Protein 8F2F (pdb70)

Organism: Mesobuthus eupeus (NCBI:txid34648)

Foldseek 3Di:
DFDQFQPFDQFPVRGDPAQWGWDDPDPGTGTDGPPDD

Secondary structure (DSSP, 8-state):
----TTSB-SSGGGS-SSSEEEEE-SSSEEEEE----

Sequence (37 aa):
GCNRLNKKCNSDADCCRYGERCISTGVNYYCRPDVGPGCNRLNKKCNSDADCCRYGERCISTGVNYYCRPDVGPGCNRLNKKCNSDADCCRYGERCISTGVNYYCRPDVGPGCNRLNKKCNSDADCCRYGERCISTGVNYYCRPDVGPGCNRLNKKCNSDADCCRYGERCISTGVNYYCRPDVGPGCNRLNKKCNSDADCCRYGERCISTGVNYYCRPDVGPGCNRLNKKCNSDADCCRYGERCISTGVNYYCRPDVGPGCNRLNKKCNSDADCCRYGERCISTGVNYYCRPDVGPGCNRLNKKCNSDADCCRYGERCISTGVNYYCRPDVGPGCNRLNKKCNSDADCCRYGERCISTGVNYYCRPDVGPGCNRLNKKCNSDADCCRYGERCISTGVNYYCRPDVGPGCNRLNKKCNSDADCCRYGERCISTGVNYYCRPDVGPGCNRLNKKCNSDADCCRYGERCISTGVNYYCRPDVGPGCNRLNKKCNSDADCCRYGERCISTGVNYYCRPDVGPGCNRLNKKCNSDADCCRYGERCISTGVNYYCRPDVGPGCNRLNKKCNSDADCCRYGERCISTGVNYYCRPDVGPGCNRLNKKCNSDADCCRYGERCISTGVNYYCRPDVGPGCNRLNKKCNSDADCCRYGERCISTGVNYYCRPDVGPGCNRLNKKCNSDADCCRYGERCISTGVNYYCRPDVGPGCNRLNKKCNSDADCCRYGERCISTGVNYYCRPDVGP

Solvent-accessible surface area: 2921 Å² total; per-residue (Å²): 132,52,129,134,53,95,139,135,13,139,48,43,76,47,16,38,163,133,21,1,88,23,85,57,81,64,144,72,119,64,0,91,79,45,140,22,142

Radius of gyration: 8.63 Å; Cα contacts (8 Å, |Δi|>4): 71; chains: 1; bounding box: 27×18×13 Å

Structure (mmCIF, N/CA/C/O backbone):
data_8F2F
#
_entry.id   8F2F
#
loop_
_atom_site.group_PDB
_atom_site.id
_atom_site.type_symbol
_atom_site.label_atom_id
_atom_site.label_alt_id
_atom_site.label_comp_id
_atom_site.label_asym_id
_atom_site.label_entity_id
_atom_site.label_seq_id
_atom_site.pdbx_PDB_ins_code
_atom_site.Cartn_x
_atom_site.Cartn_y
_atom_site.Cartn_z
_atom_site.occupancy
_atom_site.B_iso_or_equiv
_atom_site.auth_seq_id
_atom_site.auth_comp_id
_atom_site.auth_asym_id
_atom_site.auth_atom_id
_atom_site.pdbx_PDB_model_num
ATOM 1 N N . GLY A 1 1 ? -12.721 2.493 0.142 1.00 0.00 1 GLY A N 1
ATOM 2 C CA . GLY A 1 1 ? -12.905 1.561 1.253 1.00 0.00 1 GLY A CA 1
ATOM 3 C C . GLY A 1 1 ? -11.801 0.538 1.321 1.00 0.00 1 GLY A C 1
ATOM 4 O O . GLY A 1 1 ? -12.017 -0.631 1.023 1.00 0.00 1 GLY A O 1
ATOM 10 N N . CYS A 1 2 ? -10.626 0.965 1.712 1.00 0.00 2 CYS A N 1
ATOM 11 C CA . CYS A 1 2 ? -9.473 0.091 1.822 1.00 0.00 2 CYS A CA 1
ATOM 12 C C . CYS A 1 2 ? -8.622 0.540 2.988 1.00 0.00 2 CYS A C 1
ATOM 13 O O . CYS A 1 2 ? -8.394 1.742 3.152 1.00 0.00 2 CYS A O 1
ATOM 20 N N . ASN A 1 3 ? -8.189 -0.388 3.817 1.00 0.00 3 ASN A N 1
ATOM 21 C CA . ASN A 1 3 ? -7.303 -0.049 4.917 1.00 0.00 3 ASN A CA 1
ATOM 22 C C . ASN A 1 3 ? -6.402 -1.204 5.299 1.00 0.00 3 ASN A C 1
ATOM 23 O O . ASN A 1 3 ? -6.736 -2.041 6.154 1.00 0.00 3 ASN A O 1
ATOM 34 N N . ARG A 1 4 ? -5.326 -1.300 4.571 1.00 0.00 4 ARG A N 1
ATOM 35 C CA . ARG A 1 4 ? -4.228 -2.216 4.823 1.00 0.00 4 ARG A CA 1
ATOM 36 C C . ARG A 1 4 ? -2.947 -1.396 4.796 1.00 0.00 4 ARG A C 1
ATOM 37 O O . ARG A 1 4 ? -1.835 -1.918 4.700 1.00 0.00 4 ARG A O 1
ATOM 58 N N . LEU A 1 5 ? -3.137 -0.091 4.901 1.00 0.00 5 LEU A N 1
ATOM 59 C CA . LEU A 1 5 ? -2.069 0.889 4.872 1.00 0.00 5 LEU A CA 1
ATOM 60 C C . LEU A 1 5 ? -1.107 0.670 6.012 1.00 0.00 5 LEU A C 1
ATOM 61 O O . LEU A 1 5 ? -1.527 0.392 7.138 1.00 0.00 5 LEU A O 1
ATOM 77 N N . ASN A 1 6 ? 0.169 0.791 5.697 1.00 0.00 6 ASN A N 1
ATOM 78 C CA . ASN A 1 6 ? 1.291 0.661 6.638 1.00 0.00 6 ASN A CA 1
ATOM 79 C C . ASN A 1 6 ? 1.604 -0.773 6.977 1.00 0.00 6 ASN A C 1
ATOM 80 O O . ASN A 1 6 ? 2.426 -1.062 7.848 1.00 0.00 6 ASN A O 1
ATOM 91 N N . LYS A 1 7 ? 0.962 -1.669 6.298 1.00 0.00 7 LYS A N 1
ATOM 92 C CA . LYS A 1 7 ? 1.322 -3.051 6.381 1.00 0.00 7 LYS A CA 1
ATOM 93 C C . LYS A 1 7 ? 2.283 -3.320 5.264 1.00 0.00 7 LYS A C 1
ATOM 94 O O . LYS A 1 7 ? 2.274 -2.606 4.248 1.00 0.00 7 LYS A O 1
ATOM 113 N N . LYS A 1 8 ? 3.091 -4.312 5.430 1.00 0.00 8 LYS A N 1
ATOM 114 C CA . LYS A 1 8 ? 4.084 -4.639 4.468 1.00 0.00 8 LYS A CA 1
ATOM 115 C C . LYS A 1 8 ? 3.451 -5.472 3.423 1.00 0.00 8 LYS A C 1
ATOM 116 O O . LYS A 1 8 ? 2.629 -6.331 3.722 1.00 0.00 8 LYS A O 1
ATOM 135 N N . CYS A 1 9 ? 3.760 -5.197 2.235 1.00 0.00 9 CYS A N 1
ATOM 136 C CA . CYS A 1 9 ? 3.246 -5.960 1.149 1.00 0.00 9 CYS A CA 1
ATOM 137 C C . CYS A 1 9 ? 4.337 -6.603 0.382 1.00 0.00 9 CYS A C 1
ATOM 138 O O . CYS A 1 9 ? 5.495 -6.145 0.392 1.00 0.00 9 CYS A O 1
ATOM 145 N N . ASN A 1 10 ? 3.992 -7.666 -0.280 1.00 0.00 10 ASN A N 1
ATOM 146 C CA . ASN A 1 10 ? 4.893 -8.301 -1.183 1.00 0.00 10 ASN A CA 1
ATOM 147 C C . ASN A 1 10 ? 4.689 -7.627 -2.516 1.00 0.00 10 ASN A C 1
ATOM 148 O O . ASN A 1 10 ? 5.600 -7.535 -3.334 1.00 0.00 10 ASN A O 1
ATOM 159 N N . SER A 1 11 ? 3.491 -7.077 -2.686 1.00 0.00 11 SER A N 1
ATOM 160 C CA . SER A 1 11 ? 3.102 -6.399 -3.878 1.00 0.00 11 SER A CA 1
ATOM 161 C C . SER A 1 11 ? 1.827 -5.674 -3.680 1.00 0.00 11 SER A C 1
ATOM 162 O O . SER A 1 11 ? 1.158 -5.841 -2.666 1.00 0.00 11 SER A O 1
ATOM 170 N N . ASP A 1 12 ? 1.523 -4.873 -4.660 1.00 0.00 12 ASP A N 1
ATOM 171 C CA . ASP A 1 12 ? 0.255 -4.169 -4.854 1.00 0.00 12 ASP A CA 1
ATOM 172 C C . ASP A 1 12 ? -0.900 -5.113 -4.591 1.00 0.00 12 ASP A C 1
ATOM 173 O O . ASP A 1 12 ? -1.888 -4.758 -3.963 1.00 0.00 12 ASP A O 1
ATOM 182 N N . ALA A 1 13 ? -0.698 -6.357 -4.997 1.00 0.00 13 ALA A N 1
ATOM 183 C CA . ALA A 1 13 ? -1.709 -7.394 -4.916 1.00 0.00 13 ALA A CA 1
ATOM 184 C C . ALA A 1 13 ? -2.038 -7.787 -3.478 1.00 0.00 13 ALA A C 1
ATOM 185 O O . ALA A 1 13 ? -3.078 -8.393 -3.216 1.00 0.00 13 ALA A O 1
ATOM 192 N N . ASP A 1 14 ? -1.175 -7.437 -2.559 1.00 0.00 14 ASP A N 1
ATOM 193 C CA . ASP A 1 14 ? -1.362 -7.726 -1.165 1.00 0.00 14 ASP A CA 1
ATOM 194 C C . ASP A 1 14 ? -2.355 -6.744 -0.538 1.00 0.00 14 ASP A C 1
ATOM 195 O O . ASP A 1 14 ? -2.928 -7.011 0.528 1.00 0.00 14 ASP A O 1
ATOM 204 N N . CYS A 1 15 ? -2.583 -5.635 -1.218 1.00 0.00 15 CYS A N 1
ATOM 205 C CA . CYS A 1 15 ? -3.465 -4.580 -0.748 1.00 0.00 15 CYS A CA 1
ATOM 206 C C . CYS A 1 15 ? -4.346 -4.114 -1.903 1.00 0.00 15 CYS A C 1
ATOM 207 O O . CYS A 1 15 ? -4.478 -4.841 -2.909 1.00 0.00 15 CYS A O 1
ATOM 214 N N . CYS A 1 16 ? -5.006 -2.980 -1.765 1.00 0.00 16 CYS A N 1
ATOM 215 C CA . CYS A 1 16 ? -5.747 -2.444 -2.884 1.00 0.00 16 CYS A CA 1
ATOM 216 C C . CYS A 1 16 ? -4.790 -1.751 -3.839 1.00 0.00 16 CYS A C 1
ATOM 217 O O . CYS A 1 16 ? -3.671 -1.405 -3.467 1.00 0.00 16 CYS A O 1
ATOM 224 N N . ARG A 1 17 ? -5.227 -1.593 -5.056 1.00 0.00 17 ARG A N 1
ATOM 225 C CA . ARG A 1 17 ? -4.470 -0.937 -6.102 1.00 0.00 17 ARG A CA 1
ATOM 226 C C . ARG A 1 17 ? -4.982 0.481 -6.262 1.00 0.00 17 ARG A C 1
ATOM 227 O O . ARG A 1 17 ? -4.342 1.351 -6.872 1.00 0.00 17 ARG A O 1
ATOM 248 N N . TYR A 1 18 ? -6.132 0.711 -5.699 1.00 0.00 18 TYR A N 1
ATOM 249 C CA . TYR A 1 18 ? -6.761 1.987 -5.755 1.00 0.00 18 TYR A CA 1
ATOM 250 C C . TYR A 1 18 ? -6.985 2.418 -4.344 1.00 0.00 18 TYR A C 1
ATOM 251 O O . TYR A 1 18 ? -7.547 1.675 -3.536 1.00 0.00 18 TYR A O 1
ATOM 269 N N . GLY A 1 19 ? -6.514 3.569 -4.033 1.00 0.00 19 GLY A N 1
ATOM 270 C CA . GLY A 1 19 ? -6.572 4.072 -2.671 1.00 0.00 19 GLY A CA 1
ATOM 271 C C . GLY A 1 19 ? -5.335 3.663 -1.878 1.00 0.00 19 GLY A C 1
ATOM 272 O O . GLY A 1 19 ? -4.887 4.378 -0.982 1.00 0.00 19 GLY A O 1
ATOM 276 N N . GLU A 1 20 ? -4.784 2.527 -2.226 1.00 0.00 20 GLU A N 1
ATOM 277 C CA . GLU A 1 20 ? -3.591 1.995 -1.610 1.00 0.00 20 GLU A CA 1
ATOM 278 C C . GLU A 1 20 ? -2.703 1.571 -2.714 1.00 0.00 20 GLU A C 1
ATOM 279 O O . GLU A 1 20 ? -3.179 1.376 -3.836 1.00 0.00 20 GLU A O 1
ATOM 291 N N . ARG A 1 21 ? -1.437 1.540 -2.445 1.00 0.00 21 ARG A N 1
ATOM 292 C CA . ARG A 1 21 ? -0.459 0.952 -3.329 1.00 0.00 21 ARG A CA 1
ATOM 293 C C . ARG A 1 21 ? 0.829 0.741 -2.639 1.00 0.00 21 ARG A C 1
ATOM 294 O O . ARG A 1 21 ? 1.112 1.390 -1.633 1.00 0.00 21 ARG A O 1
ATOM 315 N N . CYS A 1 22 ? 1.603 -0.151 -3.150 1.00 0.00 22 CYS A N 1
ATOM 316 C CA . CYS A 1 22 ? 2.850 -0.466 -2.538 1.00 0.00 22 CYS A CA 1
ATOM 317 C C . CYS A 1 22 ? 3.929 0.468 -2.931 1.00 0.00 22 CYS A C 1
ATOM 318 O O . CYS A 1 22 ? 4.304 0.566 -4.099 1.00 0.00 22 CYS A O 1
ATOM 325 N N . ILE A 1 23 ? 4.411 1.170 -1.966 1.00 0.00 23 ILE A N 1
ATOM 326 C CA . ILE A 1 23 ? 5.508 2.078 -2.174 1.00 0.00 23 ILE A CA 1
ATOM 327 C C . ILE A 1 23 ? 6.594 1.602 -1.243 1.00 0.00 23 ILE A C 1
ATOM 328 O O . ILE A 1 23 ? 6.320 0.852 -0.291 1.00 0.00 23 ILE A O 1
ATOM 344 N N . SER A 1 24 ? 7.771 2.018 -1.470 1.00 0.00 24 SER A N 1
ATOM 345 C CA . SER A 1 24 ? 8.853 1.607 -0.658 1.00 0.00 24 SER A CA 1
ATOM 346 C C . SER A 1 24 ? 9.001 2.616 0.444 1.00 0.00 24 SER A C 1
ATOM 347 O O . SER A 1 24 ? 8.917 3.833 0.217 1.00 0.00 24 SER A O 1
ATOM 355 N N . THR A 1 25 ? 9.148 2.131 1.623 1.00 0.00 25 THR A N 1
ATOM 356 C CA . THR A 1 25 ? 9.258 2.975 2.775 1.00 0.00 25 THR A CA 1
ATOM 357 C C . THR A 1 25 ? 10.719 2.960 3.259 1.00 0.00 25 THR A C 1
ATOM 358 O O . THR A 1 25 ? 11.054 3.393 4.362 1.00 0.00 25 THR A O 1
ATOM 369 N N . GLY A 1 26 ? 11.584 2.481 2.385 1.00 0.00 26 GLY A N 1
ATOM 370 C CA . GLY A 1 26 ? 12.968 2.444 2.667 1.00 0.00 26 GLY A CA 1
ATOM 371 C C . GLY A 1 26 ? 13.532 1.089 2.410 1.00 0.00 26 GLY A C 1
ATOM 372 O O . GLY A 1 26 ? 14.133 0.842 1.362 1.00 0.00 26 GLY A O 1
ATOM 376 N N . VAL A 1 27 ? 13.312 0.206 3.335 1.00 0.00 27 VAL A N 1
ATOM 377 C CA . VAL A 1 27 ? 13.815 -1.137 3.235 1.00 0.00 27 VAL A CA 1
ATOM 378 C C . VAL A 1 27 ? 12.766 -2.030 2.604 1.00 0.00 27 VAL A C 1
ATOM 379 O O . VAL A 1 27 ? 13.051 -2.792 1.677 1.00 0.00 27 VAL A O 1
ATOM 392 N N . ASN A 1 28 ? 11.552 -1.913 3.064 1.00 0.00 28 ASN A N 1
ATOM 393 C CA . ASN A 1 28 ? 10.497 -2.771 2.583 1.00 0.00 28 ASN A CA 1
ATOM 394 C C . ASN A 1 28 ? 9.394 -1.981 1.923 1.00 0.00 28 ASN A C 1
ATOM 395 O O . ASN A 1 28 ? 9.358 -0.732 1.994 1.00 0.00 28 ASN A O 1
ATOM 406 N N . TYR A 1 29 ? 8.515 -2.697 1.268 1.00 0.00 29 TYR A N 1
ATOM 407 C CA . TYR A 1 29 ? 7.357 -2.137 0.640 1.00 0.00 29 TYR A CA 1
ATOM 408 C C . TYR A 1 29 ? 6.188 -2.222 1.562 1.00 0.00 29 TYR A C 1
ATOM 409 O O . TYR A 1 29 ? 5.880 -3.293 2.107 1.00 0.00 29 TYR A O 1
ATOM 427 N N . TYR A 1 30 ? 5.550 -1.125 1.739 1.00 0.00 30 TYR A N 1
ATOM 428 C CA . TYR A 1 30 ? 4.374 -1.060 2.529 1.00 0.00 30 TYR A CA 1
ATOM 429 C C . TYR A 1 30 ? 3.293 -0.527 1.666 1.00 0.00 30 TYR A C 1
ATOM 430 O O . TYR A 1 30 ? 3.559 0.120 0.632 1.00 0.00 30 TYR A O 1
ATOM 448 N N . CYS A 1 31 ? 2.111 -0.763 2.056 1.00 0.00 31 CYS A N 1
ATOM 449 C CA . CYS A 1 31 ? 1.004 -0.255 1.326 1.00 0.00 31 CYS A CA 1
ATOM 450 C C . CYS A 1 31 ? 0.763 1.138 1.836 1.00 0.00 31 CYS A C 1
ATOM 451 O O . CYS A 1 31 ? 0.556 1.358 3.034 1.00 0.00 31 CYS A O 1
ATOM 458 N N . ARG A 1 32 ? 0.845 2.057 0.958 1.00 0.00 32 ARG A N 1
ATOM 459 C CA . ARG A 1 32 ? 0.793 3.439 1.275 1.00 0.00 32 ARG A CA 1
ATOM 460 C C . ARG A 1 32 ? -0.414 4.017 0.609 1.00 0.00 32 ARG A C 1
ATOM 461 O O . ARG A 1 32 ? -0.866 3.484 -0.414 1.00 0.00 32 ARG A O 1
ATOM 482 N N . PRO A 1 33 ? -0.990 5.065 1.174 1.00 0.00 33 PRO A N 1
ATOM 483 C CA . PRO A 1 33 ? -2.199 5.636 0.647 1.00 0.00 33 PRO A CA 1
ATOM 484 C C . PRO A 1 33 ? -1.991 6.419 -0.630 1.00 0.00 33 PRO A C 1
ATOM 485 O O . PRO A 1 33 ? -1.010 7.157 -0.795 1.00 0.00 33 PRO A O 1
ATOM 496 N N . ASP A 1 34 ? -2.904 6.232 -1.516 1.00 0.00 34 ASP A N 1
ATOM 497 C CA . ASP A 1 34 ? -2.999 6.926 -2.712 1.00 0.00 34 ASP A CA 1
ATOM 498 C C . ASP A 1 34 ? -4.302 7.646 -2.615 1.00 0.00 34 ASP A C 1
ATOM 499 O O . ASP A 1 34 ? -5.221 7.187 -1.921 1.00 0.00 34 ASP A O 1
ATOM 508 N N . VAL A 1 35 ? -4.375 8.732 -3.253 1.00 0.00 35 VAL A N 1
ATOM 509 C CA . VAL A 1 35 ? -5.535 9.620 -3.199 1.00 0.00 35 VAL A CA 1
ATOM 510 C C . VAL A 1 35 ? -6.795 8.947 -3.698 1.00 0.00 35 VAL A C 1
ATOM 511 O O . VAL A 1 35 ? -7.900 9.134 -3.157 1.00 0.00 35 VAL A O 1
ATOM 524 N N . GLY A 1 36 ? -6.596 8.122 -4.634 1.00 0.00 36 GLY A N 1
ATOM 525 C CA . GLY A 1 36 ? -7.676 7.455 -5.300 1.00 0.00 36 GLY A CA 1
ATOM 526 C C . GLY A 1 36 ? -8.493 8.455 -6.086 1.00 0.00 36 GLY A C 1
ATOM 527 O O . GLY A 1 36 ? -7.935 9.174 -6.927 1.00 0.00 36 GLY A O 1
ATOM 531 N N . PRO A 1 37 ? -9.794 8.564 -5.824 1.00 0.00 37 PRO A N 1
ATOM 532 C CA . PRO A 1 37 ? -10.639 9.515 -6.505 1.00 0.00 37 PRO A CA 1
ATOM 533 C C . PRO A 1 37 ? -10.599 10.889 -5.819 1.00 0.00 37 PRO A C 1
ATOM 534 O O . PRO A 1 37 ? -11.484 11.239 -5.029 1.00 0.00 37 PRO A O 1
ATOM 548 N N . GLY A 1 1 ? -14.096 -1.978 4.178 1.00 0.00 1 GLY A N 2
ATO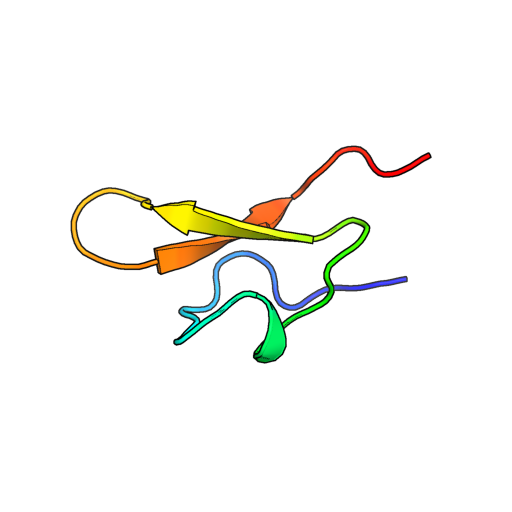M 549 C CA . GLY A 1 1 ? -13.280 -0.770 4.074 1.00 0.00 1 GLY A CA 2
ATOM 550 C C . GLY A 1 1 ? -11.827 -1.118 3.992 1.00 0.00 1 GLY A C 2
ATOM 551 O O . GLY A 1 1 ? -11.314 -1.814 4.863 1.00 0.00 1 GLY A O 2
ATOM 557 N N . CYS A 1 2 ? -11.171 -0.682 2.939 1.00 0.00 2 CYS A N 2
ATOM 558 C CA . CYS A 1 2 ? -9.753 -0.942 2.760 1.00 0.00 2 CYS A CA 2
ATOM 559 C C . CYS A 1 2 ? -8.926 -0.249 3.835 1.00 0.00 2 CYS A C 2
ATOM 560 O O . CYS A 1 2 ? -9.020 0.976 4.016 1.00 0.00 2 CYS A O 2
ATOM 567 N N . ASN A 1 3 ? -8.165 -1.025 4.576 1.00 0.00 3 ASN A N 2
ATOM 568 C CA . ASN A 1 3 ? -7.285 -0.490 5.578 1.00 0.00 3 ASN A CA 2
ATOM 569 C C . ASN A 1 3 ? -6.166 -1.473 5.869 1.00 0.00 3 ASN A C 2
ATOM 570 O O . ASN A 1 3 ? -6.139 -2.140 6.909 1.00 0.00 3 ASN A O 2
ATOM 581 N N . ARG A 1 4 ? -5.316 -1.627 4.915 1.00 0.00 4 ARG A N 2
ATOM 582 C CA . ARG A 1 4 ? -4.112 -2.419 5.028 1.00 0.00 4 ARG A CA 2
ATOM 583 C C . ARG A 1 4 ? -2.942 -1.478 4.860 1.00 0.00 4 ARG A C 2
ATOM 584 O O . ARG A 1 4 ? -1.787 -1.879 4.676 1.00 0.00 4 ARG A O 2
ATOM 605 N N . LEU A 1 5 ? -3.283 -0.209 4.955 1.00 0.00 5 LEU A N 2
ATOM 606 C CA . LEU A 1 5 ? -2.368 0.896 4.864 1.00 0.00 5 LEU A CA 2
ATOM 607 C C . LEU A 1 5 ? -1.301 0.785 5.927 1.00 0.00 5 LEU A C 2
ATOM 608 O O . LEU A 1 5 ? -1.580 0.409 7.061 1.00 0.00 5 LEU A O 2
ATOM 624 N N . ASN A 1 6 ? -0.086 1.068 5.526 1.00 0.00 6 ASN A N 2
ATOM 625 C CA . ASN A 1 6 ? 1.110 1.067 6.374 1.00 0.00 6 ASN A CA 2
ATOM 626 C C . ASN A 1 6 ? 1.569 -0.321 6.732 1.00 0.00 6 ASN A C 2
ATOM 627 O O . ASN A 1 6 ? 2.541 -0.488 7.456 1.00 0.00 6 ASN A O 2
ATOM 638 N N . LYS A 1 7 ? 0.882 -1.315 6.240 1.00 0.00 7 LYS A N 2
ATOM 639 C CA . LYS A 1 7 ? 1.326 -2.661 6.420 1.00 0.00 7 LYS A CA 2
ATOM 640 C C . LYS A 1 7 ? 2.178 -3.011 5.243 1.00 0.00 7 LYS A C 2
ATOM 641 O O . LYS A 1 7 ? 1.982 -2.469 4.146 1.00 0.00 7 LYS A O 2
ATOM 660 N N . LYS A 1 8 ? 3.098 -3.887 5.452 1.00 0.00 8 LYS A N 2
ATOM 661 C CA . LYS A 1 8 ? 4.051 -4.235 4.471 1.00 0.00 8 LYS A CA 2
ATOM 662 C C . LYS A 1 8 ? 3.429 -5.198 3.501 1.00 0.00 8 LYS A C 2
ATOM 663 O O . LYS A 1 8 ? 2.741 -6.147 3.894 1.00 0.00 8 LYS A O 2
ATOM 682 N N . CYS A 1 9 ? 3.616 -4.935 2.274 1.00 0.00 9 CYS A N 2
ATOM 683 C CA . CYS A 1 9 ? 3.080 -5.770 1.240 1.00 0.00 9 CYS A CA 2
ATOM 684 C C . CYS A 1 9 ? 4.180 -6.371 0.438 1.00 0.00 9 CYS A C 2
ATOM 685 O O . CYS A 1 9 ? 5.349 -5.974 0.557 1.00 0.00 9 CYS A O 2
ATOM 692 N N . ASN A 1 10 ? 3.847 -7.345 -0.348 1.00 0.00 10 ASN A N 2
ATOM 693 C CA . ASN A 1 10 ? 4.789 -7.895 -1.268 1.00 0.00 10 ASN A CA 2
ATOM 694 C C . ASN A 1 10 ? 4.334 -7.462 -2.644 1.00 0.00 10 ASN A C 2
ATOM 695 O O . ASN A 1 10 ? 5.066 -7.557 -3.626 1.00 0.00 10 ASN A O 2
ATOM 706 N N . SER A 1 11 ? 3.099 -6.930 -2.695 1.00 0.00 11 SER A N 2
ATOM 707 C CA . SER A 1 11 ? 2.505 -6.487 -3.921 1.00 0.00 11 SER A CA 2
ATOM 708 C C . SER A 1 11 ? 1.226 -5.775 -3.687 1.00 0.00 11 SER A C 2
ATOM 709 O O . SER A 1 11 ? 0.639 -5.878 -2.619 1.00 0.00 11 SER A O 2
ATOM 717 N N . ASP A 1 12 ? 0.816 -5.053 -4.702 1.00 0.00 12 ASP A N 2
ATOM 718 C CA . ASP A 1 12 ? -0.512 -4.421 -4.816 1.00 0.00 12 ASP A CA 2
ATOM 719 C C . ASP A 1 12 ? -1.585 -5.417 -4.418 1.00 0.00 12 ASP A C 2
ATOM 720 O O . ASP A 1 12 ? -2.529 -5.085 -3.723 1.00 0.00 12 ASP A O 2
ATOM 729 N N . ALA A 1 13 ? -1.361 -6.670 -4.811 1.00 0.00 13 ALA A N 2
ATOM 730 C CA . ALA A 1 13 ? -2.290 -7.773 -4.561 1.00 0.00 13 ALA A CA 2
ATOM 731 C C . ALA A 1 13 ? -2.480 -8.068 -3.069 1.00 0.00 13 ALA A C 2
ATOM 732 O O . ALA A 1 13 ? -3.426 -8.744 -2.685 1.00 0.00 13 ALA A O 2
ATOM 739 N N . ASP A 1 14 ? -1.592 -7.561 -2.241 1.00 0.00 14 ASP A N 2
ATOM 740 C CA . ASP A 1 14 ? -1.668 -7.733 -0.811 1.00 0.00 14 ASP A CA 2
ATOM 741 C C . ASP A 1 14 ? -2.678 -6.786 -0.192 1.00 0.00 14 ASP A C 2
ATOM 742 O O . ASP A 1 14 ? -3.124 -6.990 0.945 1.00 0.00 14 ASP A O 2
ATOM 751 N N . CYS A 1 15 ? -3.052 -5.777 -0.928 1.00 0.00 15 CYS A N 2
ATOM 752 C CA . CYS A 1 15 ? -3.954 -4.767 -0.450 1.00 0.00 15 CYS A CA 2
ATOM 753 C C . CYS A 1 15 ? -4.955 -4.438 -1.546 1.00 0.00 15 CYS A C 2
ATOM 754 O O . CYS A 1 15 ? -5.049 -5.188 -2.540 1.00 0.00 15 CYS A O 2
ATOM 761 N N . CYS A 1 16 ? -5.735 -3.405 -1.371 1.00 0.00 16 CYS A N 2
ATOM 762 C CA . CYS A 1 16 ? -6.644 -2.997 -2.411 1.00 0.00 16 CYS A CA 2
ATOM 763 C C . CYS A 1 16 ? -5.857 -2.285 -3.487 1.00 0.00 16 CYS A C 2
ATOM 764 O O . CYS A 1 16 ? -4.794 -1.740 -3.219 1.00 0.00 16 CYS A O 2
ATOM 771 N N . ARG A 1 17 ? -6.352 -2.313 -4.690 1.00 0.00 17 ARG A N 2
ATOM 772 C CA . ARG A 1 17 ? -5.691 -1.655 -5.790 1.00 0.00 17 ARG A CA 2
ATOM 773 C C . ARG A 1 17 ? -6.238 -0.252 -5.931 1.00 0.00 17 ARG A C 2
ATOM 774 O O . ARG A 1 17 ? -5.620 0.643 -6.538 1.00 0.00 17 ARG A O 2
ATOM 795 N N . TYR A 1 18 ? -7.380 -0.051 -5.356 1.00 0.00 18 TYR A N 2
ATOM 796 C CA . TYR A 1 18 ? -8.024 1.213 -5.400 1.00 0.00 18 TYR A CA 2
ATOM 797 C C . TYR A 1 18 ? -8.179 1.662 -3.988 1.00 0.00 18 TYR A C 2
ATOM 798 O O . TYR A 1 18 ? -8.713 0.939 -3.148 1.00 0.00 18 TYR A O 2
ATOM 816 N N . GLY A 1 19 ? -7.689 2.809 -3.721 1.00 0.00 19 GLY A N 2
ATOM 817 C CA . GLY A 1 19 ? -7.676 3.320 -2.373 1.00 0.00 19 GLY A CA 2
ATOM 818 C C . GLY A 1 19 ? -6.369 3.005 -1.676 1.00 0.00 19 GLY A C 2
ATOM 819 O O . GLY A 1 19 ? -5.959 3.717 -0.764 1.00 0.00 19 GLY A O 2
ATOM 823 N N . GLU A 1 20 ? -5.689 1.971 -2.137 1.00 0.00 20 GLU A N 2
ATOM 824 C CA . GLU A 1 20 ? -4.412 1.546 -1.586 1.00 0.00 20 GLU A CA 2
ATOM 825 C C . GLU A 1 20 ? -3.508 1.176 -2.743 1.00 0.00 20 GLU A C 2
ATOM 826 O O . GLU A 1 20 ? -3.989 0.935 -3.852 1.00 0.00 20 GLU A O 2
ATOM 838 N N . ARG A 1 21 ? -2.227 1.242 -2.512 1.00 0.00 21 ARG A N 2
ATOM 839 C CA . ARG A 1 21 ? -1.217 0.765 -3.434 1.00 0.00 21 ARG A CA 2
ATOM 840 C C . ARG A 1 21 ? 0.073 0.571 -2.734 1.00 0.00 21 ARG A C 2
ATOM 841 O O . ARG A 1 21 ? 0.316 1.192 -1.710 1.00 0.00 21 ARG A O 2
ATOM 862 N N . CYS A 1 22 ? 0.901 -0.265 -3.267 1.00 0.00 22 CYS A N 2
ATOM 863 C CA . CYS A 1 22 ? 2.197 -0.483 -2.656 1.00 0.00 22 CYS A CA 2
ATOM 864 C C . CYS A 1 22 ? 3.207 0.539 -3.078 1.00 0.00 22 CYS A C 2
ATOM 865 O O . CYS A 1 22 ? 3.533 0.655 -4.262 1.00 0.00 22 CYS A O 2
ATOM 872 N N . ILE A 1 23 ? 3.679 1.293 -2.122 1.00 0.00 23 ILE A N 2
ATOM 873 C CA . ILE A 1 23 ? 4.707 2.287 -2.358 1.00 0.00 23 ILE A CA 2
ATOM 874 C C . ILE A 1 23 ? 5.795 1.984 -1.352 1.00 0.00 23 ILE A C 2
ATOM 875 O O . ILE A 1 23 ? 5.568 1.239 -0.401 1.00 0.00 23 ILE A O 2
ATOM 891 N N . SER A 1 24 ? 6.927 2.539 -1.532 1.00 0.00 24 SER A N 2
ATOM 892 C CA . SER A 1 24 ? 8.001 2.316 -0.633 1.00 0.00 24 SER A CA 2
ATOM 893 C C . SER A 1 24 ? 7.864 3.321 0.493 1.00 0.00 24 SER A C 2
ATOM 894 O O . SER A 1 24 ? 7.390 4.445 0.283 1.00 0.00 24 SER A O 2
ATOM 902 N N . THR A 1 25 ? 8.181 2.916 1.672 1.00 0.00 25 THR A N 2
ATOM 903 C CA . THR A 1 25 ? 8.152 3.792 2.791 1.00 0.00 25 THR A CA 2
ATOM 904 C C . THR A 1 25 ? 9.319 3.428 3.669 1.00 0.00 25 THR A C 2
ATOM 905 O O . THR A 1 25 ? 9.195 2.778 4.714 1.00 0.00 25 THR A O 2
ATOM 916 N N . GLY A 1 26 ? 10.462 3.723 3.139 1.00 0.00 26 GLY A N 2
ATOM 917 C CA . GLY A 1 26 ? 11.677 3.446 3.786 1.00 0.00 26 GLY A CA 2
ATOM 918 C C . GLY A 1 26 ? 12.386 2.319 3.104 1.00 0.00 26 GLY A C 2
ATOM 919 O O . GLY A 1 26 ? 12.679 2.399 1.912 1.00 0.00 26 GLY A O 2
ATOM 923 N N . VAL A 1 27 ? 12.619 1.260 3.823 1.00 0.00 27 VAL A N 2
ATOM 924 C CA . VAL A 1 27 ? 13.332 0.113 3.287 1.00 0.00 27 VAL A CA 2
ATOM 925 C C . VAL A 1 27 ? 12.366 -0.822 2.552 1.00 0.00 27 VAL A C 2
ATOM 926 O O . VAL A 1 27 ? 12.710 -1.428 1.528 1.00 0.00 27 VAL A O 2
ATOM 939 N N . ASN A 1 28 ? 11.151 -0.882 3.024 1.00 0.00 28 ASN A N 2
ATOM 940 C CA . ASN A 1 28 ? 10.187 -1.829 2.503 1.00 0.00 28 ASN A CA 2
ATOM 941 C C . ASN A 1 28 ? 9.014 -1.140 1.846 1.00 0.00 28 ASN A C 2
ATOM 942 O O . ASN A 1 28 ? 8.862 0.099 1.937 1.00 0.00 28 ASN A O 2
ATOM 953 N N . TYR A 1 29 ? 8.198 -1.931 1.183 1.00 0.00 29 TYR A N 2
ATOM 954 C CA . TYR A 1 29 ? 7.030 -1.468 0.522 1.00 0.00 29 TYR A CA 2
ATOM 955 C C . TYR A 1 29 ? 5.847 -1.704 1.391 1.00 0.00 29 TYR A C 2
ATOM 956 O O . TYR A 1 29 ? 5.634 -2.817 1.898 1.00 0.00 29 TYR A O 2
ATOM 974 N N . TYR A 1 30 ? 5.097 -0.688 1.572 1.00 0.00 30 TYR A N 2
ATOM 975 C CA . TYR A 1 30 ? 3.942 -0.744 2.382 1.00 0.00 30 TYR A CA 2
ATOM 976 C C . TYR A 1 30 ? 2.796 -0.274 1.567 1.00 0.00 30 TYR A C 2
ATOM 977 O O . TYR A 1 30 ? 2.978 0.400 0.536 1.00 0.00 30 TYR A O 2
ATOM 995 N N . CYS A 1 31 ? 1.646 -0.594 1.989 1.00 0.00 31 CYS A N 2
ATOM 996 C CA . CYS A 1 31 ? 0.488 -0.145 1.289 1.00 0.00 31 CYS A CA 2
ATOM 997 C C . CYS A 1 31 ? 0.182 1.265 1.725 1.00 0.00 31 CYS A C 2
ATOM 998 O O . CYS A 1 31 ? 0.079 1.565 2.910 1.00 0.00 31 CYS A O 2
ATOM 1005 N N . ARG A 1 32 ? 0.093 2.118 0.781 1.00 0.00 32 ARG A N 2
ATOM 1006 C CA . ARG A 1 32 ? -0.103 3.512 0.992 1.00 0.00 32 ARG A CA 2
ATOM 1007 C C . ARG A 1 32 ? -1.362 3.899 0.273 1.00 0.00 32 ARG A C 2
ATOM 1008 O O . ARG A 1 32 ? -1.706 3.255 -0.715 1.00 0.00 32 ARG A O 2
ATOM 1029 N N . PRO A 1 33 ? -2.094 4.902 0.762 1.00 0.00 33 PRO A N 2
ATOM 1030 C CA . PRO A 1 33 ? -3.349 5.312 0.151 1.00 0.00 33 PRO A CA 2
ATOM 1031 C C . PRO A 1 33 ? -3.191 5.752 -1.298 1.00 0.00 33 PRO A C 2
ATOM 1032 O O . PRO A 1 33 ? -2.266 6.499 -1.650 1.00 0.00 33 PRO A O 2
ATOM 1043 N N . ASP A 1 34 ? -4.091 5.280 -2.113 1.00 0.00 34 ASP A N 2
ATOM 1044 C CA . ASP A 1 34 ? -4.132 5.603 -3.521 1.00 0.00 34 ASP A CA 2
ATOM 1045 C C . ASP A 1 34 ? -4.918 6.861 -3.742 1.00 0.00 34 ASP A C 2
ATOM 1046 O O . ASP A 1 34 ? -6.142 6.853 -3.881 1.00 0.00 34 ASP A O 2
ATOM 1055 N N . VAL A 1 35 ? -4.198 7.919 -3.653 1.00 0.00 35 VAL A N 2
ATOM 1056 C CA . VAL A 1 35 ? -4.633 9.273 -3.818 1.00 0.00 35 VAL A CA 2
ATOM 1057 C C . VAL A 1 35 ? -3.425 10.084 -4.243 1.00 0.00 35 VAL A C 2
ATOM 1058 O O . VAL A 1 35 ? -2.330 9.936 -3.674 1.00 0.00 35 VAL A O 2
ATOM 1071 N N . GLY A 1 36 ? -3.585 10.848 -5.257 1.00 0.00 36 GLY A N 2
ATOM 1072 C CA . GLY A 1 36 ? -2.519 11.688 -5.738 1.00 0.00 36 GLY A CA 2
ATOM 1073 C C . GLY A 1 36 ? -1.471 10.891 -6.496 1.00 0.00 36 GLY A C 2
ATOM 1074 O O . GLY A 1 36 ? -1.821 9.953 -7.223 1.00 0.00 36 GLY A O 2
ATOM 1078 N N . PRO A 1 37 ? -0.182 11.219 -6.338 1.00 0.00 37 PRO A N 2
ATOM 1079 C CA . PRO A 1 37 ? 0.901 10.519 -7.005 1.00 0.00 37 PRO A CA 2
ATOM 1080 C C . PRO A 1 37 ? 1.306 9.268 -6.233 1.00 0.00 37 PRO A C 2
ATOM 1081 O O . PRO A 1 37 ? 2.055 9.338 -5.249 1.00 0.00 37 PRO A O 2
ATOM 1095 N N . GLY A 1 1 ? -13.223 -0.992 0.221 1.00 0.00 1 GLY A N 3
ATOM 1096 C CA . GLY A 1 1 ? -12.358 -0.363 1.208 1.00 0.00 1 GLY A CA 3
ATOM 1097 C C . GLY A 1 1 ? -11.719 -1.391 2.094 1.00 0.00 1 GLY A C 3
ATOM 1098 O O . GLY A 1 1 ? -12.398 -2.286 2.612 1.00 0.00 1 GLY A O 3
ATOM 1104 N N . CYS A 1 2 ? -10.432 -1.309 2.246 1.00 0.00 2 CYS A N 3
ATOM 1105 C CA . CYS A 1 2 ? -9.708 -2.228 3.078 1.00 0.00 2 CYS A CA 3
ATOM 1106 C C . CYS A 1 2 ? -8.850 -1.440 4.044 1.00 0.00 2 CYS A C 3
ATOM 1107 O O . CYS A 1 2 ? -8.630 -0.233 3.854 1.00 0.00 2 CYS A O 3
ATOM 1114 N N . ASN A 1 3 ? -8.389 -2.089 5.073 1.00 0.00 3 ASN A N 3
ATOM 1115 C CA . ASN A 1 3 ? -7.516 -1.483 6.046 1.00 0.00 3 ASN A CA 3
ATOM 1116 C C . ASN A 1 3 ? -6.169 -2.174 5.970 1.00 0.00 3 ASN A C 3
ATOM 1117 O O . ASN A 1 3 ? -5.798 -2.974 6.822 1.00 0.00 3 ASN A O 3
ATOM 1128 N N . ARG A 1 4 ? -5.483 -1.952 4.877 1.00 0.00 4 ARG A N 3
ATOM 1129 C CA . ARG A 1 4 ? -4.166 -2.531 4.672 1.00 0.00 4 ARG A CA 3
ATOM 1130 C C . ARG A 1 4 ? -3.137 -1.443 4.577 1.00 0.00 4 ARG A C 3
ATOM 1131 O O . ARG A 1 4 ? -1.971 -1.688 4.300 1.00 0.00 4 ARG A O 3
ATOM 1152 N N . LEU A 1 5 ? -3.563 -0.250 4.863 1.00 0.00 5 LEU A N 3
ATOM 1153 C CA . LEU A 1 5 ? -2.722 0.897 4.762 1.00 0.00 5 LEU A CA 3
ATOM 1154 C C . LEU A 1 5 ? -1.763 0.910 5.931 1.00 0.00 5 LEU A C 3
ATOM 1155 O O . LEU A 1 5 ? -2.145 0.576 7.057 1.00 0.00 5 LEU A O 3
ATOM 1171 N N . ASN A 1 6 ? -0.522 1.226 5.638 1.00 0.00 6 ASN A N 3
ATOM 1172 C CA . ASN A 1 6 ? 0.601 1.258 6.591 1.00 0.00 6 ASN A CA 3
ATOM 1173 C C . ASN A 1 6 ? 1.090 -0.130 6.908 1.00 0.00 6 ASN A C 3
ATOM 1174 O O . ASN A 1 6 ? 2.022 -0.309 7.695 1.00 0.00 6 ASN A O 3
ATOM 1185 N N . LYS A 1 7 ? 0.470 -1.114 6.316 1.00 0.00 7 LYS A N 3
ATOM 1186 C CA . LYS A 1 7 ? 0.920 -2.454 6.477 1.00 0.00 7 LYS A CA 3
ATOM 1187 C C . LYS A 1 7 ? 1.914 -2.732 5.401 1.00 0.00 7 LYS A C 3
ATOM 1188 O O . LYS A 1 7 ? 1.871 -2.112 4.330 1.00 0.00 7 LYS A O 3
ATOM 1207 N N . LYS A 1 8 ? 2.797 -3.617 5.676 1.00 0.00 8 LYS A N 3
ATOM 1208 C CA . LYS A 1 8 ? 3.884 -3.888 4.828 1.00 0.00 8 LYS A CA 3
ATOM 1209 C C . LYS A 1 8 ? 3.492 -4.869 3.751 1.00 0.00 8 LYS A C 3
ATOM 1210 O O . LYS A 1 8 ? 2.895 -5.921 4.019 1.00 0.00 8 LYS A O 3
ATOM 1229 N N . CYS A 1 9 ? 3.805 -4.515 2.565 1.00 0.00 9 CYS A N 3
ATOM 1230 C CA . CYS A 1 9 ? 3.527 -5.311 1.409 1.00 0.00 9 CYS A CA 3
ATOM 1231 C C . CYS A 1 9 ? 4.804 -5.679 0.722 1.00 0.00 9 CYS A C 3
ATOM 1232 O O . CYS A 1 9 ? 5.863 -5.114 1.004 1.00 0.00 9 CYS A O 3
ATOM 1239 N N . ASN A 1 10 ? 4.724 -6.640 -0.149 1.00 0.00 10 ASN A N 3
ATOM 1240 C CA . ASN A 1 10 ? 5.840 -6.979 -0.982 1.00 0.00 10 ASN A CA 3
ATOM 1241 C C . ASN A 1 10 ? 5.533 -6.423 -2.338 1.00 0.00 10 ASN A C 3
ATOM 1242 O O . ASN A 1 10 ? 6.418 -6.222 -3.161 1.00 0.00 10 ASN A O 3
ATOM 1253 N N . SER A 1 11 ? 4.250 -6.141 -2.549 1.00 0.00 11 SER A N 3
ATOM 1254 C CA . SER A 1 11 ? 3.737 -5.696 -3.799 1.00 0.00 11 SER A CA 3
ATOM 1255 C C . SER A 1 11 ? 2.371 -5.168 -3.618 1.00 0.00 11 SER A C 3
ATOM 1256 O O . SER A 1 11 ? 1.728 -5.462 -2.622 1.00 0.00 11 SER A O 3
ATOM 1264 N N . ASP A 1 12 ? 1.923 -4.422 -4.587 1.00 0.00 12 ASP A N 3
ATOM 1265 C CA . ASP A 1 12 ? 0.611 -3.840 -4.632 1.00 0.00 12 ASP A CA 3
ATOM 1266 C C . ASP A 1 12 ? -0.451 -4.922 -4.536 1.00 0.00 12 ASP A C 3
ATOM 1267 O O . ASP A 1 12 ? -1.565 -4.685 -4.070 1.00 0.00 12 ASP A O 3
ATOM 1276 N N . ALA A 1 13 ? -0.075 -6.131 -4.950 1.00 0.00 13 ALA A N 3
ATOM 1277 C CA . ALA A 1 13 ? -0.948 -7.297 -4.897 1.00 0.00 13 ALA A CA 3
ATOM 1278 C C . ALA A 1 13 ? -1.217 -7.737 -3.453 1.00 0.00 13 ALA A C 3
ATOM 1279 O O . ALA A 1 13 ? -2.094 -8.575 -3.192 1.00 0.00 13 ALA A O 3
ATOM 1286 N N . ASP A 1 14 ? -0.448 -7.203 -2.526 1.00 0.00 14 ASP A N 3
ATOM 1287 C CA . ASP A 1 14 ? -0.619 -7.465 -1.131 1.00 0.00 14 ASP A CA 3
ATOM 1288 C C . ASP A 1 14 ? -1.668 -6.521 -0.560 1.00 0.00 14 ASP A C 3
ATOM 1289 O O . ASP A 1 14 ? -2.218 -6.762 0.514 1.00 0.00 14 ASP A O 3
ATOM 1298 N N . CYS A 1 15 ? -1.960 -5.465 -1.285 1.00 0.00 15 CYS A N 3
ATOM 1299 C CA . CYS A 1 15 ? -2.955 -4.495 -0.859 1.00 0.00 15 CYS A CA 3
ATOM 1300 C C . CYS A 1 15 ? -4.228 -4.814 -1.642 1.00 0.00 15 CYS A C 3
ATOM 1301 O O . CYS A 1 15 ? -4.249 -5.794 -2.411 1.00 0.00 15 CYS A O 3
ATOM 1308 N N . CYS A 1 16 ? -5.278 -4.059 -1.463 1.00 0.00 16 CYS A N 3
ATOM 1309 C CA . CYS A 1 16 ? -6.459 -4.269 -2.272 1.00 0.00 16 CYS A CA 3
ATOM 1310 C C . CYS A 1 16 ? -6.300 -3.624 -3.638 1.00 0.00 16 CYS A C 3
ATOM 1311 O O . CYS A 1 16 ? -5.438 -2.758 -3.832 1.00 0.00 16 CYS A O 3
ATOM 1318 N N . ARG A 1 17 ? -7.096 -4.076 -4.589 1.00 0.00 17 ARG A N 3
ATOM 1319 C CA . ARG A 1 17 ? -7.010 -3.649 -5.984 1.00 0.00 17 ARG A CA 3
ATOM 1320 C C . ARG A 1 17 ? -7.304 -2.157 -6.147 1.00 0.00 17 ARG A C 3
ATOM 1321 O O . ARG A 1 17 ? -6.859 -1.521 -7.116 1.00 0.00 17 ARG A O 3
ATOM 1342 N N . TYR A 1 18 ? -8.031 -1.608 -5.217 1.00 0.00 18 TYR A N 3
ATOM 1343 C CA . TYR A 1 18 ? -8.408 -0.219 -5.289 1.00 0.00 18 TYR A CA 3
ATOM 1344 C C . TYR A 1 18 ? -8.271 0.484 -3.956 1.00 0.00 18 TYR A C 3
ATOM 1345 O O . TYR A 1 18 ? -8.545 -0.092 -2.902 1.00 0.00 18 TYR A O 3
ATOM 1363 N N . GLY A 1 19 ? -7.800 1.713 -4.026 1.00 0.00 19 GLY A N 3
ATOM 1364 C CA . GLY A 1 19 ? -7.700 2.573 -2.868 1.00 0.00 19 GLY A CA 3
ATOM 1365 C C . GLY A 1 19 ? -6.366 2.480 -2.181 1.00 0.00 19 GLY A C 3
ATOM 1366 O O . GLY A 1 19 ? -6.065 3.273 -1.284 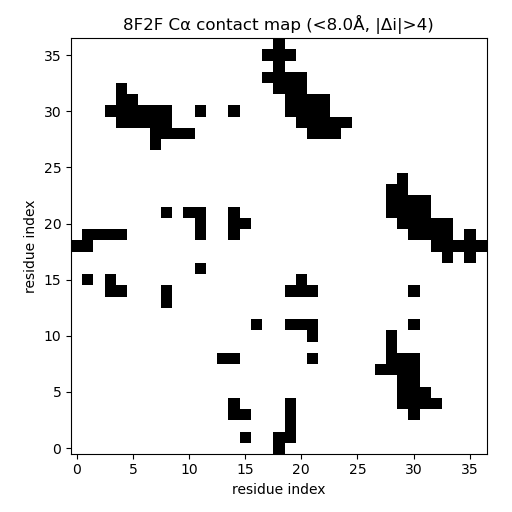1.00 0.00 19 GLY A O 3
ATOM 1370 N N . GLU A 1 20 ? -5.555 1.549 -2.624 1.00 0.00 20 GLU A N 3
ATOM 1371 C CA . GLU A 1 20 ? -4.270 1.257 -2.018 1.00 0.00 20 GLU A CA 3
ATOM 1372 C C . GLU A 1 20 ? -3.251 0.961 -3.082 1.00 0.00 20 GLU A C 3
ATOM 1373 O O . GLU A 1 20 ? -3.589 0.533 -4.194 1.00 0.00 20 GLU A O 3
ATOM 1385 N N . ARG A 1 21 ? -2.037 1.225 -2.748 1.00 0.00 21 ARG A N 3
ATOM 1386 C CA . ARG A 1 21 ? -0.881 0.893 -3.553 1.00 0.00 21 ARG A CA 3
ATOM 1387 C C . ARG A 1 21 ? 0.311 0.791 -2.681 1.00 0.00 21 ARG A C 3
ATOM 1388 O O . ARG A 1 21 ? 0.308 1.311 -1.562 1.00 0.00 21 ARG A O 3
ATOM 1409 N N . CYS A 1 22 ? 1.322 0.173 -3.172 1.00 0.00 22 CYS A N 3
ATOM 1410 C CA . CYS A 1 22 ? 2.541 0.080 -2.415 1.00 0.00 22 CYS A CA 3
ATOM 1411 C C . CYS A 1 22 ? 3.474 1.175 -2.748 1.00 0.00 22 CYS A C 3
ATOM 1412 O O . CYS A 1 22 ? 3.701 1.492 -3.925 1.00 0.00 22 CYS A O 3
ATOM 1419 N N . ILE A 1 23 ? 3.954 1.803 -1.737 1.00 0.00 23 ILE A N 3
ATOM 1420 C CA . ILE A 1 23 ? 4.967 2.745 -1.870 1.00 0.00 23 ILE A CA 3
ATOM 1421 C C . ILE A 1 23 ? 6.230 2.208 -1.236 1.00 0.00 23 ILE A C 3
ATOM 1422 O O . ILE A 1 23 ? 6.164 1.335 -0.354 1.00 0.00 23 ILE A O 3
ATOM 1438 N N . SER A 1 24 ? 7.350 2.676 -1.669 1.00 0.00 24 SER A N 3
ATOM 1439 C CA . SER A 1 24 ? 8.574 2.235 -1.107 1.00 0.00 24 SER A CA 3
ATOM 1440 C C . SER A 1 24 ? 9.013 3.199 -0.044 1.00 0.00 24 SER A C 3
ATOM 1441 O O . SER A 1 24 ? 8.844 4.416 -0.179 1.00 0.00 24 SER A O 3
ATOM 1449 N N . THR A 1 25 ? 9.526 2.672 1.018 1.00 0.00 25 THR A N 3
ATOM 1450 C CA . THR A 1 25 ? 10.098 3.495 2.041 1.00 0.00 25 THR A CA 3
ATOM 1451 C C . THR A 1 25 ? 11.617 3.362 2.003 1.00 0.00 25 THR A C 3
ATOM 1452 O O . THR A 1 25 ? 12.335 3.895 2.839 1.00 0.00 25 THR A O 3
ATOM 1463 N N . GLY A 1 26 ? 12.091 2.683 0.976 1.00 0.00 26 GLY A N 3
ATOM 1464 C CA . GLY A 1 26 ? 13.485 2.453 0.815 1.00 0.00 26 GLY A CA 3
ATOM 1465 C C . GLY A 1 26 ? 13.786 0.984 0.706 1.00 0.00 26 GLY A C 3
ATOM 1466 O O . GLY A 1 26 ? 14.244 0.500 -0.333 1.00 0.00 26 GLY A O 3
ATOM 1470 N N . VAL A 1 27 ? 13.509 0.262 1.757 1.00 0.00 27 VAL A N 3
ATOM 1471 C CA . VAL A 1 27 ? 13.758 -1.169 1.781 1.00 0.00 27 VAL A CA 3
ATOM 1472 C C . VAL A 1 27 ? 12.439 -1.914 1.722 1.00 0.00 27 VAL A C 3
ATOM 1473 O O . VAL A 1 27 ? 12.261 -2.862 0.946 1.00 0.00 27 VAL A O 3
ATOM 1486 N N . ASN A 1 28 ? 11.512 -1.471 2.525 1.00 0.00 28 ASN A N 3
ATOM 1487 C CA . ASN A 1 28 ? 10.227 -2.111 2.601 1.00 0.00 28 ASN A CA 3
ATOM 1488 C C . ASN A 1 28 ? 9.197 -1.308 1.871 1.00 0.00 28 ASN A C 3
ATOM 1489 O O . ASN A 1 28 ? 9.343 -0.080 1.677 1.00 0.00 28 ASN A O 3
ATOM 1500 N N . TYR A 1 29 ? 8.177 -1.976 1.483 1.00 0.00 29 TYR A N 3
ATOM 1501 C CA . TYR A 1 29 ? 7.074 -1.409 0.804 1.00 0.00 29 TYR A CA 3
ATOM 1502 C C . TYR A 1 29 ? 5.893 -1.470 1.726 1.00 0.00 29 TYR A C 3
ATOM 1503 O O . TYR A 1 29 ? 5.712 -2.461 2.440 1.00 0.00 29 TYR A O 3
ATOM 1521 N N . TYR A 1 30 ? 5.126 -0.436 1.756 1.00 0.00 30 TYR A N 3
ATOM 1522 C CA . TYR A 1 30 ? 3.942 -0.408 2.575 1.00 0.00 30 TYR A CA 3
ATOM 1523 C C . TYR A 1 30 ? 2.818 0.063 1.739 1.00 0.00 30 TYR A C 3
ATOM 1524 O O . TYR A 1 30 ? 3.032 0.761 0.733 1.00 0.00 30 TYR A O 3
ATOM 1542 N N . CYS A 1 31 ? 1.651 -0.271 2.127 1.00 0.00 31 CYS A N 3
ATOM 1543 C CA . C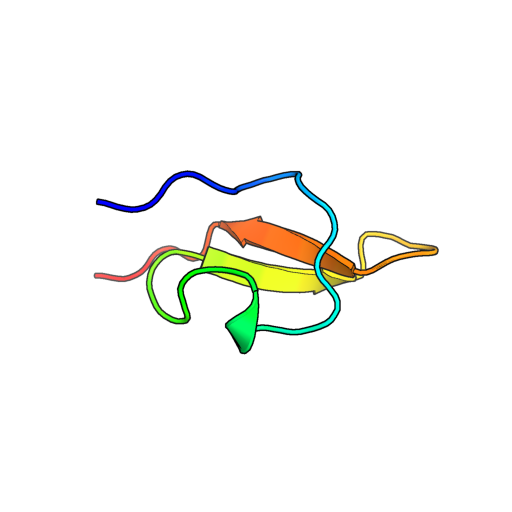YS A 1 31 ? 0.507 0.125 1.354 1.00 0.00 31 CYS A CA 3
ATOM 1544 C C . CYS A 1 31 ? 0.043 1.482 1.846 1.00 0.00 31 CYS A C 3
ATOM 1545 O O . CYS A 1 31 ? -0.102 1.705 3.047 1.00 0.00 31 CYS A O 3
ATOM 1552 N N . ARG A 1 32 ? -0.155 2.373 0.949 1.00 0.00 32 ARG A N 3
ATOM 1553 C CA . ARG A 1 32 ? -0.664 3.684 1.247 1.00 0.00 32 ARG A CA 3
ATOM 1554 C C . ARG A 1 32 ? -1.825 3.922 0.315 1.00 0.00 32 ARG A C 3
ATOM 1555 O O . ARG A 1 32 ? -1.988 3.142 -0.636 1.00 0.00 32 ARG A O 3
ATOM 1576 N N . PRO A 1 33 ? -2.681 4.931 0.555 1.00 0.00 33 PRO A N 3
ATOM 1577 C CA . PRO A 1 33 ? -3.833 5.164 -0.297 1.00 0.00 33 PRO A CA 3
ATOM 1578 C C . PRO A 1 33 ? -3.438 5.526 -1.720 1.00 0.00 33 PRO A C 3
ATOM 1579 O O . PRO A 1 33 ? -2.354 6.072 -1.972 1.00 0.00 33 PRO A O 3
ATOM 1590 N N . ASP A 1 34 ? -4.285 5.174 -2.642 1.00 0.00 34 ASP A N 3
ATOM 1591 C CA . ASP A 1 34 ? -4.075 5.505 -4.016 1.00 0.00 34 ASP A CA 3
ATOM 1592 C C . ASP A 1 34 ? -4.424 6.941 -4.236 1.00 0.00 34 ASP A C 3
ATOM 1593 O O . ASP A 1 34 ? -5.595 7.319 -4.417 1.00 0.00 34 ASP A O 3
ATOM 1602 N N . VAL A 1 35 ? -3.434 7.717 -4.114 1.00 0.00 35 VAL A N 3
ATOM 1603 C CA . VAL A 1 35 ? -3.478 9.107 -4.284 1.00 0.00 35 VAL A CA 3
ATOM 1604 C C . VAL A 1 35 ? -2.362 9.489 -5.209 1.00 0.00 35 VAL A C 3
ATOM 1605 O O . VAL A 1 35 ? -1.221 9.044 -5.046 1.00 0.00 35 VAL A O 3
ATOM 1618 N N . GLY A 1 36 ? -2.727 10.207 -6.212 1.00 0.00 36 GLY A N 3
ATOM 1619 C CA . GLY A 1 36 ? -1.802 10.696 -7.223 1.00 0.00 36 GLY A CA 3
ATOM 1620 C C . GLY A 1 36 ? -0.567 11.383 -6.642 1.00 0.00 36 GLY A C 3
ATOM 1621 O O . GLY A 1 36 ? 0.560 10.902 -6.857 1.00 0.00 36 GLY A O 3
ATOM 1625 N N . PRO A 1 37 ? -0.722 12.511 -5.915 1.00 0.00 37 PRO A N 3
ATOM 1626 C CA . PRO A 1 37 ? 0.401 13.194 -5.287 1.00 0.00 37 PRO A CA 3
ATOM 1627 C C . PRO A 1 37 ? 0.896 12.423 -4.067 1.00 0.00 37 PRO A C 3
ATOM 1628 O O . PRO A 1 37 ? 0.388 12.597 -2.957 1.00 0.00 37 PRO A O 3
ATOM 1642 N N . GLY A 1 1 ? -13.599 -3.022 1.078 1.00 0.00 1 GLY A N 4
ATOM 1643 C CA . GLY A 1 1 ? -13.122 -1.743 1.586 1.00 0.00 1 GLY A CA 4
ATOM 1644 C C . GLY A 1 1 ? -11.618 -1.704 1.561 1.00 0.00 1 GLY A C 4
ATOM 1645 O O . GLY A 1 1 ? -10.964 -2.762 1.494 1.00 0.00 1 GLY A O 4
ATOM 1651 N N . CYS A 1 2 ? -11.064 -0.531 1.612 1.00 0.00 2 CYS A N 4
ATOM 1652 C CA . CYS A 1 2 ? -9.639 -0.351 1.550 1.00 0.00 2 CYS A CA 4
ATOM 1653 C C . CYS A 1 2 ? -9.133 0.329 2.795 1.00 0.00 2 CYS A C 4
ATOM 1654 O O . CYS A 1 2 ? -9.350 1.537 2.995 1.00 0.00 2 CYS A O 4
ATOM 1661 N N . ASN A 1 3 ? -8.532 -0.452 3.658 1.00 0.00 3 ASN A N 4
ATOM 1662 C CA . ASN A 1 3 ? -7.933 0.045 4.864 1.00 0.00 3 ASN A CA 4
ATOM 1663 C C . ASN A 1 3 ? -6.828 -0.913 5.276 1.00 0.00 3 ASN A C 4
ATOM 1664 O O . ASN A 1 3 ? -6.911 -1.612 6.282 1.00 0.00 3 ASN A O 4
ATOM 1675 N N . ARG A 1 4 ? -5.861 -1.032 4.404 1.00 0.00 4 ARG A N 4
ATOM 1676 C CA . ARG A 1 4 ? -4.690 -1.863 4.617 1.00 0.00 4 ARG A CA 4
ATOM 1677 C C . ARG A 1 4 ? -3.459 -1.004 4.489 1.00 0.00 4 ARG A C 4
ATOM 1678 O O . ARG A 1 4 ? -2.333 -1.496 4.325 1.00 0.00 4 ARG A O 4
ATOM 1699 N N . LEU A 1 5 ? -3.680 0.278 4.571 1.00 0.00 5 LEU A N 4
ATOM 1700 C CA . LEU A 1 5 ? -2.632 1.253 4.456 1.00 0.00 5 LEU A CA 4
ATOM 1701 C C . LEU A 1 5 ? -1.649 1.117 5.600 1.00 0.00 5 LEU A C 4
ATOM 1702 O O . LEU A 1 5 ? -2.031 0.790 6.737 1.00 0.00 5 LEU A O 4
ATOM 1718 N N . ASN A 1 6 ? -0.389 1.292 5.274 1.00 0.00 6 ASN A N 4
ATOM 1719 C CA . ASN A 1 6 ? 0.727 1.258 6.223 1.00 0.00 6 ASN A CA 4
ATOM 1720 C C . ASN A 1 6 ? 1.070 -0.142 6.679 1.00 0.00 6 ASN A C 4
ATOM 1721 O O . ASN A 1 6 ? 1.915 -0.339 7.556 1.00 0.00 6 ASN A O 4
ATOM 1732 N N . LYS A 1 7 ? 0.433 -1.115 6.084 1.00 0.00 7 LYS A N 4
ATOM 1733 C CA . LYS A 1 7 ? 0.808 -2.492 6.295 1.00 0.00 7 LYS A CA 4
ATOM 1734 C C . LYS A 1 7 ? 1.846 -2.808 5.271 1.00 0.00 7 LYS A C 4
ATOM 1735 O O . LYS A 1 7 ? 1.795 -2.263 4.158 1.00 0.00 7 LYS A O 4
ATOM 1754 N N . LYS A 1 8 ? 2.767 -3.652 5.612 1.00 0.00 8 LYS A N 4
ATOM 1755 C CA . LYS A 1 8 ? 3.821 -3.988 4.727 1.00 0.00 8 LYS A CA 4
ATOM 1756 C C . LYS A 1 8 ? 3.321 -5.012 3.766 1.00 0.00 8 LYS A C 4
ATOM 1757 O O . LYS A 1 8 ? 2.803 -6.061 4.170 1.00 0.00 8 LYS A O 4
ATOM 1776 N N . CYS A 1 9 ? 3.454 -4.717 2.535 1.00 0.00 9 CYS A N 4
ATOM 1777 C CA . CYS A 1 9 ? 2.941 -5.554 1.504 1.00 0.00 9 CYS A CA 4
ATOM 1778 C C . CYS A 1 9 ? 4.035 -6.300 0.820 1.00 0.00 9 CYS A C 4
ATOM 1779 O O . CYS A 1 9 ? 5.214 -5.927 0.892 1.00 0.00 9 CYS A O 4
ATOM 1786 N N . ASN A 1 10 ? 3.657 -7.369 0.186 1.00 0.00 10 ASN A N 4
ATOM 1787 C CA . ASN A 1 10 ? 4.543 -8.095 -0.653 1.00 0.00 10 ASN A CA 4
ATOM 1788 C C . ASN A 1 10 ? 4.193 -7.742 -2.089 1.00 0.00 10 ASN A C 4
ATOM 1789 O O . ASN A 1 10 ? 5.009 -7.914 -3.004 1.00 0.00 10 ASN A O 4
ATOM 1800 N N . SER A 1 11 ? 2.976 -7.176 -2.278 1.00 0.00 11 SER A N 4
ATOM 1801 C CA . SER A 1 11 ? 2.490 -6.811 -3.586 1.00 0.00 11 SER A CA 4
ATOM 1802 C C . SER A 1 11 ? 1.175 -6.119 -3.513 1.00 0.00 11 SER A C 4
ATOM 1803 O O . SER A 1 11 ? 0.586 -5.984 -2.440 1.00 0.00 11 SER A O 4
ATOM 1811 N N . ASP A 1 12 ? 0.761 -5.672 -4.673 1.00 0.00 12 ASP A N 4
ATOM 1812 C CA . ASP A 1 12 ? -0.595 -5.183 -5.001 1.00 0.00 12 ASP A CA 4
ATOM 1813 C C . ASP A 1 12 ? -1.639 -6.056 -4.332 1.00 0.00 12 ASP A C 4
ATOM 1814 O O . ASP A 1 12 ? -2.633 -5.577 -3.802 1.00 0.00 12 ASP A O 4
ATOM 1823 N N . ALA A 1 13 ? -1.340 -7.348 -4.301 1.00 0.00 13 ALA A N 4
ATOM 1824 C CA . ALA A 1 13 ? -2.240 -8.366 -3.780 1.00 0.00 13 ALA A CA 4
ATOM 1825 C C . ALA A 1 13 ? -2.438 -8.263 -2.271 1.00 0.00 13 ALA A C 4
ATOM 1826 O O . ALA A 1 13 ? -3.346 -8.872 -1.716 1.00 0.00 13 ALA A O 4
ATOM 1833 N N . ASP A 1 14 ? -1.606 -7.499 -1.617 1.00 0.00 14 ASP A N 4
ATOM 1834 C CA . ASP A 1 14 ? -1.709 -7.292 -0.199 1.00 0.00 14 ASP A CA 4
ATOM 1835 C C . ASP A 1 14 ? -2.597 -6.117 0.094 1.00 0.00 14 ASP A C 4
ATOM 1836 O O . ASP A 1 14 ? -3.058 -5.937 1.213 1.00 0.00 14 ASP A O 4
ATOM 1845 N N . CYS A 1 15 ? -2.865 -5.346 -0.908 1.00 0.00 15 CYS A N 4
ATOM 1846 C CA . CYS A 1 15 ? -3.625 -4.135 -0.763 1.00 0.00 15 CYS A CA 4
ATOM 1847 C C . CYS A 1 15 ? -4.851 -4.270 -1.667 1.00 0.00 15 CYS A C 4
ATOM 1848 O O . CYS A 1 15 ? -5.060 -5.345 -2.254 1.00 0.00 15 CYS A O 4
ATOM 1855 N N . CYS A 1 16 ? -5.689 -3.259 -1.743 1.00 0.00 16 CYS A N 4
ATOM 1856 C CA . CYS A 1 16 ? -6.748 -3.248 -2.749 1.00 0.00 16 CYS A CA 4
ATOM 1857 C C . CYS A 1 16 ? -6.149 -3.218 -4.144 1.00 0.00 16 CYS A C 4
ATOM 1858 O O . CYS A 1 16 ? -4.971 -2.879 -4.321 1.00 0.00 16 CYS A O 4
ATOM 1865 N N . ARG A 1 17 ? -6.954 -3.555 -5.135 1.00 0.00 17 ARG A N 4
ATOM 1866 C CA . ARG A 1 17 ? -6.486 -3.562 -6.510 1.00 0.00 17 ARG A CA 4
ATOM 1867 C C . ARG A 1 17 ? -6.219 -2.134 -6.974 1.00 0.00 17 ARG A C 4
ATOM 1868 O O . ARG A 1 17 ? -5.395 -1.888 -7.848 1.00 0.00 17 ARG A O 4
ATOM 1889 N N . TYR A 1 18 ? -6.914 -1.203 -6.384 1.00 0.00 18 TYR A N 4
ATOM 1890 C CA . TYR A 1 18 ? -6.670 0.182 -6.649 1.00 0.00 18 TYR A CA 4
ATOM 1891 C C . TYR A 1 18 ? -7.053 0.965 -5.415 1.00 0.00 18 TYR A C 4
ATOM 1892 O O . TYR A 1 18 ? -7.826 0.477 -4.584 1.00 0.00 18 TYR A O 4
ATOM 1910 N N . GLY A 1 19 ? -6.499 2.135 -5.265 1.00 0.00 19 GLY A N 4
ATOM 1911 C CA . GLY A 1 19 ? -6.750 2.935 -4.091 1.00 0.00 19 GLY A CA 4
ATOM 1912 C C . GLY A 1 19 ? -5.587 2.820 -3.161 1.00 0.00 19 GLY A C 4
ATOM 1913 O O . GLY A 1 19 ? -5.088 3.811 -2.642 1.00 0.00 19 GLY A O 4
ATOM 1917 N N . GLU A 1 20 ? -5.135 1.607 -2.996 1.00 0.00 20 GLU A N 4
ATOM 1918 C CA . GLU A 1 20 ? -3.982 1.292 -2.210 1.00 0.00 20 GLU A CA 4
ATOM 1919 C C . GLU A 1 20 ? -3.034 0.587 -3.139 1.00 0.00 20 GLU A C 4
ATOM 1920 O O . GLU A 1 20 ? -3.484 -0.134 -4.037 1.00 0.00 20 GLU A O 4
ATOM 1932 N N . ARG A 1 21 ? -1.775 0.826 -2.977 1.00 0.00 21 ARG A N 4
ATOM 1933 C CA . ARG A 1 21 ? -0.752 0.116 -3.702 1.00 0.00 21 ARG A CA 4
ATOM 1934 C C . ARG A 1 21 ? 0.527 0.151 -2.967 1.00 0.00 21 ARG A C 4
ATOM 1935 O O . ARG A 1 21 ? 0.702 0.968 -2.053 1.00 0.00 21 ARG A O 4
ATOM 1956 N N . CYS A 1 22 ? 1.411 -0.739 -3.322 1.00 0.00 22 CYS A N 4
ATOM 1957 C CA . CYS A 1 22 ? 2.710 -0.772 -2.678 1.00 0.00 22 CYS A CA 4
ATOM 1958 C C . CYS A 1 22 ? 3.587 0.409 -3.050 1.00 0.00 22 CYS A C 4
ATOM 1959 O O . CYS A 1 22 ? 3.969 0.593 -4.223 1.00 0.00 22 CYS A O 4
ATOM 1966 N N . ILE A 1 23 ? 3.884 1.214 -2.070 1.00 0.00 23 ILE A N 4
ATOM 1967 C CA . ILE A 1 23 ? 4.821 2.313 -2.240 1.00 0.00 23 ILE A CA 4
ATOM 1968 C C . ILE A 1 23 ? 5.981 2.027 -1.289 1.00 0.00 23 ILE A C 4
ATOM 1969 O O . ILE A 1 23 ? 5.844 1.219 -0.361 1.00 0.00 23 ILE A O 4
ATOM 1985 N N . SER A 1 24 ? 7.066 2.676 -1.485 1.00 0.00 24 SER A N 4
ATOM 1986 C CA . SER A 1 24 ? 8.252 2.425 -0.716 1.00 0.00 24 SER A CA 4
ATOM 1987 C C . SER A 1 24 ? 8.366 3.421 0.404 1.00 0.00 24 SER A C 4
ATOM 1988 O O . SER A 1 24 ? 8.104 4.619 0.224 1.00 0.00 24 SER A O 4
ATOM 1996 N N . THR A 1 25 ? 8.744 2.941 1.549 1.00 0.00 25 THR A N 4
ATOM 1997 C CA . THR A 1 25 ? 8.980 3.809 2.681 1.00 0.00 25 THR A CA 4
ATOM 1998 C C . THR A 1 25 ? 10.476 3.957 2.895 1.00 0.00 25 THR A C 4
ATOM 1999 O O . THR A 1 25 ? 10.934 4.557 3.869 1.00 0.00 25 THR A O 4
ATOM 2010 N N . GLY A 1 26 ? 11.217 3.415 1.961 1.00 0.00 26 GLY A N 4
ATOM 2011 C CA . GLY A 1 26 ? 12.627 3.433 2.021 1.00 0.00 26 GLY A CA 4
ATOM 2012 C C . GLY A 1 26 ? 13.178 2.062 1.797 1.00 0.00 26 GLY A C 4
ATOM 2013 O O . GLY A 1 26 ? 13.700 1.762 0.726 1.00 0.00 26 GLY A O 4
ATOM 2017 N N . VAL A 1 27 ? 13.010 1.213 2.779 1.00 0.00 27 VAL A N 4
ATOM 2018 C CA . VAL A 1 27 ? 13.522 -0.140 2.719 1.00 0.00 27 VAL A CA 4
ATOM 2019 C C . VAL A 1 27 ? 12.421 -1.113 2.316 1.00 0.00 27 VAL A C 4
ATOM 2020 O O . VAL A 1 27 ? 12.596 -1.934 1.431 1.00 0.00 27 VAL A O 4
ATOM 2033 N N . ASN A 1 28 ? 11.291 -1.003 2.953 1.00 0.00 28 ASN A N 4
ATOM 2034 C CA . ASN A 1 28 ? 10.198 -1.919 2.707 1.00 0.00 28 ASN A CA 4
ATOM 2035 C C . ASN A 1 28 ? 9.050 -1.210 2.040 1.00 0.00 28 ASN A C 4
ATOM 2036 O O . ASN A 1 28 ? 8.959 0.051 2.062 1.00 0.00 28 ASN A O 4
ATOM 2047 N N . TYR A 1 29 ? 8.173 -1.984 1.469 1.00 0.00 29 TYR A N 4
ATOM 2048 C CA . TYR A 1 29 ? 7.063 -1.491 0.750 1.00 0.00 29 TYR A CA 4
ATOM 2049 C C . TYR A 1 29 ? 5.816 -1.691 1.559 1.00 0.00 29 TYR A C 4
ATOM 2050 O O . TYR A 1 29 ? 5.586 -2.762 2.128 1.00 0.00 29 TYR A O 4
ATOM 2068 N N . TYR A 1 30 ? 5.029 -0.678 1.627 1.00 0.00 30 TYR A N 4
ATOM 2069 C CA . TYR A 1 30 ? 3.812 -0.717 2.375 1.00 0.00 30 TYR A CA 4
ATOM 2070 C C . TYR A 1 30 ? 2.710 -0.264 1.487 1.00 0.00 30 TYR A C 4
ATOM 2071 O O . TYR A 1 30 ? 2.958 0.390 0.457 1.00 0.00 30 TYR A O 4
ATOM 2089 N N . CYS A 1 31 ? 1.516 -0.571 1.859 1.00 0.00 31 CYS A N 4
ATOM 2090 C CA . CYS A 1 31 ? 0.393 -0.154 1.071 1.00 0.00 31 CYS A CA 4
ATOM 2091 C C . CYS A 1 31 ? 0.132 1.280 1.410 1.00 0.00 31 CYS A C 4
ATOM 2092 O O . CYS A 1 31 ? -0.080 1.633 2.578 1.00 0.00 31 CYS A O 4
ATOM 2099 N N . ARG A 1 32 ? 0.209 2.095 0.443 1.00 0.00 32 ARG A N 4
ATOM 2100 C CA . ARG A 1 32 ? -0.014 3.494 0.610 1.00 0.00 32 ARG A CA 4
ATOM 2101 C C . ARG A 1 32 ? -1.084 3.911 -0.360 1.00 0.00 32 ARG A C 4
ATOM 2102 O O . ARG A 1 32 ? -1.264 3.250 -1.398 1.00 0.00 32 ARG A O 4
ATOM 2123 N N . PRO A 1 33 ? -1.850 4.952 -0.034 1.00 0.00 33 PRO A N 4
ATOM 2124 C CA . PRO A 1 33 ? -2.944 5.393 -0.873 1.00 0.00 33 PRO A CA 4
ATOM 2125 C C . PRO A 1 33 ? -2.458 5.961 -2.198 1.00 0.00 33 PRO A C 4
ATOM 2126 O O . PRO A 1 33 ? -1.427 6.632 -2.265 1.00 0.00 33 PRO A O 4
ATOM 2137 N N . ASP A 1 34 ? -3.205 5.676 -3.247 1.00 0.00 34 ASP A N 4
ATOM 2138 C CA . ASP A 1 34 ? -2.911 6.187 -4.604 1.00 0.00 34 ASP A CA 4
ATOM 2139 C C . ASP A 1 34 ? -3.101 7.688 -4.662 1.00 0.00 34 ASP A C 4
ATOM 2140 O O . ASP A 1 34 ? -2.520 8.411 -5.471 1.00 0.00 34 ASP A O 4
ATOM 2149 N N . VAL A 1 35 ? -3.846 8.116 -3.751 1.00 0.00 35 VAL A N 4
ATOM 2150 C CA . VAL A 1 35 ? -4.160 9.489 -3.561 1.00 0.00 35 VAL A CA 4
ATOM 2151 C C . VAL A 1 35 ? -3.796 9.904 -2.153 1.00 0.00 35 VAL A C 4
ATOM 2152 O O . VAL A 1 35 ? -4.421 9.498 -1.164 1.00 0.00 35 VAL A O 4
ATOM 2165 N N . GLY A 1 36 ? -2.733 10.632 -2.084 1.00 0.00 36 GLY A N 4
ATOM 2166 C CA . GLY A 1 36 ? -2.217 11.114 -0.833 1.00 0.00 36 GLY A CA 4
ATOM 2167 C C . GLY A 1 36 ? -3.125 12.163 -0.238 1.00 0.00 36 GLY A C 4
ATOM 2168 O O . GLY A 1 36 ? -3.332 13.213 -0.856 1.00 0.00 36 GLY A O 4
ATOM 2172 N N . PRO A 1 37 ? -3.702 11.914 0.940 1.00 0.00 37 PRO A N 4
ATOM 2173 C CA . PRO A 1 37 ? -4.619 12.846 1.573 1.00 0.00 37 PRO A CA 4
ATOM 2174 C C . PRO A 1 37 ? -3.882 13.997 2.263 1.00 0.00 37 PRO A C 4
ATOM 2175 O O . PRO A 1 37 ? -3.536 13.919 3.445 1.00 0.00 37 PRO A O 4
ATOM 2189 N N . GLY A 1 1 ? -12.459 -3.132 2.785 1.00 0.00 1 GLY A N 5
ATOM 2190 C CA . GLY A 1 1 ? -11.802 -2.532 3.937 1.00 0.00 1 GLY A CA 5
ATOM 2191 C C . GLY A 1 1 ? -10.375 -2.209 3.628 1.00 0.00 1 GLY A C 5
ATOM 2192 O O . GLY A 1 1 ? -9.478 -3.045 3.814 1.00 0.00 1 GLY A O 5
ATOM 2198 N N . CYS A 1 2 ? -10.135 -1.026 3.142 1.00 0.00 2 CYS A N 5
ATOM 2199 C CA . CYS A 1 2 ? -8.794 -0.631 2.811 1.00 0.00 2 CYS A CA 5
ATOM 2200 C C . CYS A 1 2 ? -8.070 -0.066 4.018 1.00 0.00 2 CYS A C 5
ATOM 2201 O O . CYS A 1 2 ? -8.108 1.140 4.304 1.00 0.00 2 CYS A O 5
ATOM 2208 N N . ASN A 1 3 ? -7.503 -0.976 4.777 1.00 0.00 3 ASN A N 5
ATOM 2209 C CA . ASN A 1 3 ? -6.707 -0.669 5.955 1.00 0.00 3 ASN A CA 5
ATOM 2210 C C . ASN A 1 3 ? -5.410 -1.436 5.823 1.00 0.00 3 ASN A C 5
ATOM 2211 O O . ASN A 1 3 ? -4.735 -1.821 6.787 1.00 0.00 3 ASN A O 5
ATOM 2222 N N . ARG A 1 4 ? -5.027 -1.604 4.596 1.00 0.00 4 ARG A N 5
ATOM 2223 C CA . ARG A 1 4 ? -3.806 -2.274 4.278 1.00 0.00 4 ARG A CA 5
ATOM 2224 C C . ARG A 1 4 ? -2.724 -1.224 4.182 1.00 0.00 4 ARG A C 5
ATOM 2225 O O . ARG A 1 4 ? -1.542 -1.516 4.066 1.00 0.00 4 ARG A O 5
ATOM 2246 N N . LEU A 1 5 ? -3.174 0.016 4.241 1.00 0.00 5 LEU A N 5
ATOM 2247 C CA . LEU A 1 5 ? -2.341 1.182 4.372 1.00 0.00 5 LEU A CA 5
ATOM 2248 C C . LEU A 1 5 ? -1.470 1.022 5.612 1.00 0.00 5 LEU A C 5
ATOM 2249 O O . LEU A 1 5 ? -1.994 0.844 6.723 1.00 0.00 5 LEU A O 5
ATOM 2265 N N . ASN A 1 6 ? -0.166 1.070 5.404 1.00 0.00 6 ASN A N 5
ATOM 2266 C CA . ASN A 1 6 ? 0.874 0.894 6.430 1.00 0.00 6 ASN A CA 5
ATOM 2267 C C . ASN A 1 6 ? 1.148 -0.563 6.746 1.00 0.00 6 ASN A C 5
ATOM 2268 O O . ASN A 1 6 ? 1.971 -0.879 7.598 1.00 0.00 6 ASN A O 5
ATOM 2279 N N . LYS A 1 7 ? 0.472 -1.452 6.056 1.00 0.00 7 LYS A N 5
ATOM 2280 C CA . LYS A 1 7 ? 0.771 -2.865 6.158 1.00 0.00 7 LYS A CA 5
ATOM 2281 C C . LYS A 1 7 ? 1.789 -3.156 5.076 1.00 0.00 7 LYS A C 5
ATOM 2282 O O . LYS A 1 7 ? 1.821 -2.449 4.059 1.00 0.00 7 LYS A O 5
ATOM 2301 N N . LYS A 1 8 ? 2.587 -4.165 5.266 1.00 0.00 8 LYS A N 5
ATOM 2302 C CA . LYS A 1 8 ? 3.654 -4.470 4.373 1.00 0.00 8 LYS A CA 5
ATOM 2303 C C . LYS A 1 8 ? 3.128 -5.192 3.151 1.00 0.00 8 LYS A C 5
ATOM 2304 O O . LYS A 1 8 ? 2.282 -6.093 3.244 1.00 0.00 8 LYS A O 5
ATOM 2323 N N . CYS A 1 9 ? 3.598 -4.785 2.037 1.00 0.00 9 CYS A N 5
ATOM 2324 C CA . CYS A 1 9 ? 3.236 -5.389 0.792 1.00 0.00 9 CYS A CA 5
ATOM 2325 C C . CYS A 1 9 ? 4.454 -5.658 -0.031 1.00 0.00 9 CYS A C 5
ATOM 2326 O O . CYS A 1 9 ? 5.554 -5.179 0.278 1.00 0.00 9 CYS A O 5
ATOM 2333 N N . ASN A 1 10 ? 4.279 -6.448 -1.044 1.00 0.00 10 ASN A N 5
ATOM 2334 C CA . ASN A 1 10 ? 5.297 -6.653 -2.018 1.00 0.00 10 ASN A CA 5
ATOM 2335 C C . ASN A 1 10 ? 4.737 -6.201 -3.350 1.00 0.00 10 ASN A C 5
ATOM 2336 O O . ASN A 1 10 ? 5.457 -6.047 -4.338 1.00 0.00 10 ASN A O 5
ATOM 2347 N N . SER A 1 11 ? 3.441 -5.938 -3.366 1.00 0.00 11 SER A N 5
ATOM 2348 C CA . SER A 1 11 ? 2.768 -5.582 -4.565 1.00 0.00 11 SER A CA 5
ATOM 2349 C C . SER A 1 11 ? 1.443 -4.977 -4.296 1.00 0.00 11 SER A C 5
ATOM 2350 O O . SER A 1 11 ? 0.886 -5.128 -3.214 1.00 0.00 11 SER A O 5
ATOM 2358 N N . ASP A 1 12 ? 0.965 -4.294 -5.295 1.00 0.00 12 ASP A N 5
ATOM 2359 C CA . ASP A 1 12 ? -0.374 -3.709 -5.363 1.00 0.00 12 ASP A CA 5
ATOM 2360 C C . ASP A 1 12 ? -1.412 -4.756 -4.956 1.00 0.00 12 ASP A C 5
ATOM 2361 O O . ASP A 1 12 ? -2.387 -4.462 -4.259 1.00 0.00 12 ASP A O 5
ATOM 2370 N N . ALA A 1 13 ? -1.124 -6.005 -5.325 1.00 0.00 13 ALA A N 5
ATOM 2371 C CA . ALA A 1 13 ? -1.991 -7.157 -5.033 1.00 0.00 13 ALA A CA 5
ATOM 2372 C C . ALA A 1 13 ? -2.108 -7.454 -3.533 1.00 0.00 13 ALA A C 5
ATOM 2373 O O . ALA A 1 13 ? -3.035 -8.139 -3.099 1.00 0.00 13 ALA A O 5
ATOM 2380 N N . ASP A 1 14 ? -1.182 -6.943 -2.749 1.00 0.00 14 ASP A N 5
ATOM 2381 C CA . ASP A 1 14 ? -1.177 -7.135 -1.320 1.00 0.00 14 ASP A CA 5
ATOM 2382 C C . ASP A 1 14 ? -2.047 -6.097 -0.658 1.00 0.00 14 ASP A C 5
ATOM 2383 O O . ASP A 1 14 ? -2.369 -6.192 0.529 1.00 0.00 14 ASP A O 5
ATOM 2392 N N . CYS A 1 15 ? -2.408 -5.111 -1.412 1.00 0.00 15 CYS A N 5
ATOM 2393 C CA . CYS A 1 15 ? -3.204 -4.025 -0.925 1.00 0.00 15 CYS A CA 5
ATOM 2394 C C . CYS A 1 15 ? -4.593 -4.190 -1.541 1.00 0.00 15 CYS A C 5
ATOM 2395 O O . CYS A 1 15 ? -4.924 -5.292 -2.031 1.00 0.00 15 CYS A O 5
ATOM 2402 N N . CYS A 1 16 ? -5.429 -3.192 -1.448 1.00 0.00 16 CYS A N 5
ATOM 2403 C CA . CYS A 1 16 ? -6.686 -3.201 -2.175 1.00 0.00 16 CYS A CA 5
ATOM 2404 C C . CYS A 1 16 ? -6.425 -3.147 -3.685 1.00 0.00 16 CYS A C 5
ATOM 2405 O O . CYS A 1 16 ? -5.313 -2.845 -4.128 1.00 0.00 16 CYS A O 5
ATOM 2412 N N . ARG A 1 17 ? -7.443 -3.429 -4.464 1.00 0.00 17 ARG A N 5
ATOM 2413 C CA . ARG A 1 17 ? -7.318 -3.449 -5.916 1.00 0.00 17 ARG A CA 5
ATOM 2414 C C . ARG A 1 17 ? -7.293 -2.018 -6.459 1.00 0.00 17 ARG A C 5
ATOM 2415 O O . ARG A 1 17 ? -6.895 -1.764 -7.600 1.00 0.00 17 ARG A O 5
ATOM 2436 N N . TYR A 1 18 ? -7.743 -1.114 -5.640 1.00 0.00 18 TYR A N 5
ATOM 2437 C CA . TYR A 1 18 ? -7.761 0.285 -5.921 1.00 0.00 18 TYR A CA 5
ATOM 2438 C C . TYR A 1 18 ? -7.767 1.015 -4.601 1.00 0.00 18 TYR A C 5
ATOM 2439 O O . TYR A 1 18 ? -8.304 0.510 -3.607 1.00 0.00 18 TYR A O 5
ATOM 2457 N N . GLY A 1 19 ? -7.147 2.154 -4.569 1.00 0.00 19 GLY A N 5
ATOM 2458 C CA . GLY A 1 19 ? -7.137 2.946 -3.369 1.00 0.00 19 GLY A CA 5
ATOM 2459 C C . GLY A 1 19 ? -5.825 2.883 -2.631 1.00 0.00 19 GLY A C 5
ATOM 2460 O O . GLY A 1 19 ? -5.426 3.861 -1.988 1.00 0.00 19 GLY A O 5
ATOM 2464 N N . GLU A 1 20 ? -5.140 1.764 -2.737 1.00 0.00 20 GLU A N 5
ATOM 2465 C CA . GLU A 1 20 ? -3.874 1.555 -2.050 1.00 0.00 20 GLU A CA 5
ATOM 2466 C C . GLU A 1 20 ? -2.863 1.015 -3.050 1.00 0.00 20 GLU A C 5
ATOM 2467 O O . GLU A 1 20 ? -3.232 0.292 -3.959 1.00 0.00 20 GLU A O 5
ATOM 2479 N N . ARG A 1 21 ? -1.631 1.390 -2.890 1.00 0.00 21 ARG A N 5
ATOM 2480 C CA . ARG A 1 21 ? -0.519 0.905 -3.705 1.00 0.00 21 ARG A CA 5
ATOM 2481 C C . ARG A 1 21 ? 0.679 0.743 -2.834 1.00 0.00 21 ARG A C 5
ATOM 2482 O O . ARG A 1 21 ? 0.687 1.208 -1.702 1.00 0.00 21 ARG A O 5
ATOM 2503 N N . CYS A 1 22 ? 1.689 0.139 -3.354 1.00 0.00 22 CYS A N 5
ATOM 2504 C CA . CYS A 1 22 ? 2.918 -0.031 -2.583 1.00 0.00 22 CYS A CA 5
ATOM 2505 C C . CYS A 1 22 ? 3.874 1.118 -2.741 1.00 0.00 22 CYS A C 5
ATOM 2506 O O . CYS A 1 22 ? 4.248 1.491 -3.856 1.00 0.00 22 CYS A O 5
ATOM 2513 N N . ILE A 1 23 ? 4.265 1.692 -1.635 1.00 0.00 23 ILE A N 5
ATOM 2514 C CA . ILE A 1 23 ? 5.288 2.727 -1.628 1.00 0.00 23 ILE A CA 5
ATOM 2515 C C . ILE A 1 23 ? 6.346 2.252 -0.652 1.00 0.00 23 ILE A C 5
ATOM 2516 O O . ILE A 1 23 ? 6.101 1.333 0.127 1.00 0.00 23 ILE A O 5
ATOM 2532 N N . SER A 1 24 ? 7.466 2.858 -0.666 1.00 0.00 24 SER A N 5
ATOM 2533 C CA . SER A 1 24 ? 8.534 2.455 0.179 1.00 0.00 24 SER A CA 5
ATOM 2534 C C . SER A 1 24 ? 8.506 3.303 1.420 1.00 0.00 24 SER A C 5
ATOM 2535 O O . SER A 1 24 ? 8.046 4.447 1.399 1.00 0.00 24 SER A O 5
ATOM 2543 N N . THR A 1 25 ? 8.906 2.739 2.500 1.00 0.00 25 THR A N 5
ATOM 2544 C CA . THR A 1 25 ? 9.021 3.468 3.718 1.00 0.00 25 THR A CA 5
ATOM 2545 C C . THR A 1 25 ? 10.492 3.397 4.178 1.00 0.00 25 THR A C 5
ATOM 2546 O O . THR A 1 25 ? 10.837 3.664 5.325 1.00 0.00 25 THR A O 5
ATOM 2557 N N . GLY A 1 26 ? 11.359 3.065 3.230 1.00 0.00 26 GLY A N 5
ATOM 2558 C CA . GLY A 1 26 ? 12.755 3.003 3.494 1.00 0.00 26 GLY A CA 5
ATOM 2559 C C . GLY A 1 26 ? 13.333 1.647 3.199 1.00 0.00 26 GLY A C 5
ATOM 2560 O O . GLY A 1 26 ? 13.971 1.439 2.159 1.00 0.00 26 GLY A O 5
ATOM 2564 N N . VAL A 1 27 ? 13.097 0.722 4.081 1.00 0.00 27 VAL A N 5
ATOM 2565 C CA . VAL A 1 27 ? 13.637 -0.614 3.949 1.00 0.00 27 VAL A CA 5
ATOM 2566 C C . VAL A 1 27 ? 12.594 -1.565 3.362 1.00 0.00 27 VAL A C 5
ATOM 2567 O O . VAL A 1 27 ? 12.923 -2.478 2.593 1.00 0.00 27 VAL A O 5
ATOM 2580 N N . ASN A 1 28 ? 11.350 -1.342 3.691 1.00 0.00 28 ASN A N 5
ATOM 2581 C CA . ASN A 1 28 ? 10.286 -2.185 3.194 1.00 0.00 28 ASN A CA 5
ATOM 2582 C C . ASN A 1 28 ? 9.226 -1.361 2.511 1.00 0.00 28 ASN A C 5
ATOM 2583 O O . ASN A 1 28 ? 9.198 -0.116 2.635 1.00 0.00 28 ASN A O 5
ATOM 2594 N N . TYR A 1 29 ? 8.376 -2.039 1.790 1.00 0.00 29 TYR A N 5
ATOM 2595 C CA . TYR A 1 29 ? 7.287 -1.445 1.082 1.00 0.00 29 TYR A CA 5
ATOM 2596 C C . TYR A 1 29 ? 6.013 -1.685 1.833 1.00 0.00 29 TYR A C 5
ATOM 2597 O O . TYR A 1 29 ? 5.742 -2.804 2.294 1.00 0.00 29 TYR A O 5
ATOM 2615 N N . TYR A 1 30 ? 5.250 -0.660 1.969 1.00 0.00 30 TYR A N 5
ATOM 2616 C CA . TYR A 1 30 ? 4.008 -0.731 2.658 1.00 0.00 30 TYR A CA 5
ATOM 2617 C C . TYR A 1 30 ? 2.972 -0.099 1.790 1.00 0.00 30 TYR A C 5
ATOM 2618 O O . TYR A 1 30 ? 3.296 0.720 0.901 1.00 0.00 30 TYR A O 5
ATOM 2636 N N . CYS A 1 31 ? 1.761 -0.451 2.015 1.00 0.00 31 CYS A N 5
ATOM 2637 C CA . CYS A 1 31 ? 0.683 0.086 1.204 1.00 0.00 31 CYS A CA 5
ATOM 2638 C C . CYS A 1 31 ? 0.374 1.517 1.636 1.00 0.00 31 CYS A C 5
ATOM 2639 O O . CYS A 1 31 ? 0.295 1.821 2.831 1.00 0.00 31 CYS A O 5
ATOM 2646 N N . ARG A 1 32 ? 0.253 2.383 0.672 1.00 0.00 32 ARG A N 5
ATOM 2647 C CA . ARG A 1 32 ? -0.058 3.784 0.868 1.00 0.00 32 ARG A CA 5
ATOM 2648 C C . ARG A 1 32 ? -1.112 4.154 -0.175 1.00 0.00 32 ARG A C 5
ATOM 2649 O O . ARG A 1 32 ? -1.324 3.373 -1.092 1.00 0.00 32 ARG A O 5
ATOM 2670 N N . PRO A 1 33 ? -1.810 5.302 -0.049 1.00 0.00 33 PRO A N 5
ATOM 2671 C CA . PRO A 1 33 ? -2.884 5.682 -0.983 1.00 0.00 33 PRO A CA 5
ATOM 2672 C C . PRO A 1 33 ? -2.468 5.708 -2.462 1.00 0.00 33 PRO A C 5
ATOM 2673 O O . PRO A 1 33 ? -1.450 6.290 -2.835 1.00 0.00 33 PRO A O 5
ATOM 2684 N N . ASP A 1 34 ? -3.288 5.061 -3.283 1.00 0.00 34 ASP A N 5
ATOM 2685 C CA . ASP A 1 34 ? -3.106 4.994 -4.755 1.00 0.00 34 ASP A CA 5
ATOM 2686 C C . ASP A 1 34 ? -3.857 6.129 -5.395 1.00 0.00 34 ASP A C 5
ATOM 2687 O O . ASP A 1 34 ? -3.731 6.440 -6.576 1.00 0.00 34 ASP A O 5
ATOM 2696 N N . VAL A 1 35 ? -4.578 6.762 -4.578 1.00 0.00 35 VAL A N 5
ATOM 2697 C CA . VAL A 1 35 ? -5.439 7.827 -4.957 1.00 0.00 35 VAL A CA 5
ATOM 2698 C C . VAL A 1 35 ? -4.740 9.169 -4.837 1.00 0.00 35 VAL A C 5
ATOM 2699 O O . VAL A 1 35 ? -4.675 9.787 -3.758 1.00 0.00 35 VAL A O 5
ATOM 2712 N N . GLY A 1 36 ? -4.129 9.542 -5.924 1.00 0.00 36 GLY A N 5
ATOM 2713 C CA . GLY A 1 36 ? -3.432 10.787 -6.016 1.00 0.00 36 GLY A CA 5
ATOM 2714 C C . GLY A 1 36 ? -1.935 10.573 -5.991 1.00 0.00 36 GLY A C 5
ATOM 2715 O O . GLY A 1 36 ? -1.367 10.052 -6.971 1.00 0.00 36 GLY A O 5
ATOM 2719 N N . PRO A 1 37 ? -1.252 10.957 -4.899 1.00 0.00 37 PRO A N 5
ATOM 2720 C CA . PRO A 1 37 ? 0.180 10.735 -4.753 1.00 0.00 37 PRO A CA 5
ATOM 2721 C C . PRO A 1 37 ? 0.487 9.251 -4.516 1.00 0.00 37 PRO A C 5
ATOM 2722 O O . PRO A 1 37 ? 0.913 8.541 -5.424 1.00 0.00 37 PRO A O 5
ATOM 2736 N N . GLY A 1 1 ? -13.228 -4.864 2.889 1.00 0.00 1 GLY A N 6
ATOM 2737 C CA . GLY A 1 1 ? -12.555 -3.719 3.478 1.00 0.00 1 GLY A CA 6
ATOM 2738 C C . GLY A 1 1 ? -11.354 -3.366 2.671 1.00 0.00 1 GLY A C 6
ATOM 2739 O O . GLY A 1 1 ? -10.776 -4.227 2.013 1.00 0.00 1 GLY A O 6
ATOM 2745 N N . CYS A 1 2 ? -10.979 -2.129 2.690 1.00 0.00 2 CYS A N 6
ATOM 2746 C CA . CYS A 1 2 ? -9.841 -1.690 1.951 1.00 0.00 2 CYS A CA 6
ATOM 2747 C C . CYS A 1 2 ? -8.987 -0.797 2.823 1.00 0.00 2 CYS A C 6
ATOM 2748 O O . CYS A 1 2 ? -9.194 0.427 2.888 1.00 0.00 2 CYS A O 6
ATOM 2755 N N . ASN A 1 3 ? -8.105 -1.412 3.592 1.00 0.00 3 ASN A N 6
ATOM 2756 C CA . ASN A 1 3 ? -7.188 -0.669 4.426 1.00 0.00 3 ASN A CA 6
ATOM 2757 C C . ASN A 1 3 ? -5.953 -1.494 4.747 1.00 0.00 3 ASN A C 6
ATOM 2758 O O . ASN A 1 3 ? -5.880 -2.189 5.765 1.00 0.00 3 ASN A O 6
ATOM 2769 N N . ARG A 1 4 ? -5.013 -1.452 3.868 1.00 0.00 4 ARG A N 6
ATOM 2770 C CA . ARG A 1 4 ? -3.729 -2.085 4.061 1.00 0.00 4 ARG A CA 6
ATOM 2771 C C . ARG A 1 4 ? -2.692 -0.999 4.159 1.00 0.00 4 ARG A C 6
ATOM 2772 O O . ARG A 1 4 ? -1.490 -1.238 4.067 1.00 0.00 4 ARG A O 6
ATOM 2793 N N . LEU A 1 5 ? -3.179 0.192 4.377 1.00 0.00 5 LEU A N 6
ATOM 2794 C CA . LEU A 1 5 ? -2.366 1.361 4.478 1.00 0.00 5 LEU A CA 6
ATOM 2795 C C . LEU A 1 5 ? -1.417 1.247 5.640 1.00 0.00 5 LEU A C 6
ATOM 2796 O O . LEU A 1 5 ? -1.816 0.866 6.759 1.00 0.00 5 LEU A O 6
ATOM 2812 N N . ASN A 1 6 ? -0.155 1.499 5.335 1.00 0.00 6 ASN A N 6
ATOM 2813 C CA . ASN A 1 6 ? 0.971 1.500 6.284 1.00 0.00 6 ASN A CA 6
ATOM 2814 C C . ASN A 1 6 ? 1.338 0.103 6.712 1.00 0.00 6 ASN A C 6
ATOM 2815 O O . ASN A 1 6 ? 2.201 -0.099 7.584 1.00 0.00 6 ASN A O 6
ATOM 2826 N N . LYS A 1 7 ? 0.706 -0.850 6.115 1.00 0.00 7 LYS A N 6
ATOM 2827 C CA . LYS A 1 7 ? 1.001 -2.209 6.384 1.00 0.00 7 LYS A CA 6
ATOM 2828 C C . LYS A 1 7 ? 1.945 -2.660 5.322 1.00 0.00 7 LYS A C 6
ATOM 2829 O O . LYS A 1 7 ? 1.888 -2.171 4.183 1.00 0.00 7 LYS A O 6
ATOM 2848 N N . LYS A 1 8 ? 2.818 -3.525 5.684 1.00 0.00 8 LYS A N 6
ATOM 2849 C CA . LYS A 1 8 ? 3.843 -3.972 4.828 1.00 0.00 8 LYS A CA 6
ATOM 2850 C C . LYS A 1 8 ? 3.306 -5.037 3.915 1.00 0.00 8 LYS A C 6
ATOM 2851 O O . LYS A 1 8 ? 2.778 -6.061 4.363 1.00 0.00 8 LYS A O 6
ATOM 2870 N N . CYS A 1 9 ? 3.431 -4.799 2.668 1.00 0.00 9 CYS A N 6
ATOM 2871 C CA . CYS A 1 9 ? 2.908 -5.685 1.667 1.00 0.00 9 CYS A CA 6
ATOM 2872 C C . CYS A 1 9 ? 3.986 -6.545 1.107 1.00 0.00 9 CYS A C 6
ATOM 2873 O O . CYS A 1 9 ? 5.186 -6.263 1.270 1.00 0.00 9 CYS A O 6
ATOM 2880 N N . ASN A 1 10 ? 3.577 -7.604 0.465 1.00 0.00 10 ASN A N 6
ATOM 2881 C CA . ASN A 1 10 ? 4.496 -8.417 -0.269 1.00 0.00 10 ASN A CA 6
ATOM 2882 C C . ASN A 1 10 ? 4.401 -7.974 -1.713 1.00 0.00 10 ASN A C 6
ATOM 2883 O O . ASN A 1 10 ? 5.323 -8.152 -2.499 1.00 0.00 10 ASN A O 6
ATOM 2894 N N . SER A 1 11 ? 3.273 -7.352 -2.034 1.00 0.00 11 SER A N 6
ATOM 2895 C CA . SER A 1 11 ? 2.984 -6.875 -3.350 1.00 0.00 11 SER A CA 6
ATOM 2896 C C . SER A 1 11 ? 1.744 -6.087 -3.350 1.00 0.00 11 SER A C 6
ATOM 2897 O O . SER A 1 11 ? 0.994 -6.098 -2.370 1.00 0.00 11 SER A O 6
ATOM 2905 N N . ASP A 1 12 ? 1.545 -5.409 -4.443 1.00 0.00 12 ASP A N 6
ATOM 2906 C CA . ASP A 1 12 ? 0.331 -4.676 -4.776 1.00 0.00 12 ASP A CA 6
ATOM 2907 C C . ASP A 1 12 ? -0.876 -5.555 -4.528 1.00 0.00 12 ASP A C 6
ATOM 2908 O O . ASP A 1 12 ? -1.882 -5.112 -4.001 1.00 0.00 12 ASP A O 6
ATOM 2917 N N . ALA A 1 13 ? -0.704 -6.845 -4.829 1.00 0.00 13 ALA A N 6
ATOM 2918 C CA . ALA A 1 13 ? -1.784 -7.828 -4.749 1.00 0.00 13 ALA A CA 6
ATOM 2919 C C . ALA A 1 13 ? -2.235 -8.080 -3.312 1.00 0.00 13 ALA A C 6
ATOM 2920 O O . ALA A 1 13 ? -3.326 -8.621 -3.075 1.00 0.00 13 ALA A O 6
ATOM 2927 N N . ASP A 1 14 ? -1.415 -7.678 -2.364 1.00 0.00 14 ASP A N 6
ATOM 2928 C CA . ASP A 1 14 ? -1.705 -7.828 -0.968 1.00 0.00 14 ASP A CA 6
ATOM 2929 C C . ASP A 1 14 ? -2.612 -6.705 -0.493 1.00 0.00 14 ASP A C 6
ATOM 2930 O O . ASP A 1 14 ? -3.229 -6.796 0.562 1.00 0.00 14 ASP A O 6
ATOM 2939 N N . CYS A 1 15 ? -2.705 -5.670 -1.284 1.00 0.00 15 CYS A N 6
ATOM 2940 C CA . CYS A 1 15 ? -3.476 -4.499 -0.942 1.00 0.00 15 CYS A CA 6
ATOM 2941 C C . CYS A 1 15 ? -4.477 -4.226 -2.047 1.00 0.00 15 CYS A C 6
ATOM 2942 O O . CYS A 1 15 ? -4.580 -5.024 -2.987 1.00 0.00 15 CYS A O 6
ATOM 2949 N N . CYS A 1 16 ? -5.234 -3.157 -1.946 1.00 0.00 16 CYS A N 6
ATOM 2950 C CA . CYS A 1 16 ? -6.199 -2.837 -2.981 1.00 0.00 16 CYS A CA 6
ATOM 2951 C C . CYS A 1 16 ? -5.499 -2.390 -4.250 1.00 0.00 16 CYS A C 6
ATOM 2952 O O . CYS A 1 16 ? -4.405 -1.845 -4.208 1.00 0.00 16 CYS A O 6
ATOM 2959 N N . ARG A 1 17 ? -6.132 -2.635 -5.366 1.00 0.00 17 ARG A N 6
ATOM 2960 C CA . ARG A 1 17 ? -5.599 -2.265 -6.660 1.00 0.00 17 ARG A CA 6
ATOM 2961 C C . ARG A 1 17 ? -5.894 -0.797 -6.919 1.00 0.00 17 ARG A C 6
ATOM 2962 O O . ARG A 1 17 ? -5.215 -0.108 -7.697 1.00 0.00 17 ARG A O 6
ATOM 2983 N N . TYR A 1 18 ? -6.889 -0.314 -6.264 1.00 0.00 18 TYR A N 6
ATOM 2984 C CA . TYR A 1 18 ? -7.257 1.049 -6.389 1.00 0.00 18 TYR A CA 6
ATOM 2985 C C . TYR A 1 18 ? -7.317 1.615 -5.024 1.00 0.00 18 TYR A C 6
ATOM 2986 O O . TYR A 1 18 ? -7.863 0.997 -4.111 1.00 0.00 18 TYR A O 6
ATOM 3004 N N . GLY A 1 19 ? -6.738 2.745 -4.870 1.00 0.00 19 GLY A N 6
ATOM 3005 C CA . GLY A 1 19 ? -6.700 3.368 -3.583 1.00 0.00 19 GLY A CA 6
ATOM 3006 C C . GLY A 1 19 ? -5.413 3.089 -2.844 1.00 0.00 19 GLY A C 6
ATOM 3007 O O . GLY A 1 19 ? -4.953 3.924 -2.099 1.00 0.00 19 GLY A O 6
ATOM 3011 N N . GLU A 1 20 ? -4.803 1.940 -3.089 1.00 0.00 20 GLU A N 6
ATOM 3012 C CA . GLU A 1 20 ? -3.588 1.541 -2.387 1.00 0.00 20 GLU A CA 6
ATOM 3013 C C . GLU A 1 20 ? -2.601 0.959 -3.369 1.00 0.00 20 GLU A C 6
ATOM 3014 O O . GLU A 1 20 ? -2.988 0.515 -4.459 1.00 0.00 20 GLU A O 6
ATOM 3026 N N . ARG A 1 21 ? -1.333 1.076 -3.029 1.00 0.00 21 ARG A N 6
ATOM 3027 C CA . ARG A 1 21 ? -0.243 0.378 -3.685 1.00 0.00 21 ARG A CA 6
ATOM 3028 C C . ARG A 1 21 ? 1.018 0.434 -2.882 1.00 0.00 21 ARG A C 6
ATOM 3029 O O . ARG A 1 21 ? 1.164 1.296 -2.001 1.00 0.00 21 ARG A O 6
ATOM 3050 N N . CYS A 1 22 ? 1.914 -0.473 -3.165 1.00 0.00 22 CYS A N 6
ATOM 3051 C CA . CYS A 1 22 ? 3.152 -0.582 -2.420 1.00 0.00 22 CYS A CA 6
ATOM 3052 C C . CYS A 1 22 ? 4.168 0.477 -2.802 1.00 0.00 22 CYS A C 6
ATOM 3053 O O . CYS A 1 22 ? 4.642 0.531 -3.939 1.00 0.00 22 CYS A O 6
ATOM 3060 N N . ILE A 1 23 ? 4.503 1.305 -1.851 1.00 0.00 23 ILE A N 6
ATOM 3061 C CA . ILE A 1 23 ? 5.528 2.302 -2.015 1.00 0.00 23 ILE A CA 6
ATOM 3062 C C . ILE A 1 23 ? 6.540 1.988 -0.929 1.00 0.00 23 ILE A C 6
ATOM 3063 O O . ILE A 1 23 ? 6.218 1.290 0.036 1.00 0.00 23 ILE A O 6
ATOM 3079 N N . SER A 1 24 ? 7.698 2.488 -1.039 1.00 0.00 24 SER A N 6
ATOM 3080 C CA . SER A 1 24 ? 8.720 2.142 -0.102 1.00 0.00 24 SER A CA 6
ATOM 3081 C C . SER A 1 24 ? 8.758 3.146 1.027 1.00 0.00 24 SER A C 6
ATOM 3082 O O . SER A 1 24 ? 8.348 4.316 0.874 1.00 0.00 24 SER A O 6
ATOM 3090 N N . THR A 1 25 ? 9.162 2.683 2.159 1.00 0.00 25 THR A N 6
ATOM 3091 C CA . THR A 1 25 ? 9.353 3.486 3.299 1.00 0.00 25 THR A CA 6
ATOM 3092 C C . THR A 1 25 ? 10.593 2.963 3.961 1.00 0.00 25 THR A C 6
ATOM 3093 O O . THR A 1 25 ? 10.554 2.129 4.869 1.00 0.00 25 THR A O 6
ATOM 3104 N N . GLY A 1 26 ? 11.668 3.300 3.340 1.00 0.00 26 GLY A N 6
ATOM 3105 C CA . GLY A 1 26 ? 12.951 2.912 3.777 1.00 0.00 26 GLY A CA 6
ATOM 3106 C C . GLY A 1 26 ? 13.410 1.741 2.985 1.00 0.00 26 GLY A C 6
ATOM 3107 O O . GLY A 1 26 ? 13.809 1.885 1.824 1.00 0.00 26 GLY A O 6
ATOM 3111 N N . VAL A 1 27 ? 13.324 0.581 3.569 1.00 0.00 27 VAL A N 6
ATOM 3112 C CA . VAL A 1 27 ? 13.688 -0.629 2.874 1.00 0.00 27 VAL A CA 6
ATOM 3113 C C . VAL A 1 27 ? 12.432 -1.429 2.564 1.00 0.00 27 VAL A C 6
ATOM 3114 O O . VAL A 1 27 ? 12.324 -2.063 1.501 1.00 0.00 27 VAL A O 6
ATOM 3127 N N . ASN A 1 28 ? 11.461 -1.342 3.455 1.00 0.00 28 ASN A N 6
ATOM 3128 C CA . ASN A 1 28 ? 10.235 -2.103 3.312 1.00 0.00 28 ASN A CA 6
ATOM 3129 C C . ASN A 1 28 ? 9.291 -1.380 2.403 1.00 0.00 28 ASN A C 6
ATOM 3130 O O . ASN A 1 28 ? 9.456 -0.165 2.126 1.00 0.00 28 ASN A O 6
ATOM 3141 N N . TYR A 1 29 ? 8.325 -2.092 1.936 1.00 0.00 29 TYR A N 6
ATOM 3142 C CA . TYR A 1 29 ? 7.315 -1.564 1.121 1.00 0.00 29 TYR A CA 6
ATOM 3143 C C . TYR A 1 29 ? 5.994 -1.700 1.829 1.00 0.00 29 TYR A C 6
ATOM 3144 O O . TYR A 1 29 ? 5.590 -2.799 2.258 1.00 0.00 29 TYR A O 6
ATOM 3162 N N . TYR A 1 30 ? 5.340 -0.605 1.969 1.00 0.00 30 TYR A N 6
ATOM 3163 C CA . TYR A 1 30 ? 4.091 -0.553 2.644 1.00 0.00 30 TYR A CA 6
ATOM 3164 C C . TYR A 1 30 ? 3.091 -0.041 1.686 1.00 0.00 30 TYR A C 6
ATOM 3165 O O . TYR A 1 30 ? 3.449 0.621 0.693 1.00 0.00 30 TYR A O 6
ATOM 3183 N N . CYS A 1 31 ? 1.879 -0.290 1.954 1.00 0.00 31 CYS A N 6
ATOM 3184 C CA . CYS A 1 31 ? 0.864 0.176 1.083 1.00 0.00 31 CYS A CA 6
ATOM 3185 C C . CYS A 1 31 ? 0.460 1.555 1.442 1.00 0.00 31 CYS A C 6
ATOM 3186 O O . CYS A 1 31 ? 0.162 1.868 2.600 1.00 0.00 31 CYS A O 6
ATOM 3193 N N . ARG A 1 32 ? 0.536 2.388 0.476 1.00 0.00 32 ARG A N 6
ATOM 3194 C CA . ARG A 1 32 ? 0.254 3.772 0.633 1.00 0.00 32 ARG A CA 6
ATOM 3195 C C . ARG A 1 32 ? -0.926 4.101 -0.237 1.00 0.00 32 ARG A C 6
ATOM 3196 O O . ARG A 1 32 ? -1.155 3.412 -1.246 1.00 0.00 32 ARG A O 6
ATOM 3217 N N . PRO A 1 33 ? -1.708 5.110 0.127 1.00 0.00 33 PRO A N 6
ATOM 3218 C CA . PRO A 1 33 ? -2.881 5.463 -0.620 1.00 0.00 33 PRO A CA 6
ATOM 3219 C C . PRO A 1 33 ? -2.546 6.156 -1.935 1.00 0.00 33 PRO A C 6
ATOM 3220 O O . PRO A 1 33 ? -1.780 7.125 -1.983 1.00 0.00 33 PRO A O 6
ATOM 3231 N N . ASP A 1 34 ? -3.120 5.645 -2.988 1.00 0.00 34 ASP A N 6
ATOM 3232 C CA . ASP A 1 34 ? -2.942 6.180 -4.342 1.00 0.00 34 ASP A CA 6
ATOM 3233 C C . ASP A 1 34 ? -4.066 7.141 -4.639 1.00 0.00 34 ASP A C 6
ATOM 3234 O O . ASP A 1 34 ? -4.105 7.847 -5.648 1.00 0.00 34 ASP A O 6
ATOM 3243 N N . VAL A 1 35 ? -4.927 7.192 -3.710 1.00 0.00 35 VAL A N 6
ATOM 3244 C CA . VAL A 1 35 ? -6.096 8.002 -3.726 1.00 0.00 35 VAL A CA 6
ATOM 3245 C C . VAL A 1 35 ? -6.225 8.598 -2.350 1.00 0.00 35 VAL A C 6
ATOM 3246 O O . VAL A 1 35 ? -6.243 7.875 -1.348 1.00 0.00 35 VAL A O 6
ATOM 3259 N N . GLY A 1 36 ? -6.234 9.869 -2.303 1.00 0.00 36 GLY A N 6
ATOM 3260 C CA . GLY A 1 36 ? -6.368 10.580 -1.065 1.00 0.00 36 GLY A CA 6
ATOM 3261 C C . GLY A 1 36 ? -5.446 11.777 -1.000 1.00 0.00 36 GLY A C 6
ATOM 3262 O O . GLY A 1 36 ? -5.788 12.839 -1.546 1.00 0.00 36 GLY A O 6
ATOM 3266 N N . PRO A 1 37 ? -4.258 11.633 -0.358 1.00 0.00 37 PRO A N 6
ATOM 3267 C CA . PRO A 1 37 ? -3.267 12.718 -0.213 1.00 0.00 37 PRO A CA 6
ATOM 3268 C C . PRO A 1 37 ? -2.892 13.378 -1.553 1.00 0.00 37 PRO A C 6
ATOM 3269 O O . PRO A 1 37 ? -3.318 14.505 -1.848 1.00 0.00 37 PRO A O 6
ATOM 3283 N N . GLY A 1 1 ? -14.187 -2.193 2.956 1.00 0.00 1 GLY A N 7
ATOM 3284 C CA . GLY A 1 1 ? -13.451 -1.248 2.126 1.00 0.00 1 GLY A CA 7
ATOM 3285 C C . GLY A 1 1 ? -11.991 -1.572 2.174 1.00 0.00 1 GLY A C 7
ATOM 3286 O O . GLY A 1 1 ? -11.612 -2.624 2.702 1.00 0.00 1 GLY A O 7
ATOM 3292 N N . CYS A 1 2 ? -11.172 -0.719 1.642 1.00 0.00 2 CYS A N 7
ATOM 3293 C CA . CYS A 1 2 ? -9.758 -0.966 1.635 1.00 0.00 2 CYS A CA 7
ATOM 3294 C C . CYS A 1 2 ? -9.018 -0.110 2.641 1.00 0.00 2 CYS A C 7
ATOM 3295 O O . CYS A 1 2 ? -9.044 1.128 2.572 1.00 0.00 2 CYS A O 7
ATOM 3302 N N . ASN A 1 3 ? -8.434 -0.771 3.612 1.00 0.00 3 ASN A N 7
ATOM 3303 C CA . ASN A 1 3 ? -7.535 -0.146 4.555 1.00 0.00 3 ASN A CA 7
ATOM 3304 C C . ASN A 1 3 ? -6.517 -1.166 4.974 1.00 0.00 3 ASN A C 7
ATOM 3305 O O . ASN A 1 3 ? -6.679 -1.874 5.970 1.00 0.00 3 ASN A O 7
ATOM 3316 N N . ARG A 1 4 ? -5.561 -1.347 4.124 1.00 0.00 4 ARG A N 7
ATOM 3317 C CA . ARG A 1 4 ? -4.453 -2.247 4.342 1.00 0.00 4 ARG A CA 7
ATOM 3318 C C . ARG A 1 4 ? -3.188 -1.403 4.324 1.00 0.00 4 ARG A C 7
ATOM 3319 O O . ARG A 1 4 ? -2.057 -1.903 4.263 1.00 0.00 4 ARG A O 7
ATOM 3340 N N . LEU A 1 5 ? -3.425 -0.109 4.395 1.00 0.00 5 LEU A N 7
ATOM 3341 C CA . LEU A 1 5 ? -2.417 0.920 4.325 1.00 0.00 5 LEU A CA 7
ATOM 3342 C C . LEU A 1 5 ? -1.474 0.878 5.510 1.00 0.00 5 LEU A C 7
ATOM 3343 O O . LEU A 1 5 ? -1.877 0.565 6.639 1.00 0.00 5 LEU A O 7
ATOM 3359 N N . ASN A 1 6 ? -0.211 1.184 5.226 1.00 0.00 6 ASN A N 7
ATOM 3360 C CA . ASN A 1 6 ? 0.892 1.245 6.201 1.00 0.00 6 ASN A CA 7
ATOM 3361 C C . ASN A 1 6 ? 1.305 -0.119 6.688 1.00 0.00 6 ASN A C 7
ATOM 3362 O O . ASN A 1 6 ? 2.101 -0.252 7.623 1.00 0.00 6 ASN A O 7
ATOM 3373 N N . LYS A 1 7 ? 0.777 -1.122 6.064 1.00 0.00 7 LYS A N 7
ATOM 3374 C CA . LYS A 1 7 ? 1.165 -2.469 6.334 1.00 0.00 7 LYS A CA 7
ATOM 3375 C C . LYS A 1 7 ? 2.043 -2.909 5.198 1.00 0.00 7 LYS A C 7
ATOM 3376 O O . LYS A 1 7 ? 1.948 -2.353 4.091 1.00 0.00 7 LYS A O 7
ATOM 3395 N N . LYS A 1 8 ? 2.876 -3.871 5.449 1.00 0.00 8 LYS A N 7
ATOM 3396 C CA . LYS A 1 8 ? 3.829 -4.322 4.492 1.00 0.00 8 LYS A CA 7
ATOM 3397 C C . LYS A 1 8 ? 3.159 -5.214 3.502 1.00 0.00 8 LYS A C 7
ATOM 3398 O O . LYS A 1 8 ? 2.289 -6.016 3.850 1.00 0.00 8 LYS A O 7
ATOM 3417 N N . CYS A 1 9 ? 3.495 -5.039 2.294 1.00 0.00 9 CYS A N 7
ATOM 3418 C CA . CYS A 1 9 ? 2.987 -5.880 1.239 1.00 0.00 9 CYS A CA 7
ATOM 3419 C C . CYS A 1 9 ? 4.093 -6.644 0.589 1.00 0.00 9 CYS A C 7
ATOM 3420 O O . CYS A 1 9 ? 5.272 -6.293 0.722 1.00 0.00 9 CYS A O 7
ATOM 3427 N N . ASN A 1 10 ? 3.737 -7.700 -0.089 1.00 0.00 10 ASN A N 7
ATOM 3428 C CA . ASN A 1 10 ? 4.687 -8.420 -0.893 1.00 0.00 10 ASN A CA 7
ATOM 3429 C C . ASN A 1 10 ? 4.603 -7.833 -2.281 1.00 0.00 10 ASN A C 7
ATOM 3430 O O . ASN A 1 10 ? 5.544 -7.917 -3.072 1.00 0.00 10 ASN A O 7
ATOM 3441 N N . SER A 1 11 ? 3.459 -7.199 -2.548 1.00 0.00 11 SER A N 7
ATOM 3442 C CA . SER A 1 11 ? 3.161 -6.589 -3.806 1.00 0.00 11 SER A CA 7
ATOM 3443 C C . SER A 1 11 ? 1.912 -5.801 -3.716 1.00 0.00 11 SER A C 7
ATOM 3444 O O . SER A 1 11 ? 1.170 -5.915 -2.741 1.00 0.00 11 SER A O 7
ATOM 3452 N N . ASP A 1 12 ? 1.696 -5.006 -4.737 1.00 0.00 12 ASP A N 7
ATOM 3453 C CA . ASP A 1 12 ? 0.459 -4.253 -4.980 1.00 0.00 12 ASP A CA 7
ATOM 3454 C C . ASP A 1 12 ? -0.733 -5.175 -4.792 1.00 0.00 12 ASP A C 7
ATOM 3455 O O . ASP A 1 12 ? -1.733 -4.806 -4.187 1.00 0.00 12 ASP A O 7
ATOM 3464 N N . ALA A 1 13 ? -0.545 -6.429 -5.216 1.00 0.00 13 ALA A N 7
ATOM 3465 C CA . ALA A 1 13 ? -1.596 -7.447 -5.208 1.00 0.00 13 ALA A CA 7
ATOM 3466 C C . ALA A 1 13 ? -1.990 -7.894 -3.802 1.00 0.00 13 ALA A C 7
ATOM 3467 O O . ALA A 1 13 ? -2.991 -8.600 -3.625 1.00 0.00 13 ALA A O 7
ATOM 3474 N N . ASP A 1 14 ? -1.209 -7.508 -2.813 1.00 0.00 14 ASP A N 7
ATOM 3475 C CA . ASP A 1 14 ? -1.502 -7.796 -1.432 1.00 0.00 14 ASP A CA 7
ATOM 3476 C C . ASP A 1 14 ? -2.576 -6.852 -0.935 1.00 0.00 14 ASP A C 7
ATOM 3477 O O . ASP A 1 14 ? -3.369 -7.177 -0.045 1.00 0.00 14 ASP A O 7
ATOM 3486 N N . CYS A 1 15 ? -2.641 -5.715 -1.557 1.00 0.00 15 CYS A N 7
ATOM 3487 C CA . CYS A 1 15 ? -3.576 -4.700 -1.194 1.00 0.00 15 CYS A CA 7
ATOM 3488 C C . CYS A 1 15 ? -4.545 -4.497 -2.345 1.00 0.00 15 CYS A C 7
ATOM 3489 O O . CYS A 1 15 ? -4.479 -5.250 -3.336 1.00 0.00 15 CYS A O 7
ATOM 3496 N N . CYS A 1 16 ? -5.462 -3.572 -2.230 1.00 0.00 16 CYS A N 7
ATOM 3497 C CA . CYS A 1 16 ? -6.444 -3.376 -3.280 1.00 0.00 16 CYS A CA 7
ATOM 3498 C C . CYS A 1 16 ? -5.822 -2.834 -4.559 1.00 0.00 16 CYS A C 7
ATOM 3499 O O . CYS A 1 16 ? -4.813 -2.136 -4.524 1.00 0.00 16 CYS A O 7
ATOM 3506 N N . ARG A 1 17 ? -6.449 -3.162 -5.680 1.00 0.00 17 ARG A N 7
ATOM 3507 C CA . ARG A 1 17 ? -5.969 -2.799 -7.007 1.00 0.00 17 ARG A CA 7
ATOM 3508 C C . ARG A 1 17 ? -6.028 -1.299 -7.215 1.00 0.00 17 ARG A C 7
ATOM 3509 O O . ARG A 1 17 ? -5.253 -0.731 -7.991 1.00 0.00 17 ARG A O 7
ATOM 3530 N N . TYR A 1 18 ? -6.923 -0.666 -6.525 1.00 0.00 18 TYR A N 7
ATOM 3531 C CA . TYR A 1 18 ? -7.079 0.749 -6.619 1.00 0.00 18 TYR A CA 7
ATOM 3532 C C . TYR A 1 18 ? -7.216 1.295 -5.232 1.00 0.00 18 TYR A C 7
ATOM 3533 O O . TYR A 1 18 ? -7.669 0.588 -4.329 1.00 0.00 18 TYR A O 7
ATOM 3551 N N . GLY A 1 19 ? -6.775 2.508 -5.039 1.00 0.00 19 GLY A N 7
ATOM 3552 C CA . GLY A 1 19 ? -6.873 3.127 -3.747 1.00 0.00 19 GLY A CA 7
ATOM 3553 C C . GLY A 1 19 ? -5.631 2.912 -2.937 1.00 0.00 19 GLY A C 7
ATOM 3554 O O . GLY A 1 19 ? -5.177 3.808 -2.235 1.00 0.00 19 GLY A O 7
ATOM 3558 N N . GLU A 1 20 ? -5.061 1.744 -3.067 1.00 0.00 20 GLU A N 7
ATOM 3559 C CA . GLU A 1 20 ? -3.871 1.364 -2.364 1.00 0.00 20 GLU A CA 7
ATOM 3560 C C . GLU A 1 20 ? -2.860 0.922 -3.388 1.00 0.00 20 GLU A C 7
ATOM 3561 O O . GLU A 1 20 ? -3.232 0.513 -4.488 1.00 0.00 20 GLU A O 7
ATOM 3573 N N . ARG A 1 21 ? -1.618 1.082 -3.066 1.00 0.00 21 ARG A N 7
ATOM 3574 C CA . ARG A 1 21 ? -0.519 0.592 -3.864 1.00 0.00 21 ARG A CA 7
ATOM 3575 C C . ARG A 1 21 ? 0.643 0.396 -2.987 1.00 0.00 21 ARG A C 7
ATOM 3576 O O . ARG A 1 21 ? 0.665 0.903 -1.866 1.00 0.00 21 ARG A O 7
ATOM 3597 N N . CYS A 1 22 ? 1.601 -0.288 -3.469 1.00 0.00 22 CYS A N 7
ATOM 3598 C CA . CYS A 1 22 ? 2.794 -0.481 -2.710 1.00 0.00 22 CYS A CA 7
ATOM 3599 C C . CYS A 1 22 ? 3.836 0.510 -3.081 1.00 0.00 22 CYS A C 7
ATOM 3600 O O . CYS A 1 22 ? 4.114 0.735 -4.268 1.00 0.00 22 CYS A O 7
ATOM 3607 N N . ILE A 1 23 ? 4.349 1.170 -2.087 1.00 0.00 23 ILE A N 7
ATOM 3608 C CA . ILE A 1 23 ? 5.441 2.092 -2.276 1.00 0.00 23 ILE A CA 7
ATOM 3609 C C . ILE A 1 23 ? 6.472 1.760 -1.211 1.00 0.00 23 ILE A C 7
ATOM 3610 O O . ILE A 1 23 ? 6.164 1.061 -0.243 1.00 0.00 23 ILE A O 7
ATOM 3626 N N . SER A 1 24 ? 7.647 2.241 -1.370 1.00 0.00 24 SER A N 7
ATOM 3627 C CA . SER A 1 24 ? 8.693 1.964 -0.438 1.00 0.00 24 SER A CA 7
ATOM 3628 C C . SER A 1 24 ? 8.641 2.985 0.666 1.00 0.00 24 SER A C 7
ATOM 3629 O O . SER A 1 24 ? 8.389 4.170 0.423 1.00 0.00 24 SER A O 7
ATOM 3637 N N . THR A 1 25 ? 8.827 2.538 1.861 1.00 0.00 25 THR A N 7
ATOM 3638 C CA . THR A 1 25 ? 8.806 3.415 2.995 1.00 0.00 25 THR A CA 7
ATOM 3639 C C . THR A 1 25 ? 10.172 3.315 3.700 1.00 0.00 25 THR A C 7
ATOM 3640 O O . THR A 1 25 ? 10.365 3.746 4.837 1.00 0.00 25 THR A O 7
ATOM 3651 N N . GLY A 1 26 ? 11.128 2.763 2.970 1.00 0.00 26 GLY A N 7
ATOM 3652 C CA . GLY A 1 26 ? 12.449 2.622 3.462 1.00 0.00 26 GLY A CA 7
ATOM 3653 C C . GLY A 1 26 ? 13.075 1.337 2.999 1.00 0.00 26 GLY A C 7
ATOM 3654 O O . GLY A 1 26 ? 13.565 1.235 1.870 1.00 0.00 26 GLY A O 7
ATOM 3658 N N . VAL A 1 27 ? 13.031 0.350 3.839 1.00 0.00 27 VAL A N 7
ATOM 3659 C CA . VAL A 1 27 ? 13.619 -0.945 3.542 1.00 0.00 27 VAL A CA 7
ATOM 3660 C C . VAL A 1 27 ? 12.560 -1.857 2.928 1.00 0.00 27 VAL A C 7
ATOM 3661 O O . VAL A 1 27 ? 12.847 -2.698 2.074 1.00 0.00 27 VAL A O 7
ATOM 3674 N N . ASN A 1 28 ? 11.336 -1.650 3.329 1.00 0.00 28 ASN A N 7
ATOM 3675 C CA . ASN A 1 28 ? 10.251 -2.487 2.886 1.00 0.00 28 ASN A CA 7
ATOM 3676 C C . ASN A 1 28 ? 9.240 -1.687 2.131 1.00 0.00 28 ASN A C 7
ATOM 3677 O O . ASN A 1 28 ? 9.268 -0.435 2.144 1.00 0.00 28 ASN A O 7
ATOM 3688 N N . TYR A 1 29 ? 8.360 -2.386 1.475 1.00 0.00 29 TYR A N 7
ATOM 3689 C CA . TYR A 1 29 ? 7.302 -1.799 0.745 1.00 0.00 29 TYR A CA 7
ATOM 3690 C C . TYR A 1 29 ? 6.034 -1.921 1.553 1.00 0.00 29 TYR A C 7
ATOM 3691 O O . TYR A 1 29 ? 5.686 -3.021 2.054 1.00 0.00 29 TYR A O 7
ATOM 3709 N N . TYR A 1 30 ? 5.376 -0.828 1.720 1.00 0.00 30 TYR A N 7
ATOM 3710 C CA . TYR A 1 30 ? 4.158 -0.782 2.460 1.00 0.00 30 TYR A CA 7
ATOM 3711 C C . TYR A 1 30 ? 3.097 -0.275 1.549 1.00 0.00 30 TYR A C 7
ATOM 3712 O O . TYR A 1 30 ? 3.388 0.382 0.532 1.00 0.00 30 TYR A O 7
ATOM 3730 N N . CYS A 1 31 ? 1.899 -0.542 1.887 1.00 0.00 31 CYS A N 7
ATOM 3731 C CA . CYS A 1 31 ? 0.807 -0.068 1.085 1.00 0.00 31 CYS A CA 7
ATOM 3732 C C . CYS A 1 31 ? 0.478 1.359 1.469 1.00 0.00 31 CYS A C 7
ATOM 3733 O O . CYS A 1 31 ? 0.350 1.696 2.648 1.00 0.00 31 CYS A O 7
ATOM 3740 N N . ARG A 1 32 ? 0.386 2.182 0.485 1.00 0.00 32 ARG A N 7
ATOM 3741 C CA . ARG A 1 32 ? 0.135 3.583 0.638 1.00 0.00 32 ARG A CA 7
ATOM 3742 C C . ARG A 1 32 ? -1.016 3.947 -0.268 1.00 0.00 32 ARG A C 7
ATOM 3743 O O . ARG A 1 32 ? -1.245 3.250 -1.262 1.00 0.00 32 ARG A O 7
ATOM 3764 N N . PRO A 1 33 ? -1.790 4.984 0.068 1.00 0.00 33 PRO A N 7
ATOM 3765 C CA . PRO A 1 33 ? -2.925 5.392 -0.740 1.00 0.00 33 PRO A CA 7
ATOM 3766 C C . PRO A 1 33 ? -2.506 5.891 -2.128 1.00 0.00 33 PRO A C 7
ATOM 3767 O O . PRO A 1 33 ? -1.623 6.748 -2.267 1.00 0.00 33 PRO A O 7
ATOM 3778 N N . ASP A 1 34 ? -3.153 5.346 -3.138 1.00 0.00 34 ASP A N 7
ATOM 3779 C CA . ASP A 1 34 ? -2.902 5.705 -4.546 1.00 0.00 34 ASP A CA 7
ATOM 3780 C C . ASP A 1 34 ? -3.541 7.029 -4.846 1.00 0.00 34 ASP A C 7
ATOM 3781 O O . ASP A 1 34 ? -3.121 7.798 -5.716 1.00 0.00 34 ASP A O 7
ATOM 3790 N N . VAL A 1 35 ? -4.477 7.283 -4.038 1.00 0.00 35 VAL A N 7
ATOM 3791 C CA . VAL A 1 35 ? -5.307 8.425 -4.014 1.00 0.00 35 VAL A CA 7
ATOM 3792 C C . VAL A 1 35 ? -5.625 8.703 -2.565 1.00 0.00 35 VAL A C 7
ATOM 3793 O O . VAL A 1 35 ? -5.959 7.784 -1.801 1.00 0.00 35 VAL A O 7
ATOM 3806 N N . GLY A 1 36 ? -5.433 9.901 -2.175 1.00 0.00 36 GLY A N 7
ATOM 3807 C CA . GLY A 1 36 ? -5.721 10.301 -0.825 1.00 0.00 36 GLY A CA 7
ATOM 3808 C C . GLY A 1 36 ? -4.534 10.976 -0.180 1.00 0.00 36 GLY A C 7
ATOM 3809 O O . GLY A 1 36 ? -3.743 11.636 -0.878 1.00 0.00 36 GLY A O 7
ATOM 3813 N N . PRO A 1 37 ? -4.366 10.846 1.136 1.00 0.00 37 PRO A N 7
ATOM 3814 C CA . PRO A 1 37 ? -3.250 11.440 1.852 1.00 0.00 37 PRO A CA 7
ATOM 3815 C C . PRO A 1 37 ? -1.998 10.571 1.753 1.00 0.00 37 PRO A C 7
ATOM 3816 O O . PRO A 1 37 ? -1.728 9.749 2.626 1.00 0.00 37 PRO A O 7
ATOM 3830 N N . GLY A 1 1 ? -13.122 -1.902 7.472 1.00 0.00 1 GLY A N 8
ATOM 3831 C CA . GLY A 1 1 ? -13.291 -2.462 6.139 1.00 0.00 1 GLY A CA 8
ATOM 3832 C C . GLY A 1 1 ? -11.991 -2.997 5.621 1.00 0.00 1 GLY A C 8
ATOM 3833 O O . GLY A 1 1 ? -11.332 -3.790 6.295 1.00 0.00 1 GLY A O 8
ATOM 3839 N N . CYS A 1 2 ? -11.611 -2.569 4.446 1.00 0.00 2 CYS A N 8
ATOM 3840 C CA . CYS A 1 2 ? -10.367 -2.973 3.845 1.00 0.00 2 CYS A CA 8
ATOM 3841 C C . CYS A 1 2 ? -9.359 -1.862 4.094 1.00 0.00 2 CYS A C 8
ATOM 3842 O O . CYS A 1 2 ? -9.460 -0.784 3.503 1.00 0.00 2 CYS A O 8
ATOM 3849 N N . ASN A 1 3 ? -8.467 -2.086 5.029 1.00 0.00 3 ASN A N 8
ATOM 3850 C CA . ASN A 1 3 ? -7.436 -1.148 5.377 1.00 0.00 3 ASN A CA 8
ATOM 3851 C C . ASN A 1 3 ? -6.137 -1.850 5.515 1.00 0.00 3 ASN A C 8
ATOM 3852 O O . ASN A 1 3 ? -5.885 -2.539 6.508 1.00 0.00 3 ASN A O 8
ATOM 3863 N N . ARG A 1 4 ? -5.331 -1.716 4.531 1.00 0.00 4 ARG A N 8
ATOM 3864 C CA . ARG A 1 4 ? -4.028 -2.285 4.539 1.00 0.00 4 ARG A CA 8
ATOM 3865 C C . ARG A 1 4 ? -2.979 -1.213 4.461 1.00 0.00 4 ARG A C 8
ATOM 3866 O O . ARG A 1 4 ? -1.786 -1.504 4.385 1.00 0.00 4 ARG A O 8
ATOM 3887 N N . LEU A 1 5 ? -3.431 0.044 4.503 1.00 0.00 5 LEU A N 8
ATOM 3888 C CA . LEU A 1 5 ? -2.529 1.189 4.596 1.00 0.00 5 LEU A CA 8
ATOM 3889 C C . LEU A 1 5 ? -1.625 1.008 5.789 1.00 0.00 5 LEU A C 8
ATOM 3890 O O . LEU A 1 5 ? -2.096 0.609 6.863 1.00 0.00 5 LEU A O 8
ATOM 3906 N N . ASN A 1 6 ? -0.340 1.258 5.577 1.00 0.00 6 ASN A N 8
ATOM 3907 C CA . ASN A 1 6 ? 0.725 1.131 6.584 1.00 0.00 6 ASN A CA 8
ATOM 3908 C C . ASN A 1 6 ? 1.216 -0.285 6.744 1.00 0.00 6 ASN A C 8
ATOM 3909 O O . ASN A 1 6 ? 2.276 -0.503 7.329 1.00 0.00 6 ASN A O 8
ATOM 3920 N N . LYS A 1 7 ? 0.483 -1.246 6.232 1.00 0.00 7 LYS A N 8
ATOM 3921 C CA . LYS A 1 7 ? 0.907 -2.614 6.336 1.00 0.00 7 LYS A CA 8
ATOM 3922 C C . LYS A 1 7 ? 1.893 -2.913 5.239 1.00 0.00 7 LYS A C 8
ATOM 3923 O O . LYS A 1 7 ? 1.886 -2.256 4.188 1.00 0.00 7 LYS A O 8
ATOM 3942 N N . LYS A 1 8 ? 2.737 -3.875 5.480 1.00 0.00 8 LYS A N 8
ATOM 3943 C CA . LYS A 1 8 ? 3.811 -4.185 4.604 1.00 0.00 8 LYS A CA 8
ATOM 3944 C C . LYS A 1 8 ? 3.342 -5.071 3.474 1.00 0.00 8 LYS A C 8
ATOM 3945 O O . LYS A 1 8 ? 2.768 -6.142 3.689 1.00 0.00 8 LYS A O 8
ATOM 3964 N N . CYS A 1 9 ? 3.596 -4.632 2.308 1.00 0.00 9 CYS A N 8
ATOM 3965 C CA . CYS A 1 9 ? 3.220 -5.331 1.125 1.00 0.00 9 CYS A CA 8
ATOM 3966 C C . CYS A 1 9 ? 4.430 -5.613 0.304 1.00 0.00 9 CYS A C 8
ATOM 3967 O O . CYS A 1 9 ? 5.528 -5.142 0.611 1.00 0.00 9 CYS A O 8
ATOM 3974 N N . ASN A 1 10 ? 4.267 -6.410 -0.701 1.00 0.00 10 ASN A N 8
ATOM 3975 C CA . ASN A 1 10 ? 5.309 -6.590 -1.658 1.00 0.00 10 ASN A CA 8
ATOM 3976 C C . ASN A 1 10 ? 4.733 -6.255 -3.018 1.00 0.00 10 ASN A C 8
ATOM 3977 O O . ASN A 1 10 ? 5.437 -6.192 -4.016 1.00 0.00 10 ASN A O 8
ATOM 3988 N N . SER A 1 11 ? 3.432 -5.980 -3.036 1.00 0.00 11 SER A N 8
ATOM 3989 C CA . SER A 1 11 ? 2.736 -5.675 -4.247 1.00 0.00 11 SER A CA 8
ATOM 3990 C C . SER A 1 11 ? 1.433 -5.051 -3.976 1.00 0.00 11 SER A C 8
ATOM 3991 O O . SER A 1 11 ? 0.869 -5.236 -2.908 1.00 0.00 11 SER A O 8
ATOM 3999 N N . ASP A 1 12 ? 0.963 -4.335 -4.959 1.00 0.00 12 ASP A N 8
ATOM 4000 C CA . ASP A 1 12 ? -0.371 -3.693 -4.985 1.00 0.00 12 ASP A CA 8
ATOM 4001 C C . ASP A 1 12 ? -1.443 -4.716 -4.603 1.00 0.00 12 ASP A C 8
ATOM 4002 O O . ASP A 1 12 ? -2.414 -4.409 -3.925 1.00 0.00 12 ASP A O 8
ATOM 4011 N N . ALA A 1 13 ? -1.182 -5.964 -4.983 1.00 0.00 13 ALA A N 8
ATOM 4012 C CA . ALA A 1 13 ? -2.078 -7.081 -4.707 1.00 0.00 13 ALA A CA 8
ATOM 4013 C C . ALA A 1 13 ? -2.181 -7.395 -3.216 1.00 0.00 13 ALA A C 8
ATOM 4014 O O . ALA A 1 13 ? -3.156 -8.006 -2.777 1.00 0.00 13 ALA A O 8
ATOM 4021 N N . ASP A 1 14 ? -1.192 -6.972 -2.452 1.00 0.00 14 ASP A N 8
ATOM 4022 C CA . ASP A 1 14 ? -1.152 -7.181 -1.031 1.00 0.00 14 ASP A CA 8
ATOM 4023 C C . ASP A 1 14 ? -1.973 -6.130 -0.328 1.00 0.00 14 ASP A C 8
ATOM 4024 O O . ASP A 1 14 ? -2.228 -6.246 0.867 1.00 0.00 14 ASP A O 8
ATOM 4033 N N . CYS A 1 15 ? -2.358 -5.108 -1.049 1.00 0.00 15 CYS A N 8
ATOM 4034 C CA . CYS A 1 15 ? -3.135 -4.025 -0.485 1.00 0.00 15 CYS A CA 8
ATOM 4035 C C . CYS A 1 15 ? -4.528 -4.121 -1.075 1.00 0.00 15 CYS A C 8
ATOM 4036 O O . CYS A 1 15 ? -4.815 -5.075 -1.824 1.00 0.00 15 CYS A O 8
ATOM 4043 N N . CYS A 1 16 ? -5.407 -3.208 -0.734 1.00 0.00 16 CYS A N 8
ATOM 4044 C CA . CYS A 1 16 ? -6.692 -3.173 -1.379 1.00 0.00 16 CYS A CA 8
ATOM 4045 C C . CYS A 1 16 ? -6.450 -2.665 -2.793 1.00 0.00 16 CYS A C 8
ATOM 4046 O O . CYS A 1 16 ? -5.609 -1.789 -2.996 1.00 0.00 16 CYS A O 8
ATOM 4053 N N . ARG A 1 17 ? -7.171 -3.212 -3.751 1.00 0.00 17 ARG A N 8
ATOM 4054 C CA . ARG A 1 17 ? -6.933 -2.948 -5.171 1.00 0.00 17 ARG A CA 8
ATOM 4055 C C . ARG A 1 17 ? -7.100 -1.474 -5.516 1.00 0.00 17 ARG A C 8
ATOM 4056 O O . ARG A 1 17 ? -6.499 -0.969 -6.476 1.00 0.00 17 ARG A O 8
ATOM 4077 N N . TYR A 1 18 ? -7.895 -0.797 -4.756 1.00 0.00 18 TYR A N 8
ATOM 4078 C CA . TYR A 1 18 ? -8.108 0.585 -4.996 1.00 0.00 18 TYR A CA 8
ATOM 4079 C C . TYR A 1 18 ? -7.904 1.375 -3.732 1.00 0.00 18 TYR A C 8
ATOM 4080 O O . TYR A 1 18 ? -8.265 0.935 -2.630 1.00 0.00 18 TYR A O 8
ATOM 4098 N N . GLY A 1 19 ? -7.290 2.513 -3.883 1.00 0.00 19 GLY A N 8
ATOM 4099 C CA . GLY A 1 19 ? -7.093 3.409 -2.775 1.00 0.00 19 GLY A CA 8
ATOM 4100 C C . GLY A 1 19 ? -5.773 3.213 -2.077 1.00 0.00 19 GLY A C 8
ATOM 4101 O O . GLY A 1 19 ? -5.293 4.115 -1.384 1.00 0.00 19 GLY A O 8
ATOM 4105 N N . GLU A 1 20 ? -5.179 2.063 -2.252 1.00 0.00 20 GLU A N 8
ATOM 4106 C CA . GLU A 1 20 ? -3.919 1.751 -1.634 1.00 0.00 20 GLU A CA 8
ATOM 4107 C C . GLU A 1 20 ? -2.983 1.272 -2.702 1.00 0.00 20 GLU A C 8
ATOM 4108 O O . GLU A 1 20 ? -3.428 0.728 -3.705 1.00 0.00 20 GLU A O 8
ATOM 4120 N N . ARG A 1 21 ? -1.729 1.533 -2.524 1.00 0.00 21 ARG A N 8
ATOM 4121 C CA . ARG A 1 21 ? -0.694 1.030 -3.405 1.00 0.00 21 ARG A CA 8
ATOM 4122 C C . ARG A 1 21 ? 0.551 0.830 -2.631 1.00 0.00 21 ARG A C 8
ATOM 4123 O O . ARG A 1 21 ? 0.674 1.329 -1.515 1.00 0.00 21 ARG A O 8
ATOM 4144 N N . CYS A 1 22 ? 1.476 0.162 -3.211 1.00 0.00 22 CYS A N 8
ATOM 4145 C CA . CYS A 1 22 ? 2.730 -0.083 -2.541 1.00 0.00 22 CYS A CA 8
ATOM 4146 C C . CYS A 1 22 ? 3.750 0.936 -2.863 1.00 0.00 22 CYS A C 8
ATOM 4147 O O . CYS A 1 22 ? 4.145 1.107 -4.028 1.00 0.00 22 CYS A O 8
ATOM 4154 N N . ILE A 1 23 ? 4.154 1.637 -1.858 1.00 0.00 23 ILE A N 8
ATOM 4155 C CA . ILE A 1 23 ? 5.242 2.579 -1.993 1.00 0.00 23 ILE A CA 8
ATOM 4156 C C . ILE A 1 23 ? 6.305 2.110 -1.029 1.00 0.00 23 ILE A C 8
ATOM 4157 O O . ILE A 1 23 ? 6.020 1.330 -0.120 1.00 0.00 23 ILE A O 8
ATOM 4173 N N . SER A 1 24 ? 7.466 2.570 -1.189 1.00 0.00 24 SER A N 8
ATOM 4174 C CA . SER A 1 24 ? 8.537 2.152 -0.372 1.00 0.00 24 SER A CA 8
ATOM 4175 C C . SER A 1 24 ? 8.735 3.152 0.721 1.00 0.00 24 SER A C 8
ATOM 4176 O O . SER A 1 24 ? 8.666 4.360 0.498 1.00 0.00 24 SER A O 8
ATOM 4184 N N . THR A 1 25 ? 8.946 2.664 1.895 1.00 0.00 25 THR A N 8
ATOM 4185 C CA . THR A 1 25 ? 9.200 3.521 3.022 1.00 0.00 25 THR A CA 8
ATOM 4186 C C . THR A 1 25 ? 10.705 3.475 3.348 1.00 0.00 25 THR A C 8
ATOM 4187 O O . THR A 1 25 ? 11.188 3.998 4.365 1.00 0.00 25 THR A O 8
ATOM 4198 N N . GLY A 1 26 ? 11.435 2.874 2.441 1.00 0.00 26 GLY A N 8
ATOM 4199 C CA . GLY A 1 26 ? 12.838 2.745 2.572 1.00 0.00 26 GLY A CA 8
ATOM 4200 C C . GLY A 1 26 ? 13.257 1.344 2.286 1.00 0.00 26 GLY A C 8
ATOM 4201 O O . GLY A 1 26 ? 13.569 1.005 1.149 1.00 0.00 26 GLY A O 8
ATOM 4205 N N . VAL A 1 27 ? 13.217 0.514 3.291 1.00 0.00 27 VAL A N 8
ATOM 4206 C CA . VAL A 1 27 ? 13.606 -0.871 3.140 1.00 0.00 27 VAL A CA 8
ATOM 4207 C C . VAL A 1 27 ? 12.476 -1.691 2.526 1.00 0.00 27 VAL A C 8
ATOM 4208 O O . VAL A 1 27 ? 12.683 -2.434 1.562 1.00 0.00 27 VAL A O 8
ATOM 4221 N N . ASN A 1 28 ? 11.291 -1.538 3.051 1.00 0.00 28 ASN A N 8
ATOM 4222 C CA . ASN A 1 28 ? 10.166 -2.345 2.605 1.00 0.00 28 ASN A CA 8
ATOM 4223 C C . ASN A 1 28 ? 9.110 -1.502 1.952 1.00 0.00 28 ASN A C 8
ATOM 4224 O O . ASN A 1 28 ? 9.126 -0.250 2.054 1.00 0.00 28 ASN A O 8
ATOM 4235 N N . TYR A 1 29 ? 8.203 -2.168 1.285 1.00 0.00 29 TYR A N 8
ATOM 4236 C CA . TYR A 1 29 ? 7.088 -1.549 0.673 1.00 0.00 29 TYR A CA 8
ATOM 4237 C C . TYR A 1 29 ? 5.938 -1.610 1.651 1.00 0.00 29 TYR A C 8
ATOM 4238 O O . TYR A 1 29 ? 5.726 -2.636 2.315 1.00 0.00 29 TYR A O 8
ATOM 4256 N N . TYR A 1 30 ? 5.225 -0.548 1.762 1.00 0.00 30 TYR A N 8
ATOM 4257 C CA . TYR A 1 30 ? 4.069 -0.500 2.598 1.00 0.00 30 TYR A CA 8
ATOM 4258 C C . TYR A 1 30 ? 2.974 0.098 1.808 1.00 0.00 30 TYR A C 8
ATOM 4259 O O . TYR A 1 30 ? 3.224 0.840 0.832 1.00 0.00 30 TYR A O 8
ATOM 4277 N N . CYS A 1 31 ? 1.794 -0.180 2.193 1.00 0.00 31 CYS A N 8
ATOM 4278 C CA . CYS A 1 31 ? 0.669 0.313 1.446 1.00 0.00 31 CYS A CA 8
ATOM 4279 C C . CYS A 1 31 ? 0.416 1.759 1.834 1.00 0.00 31 CYS A C 8
ATOM 4280 O O . CYS A 1 31 ? 0.274 2.093 3.021 1.00 0.00 31 CYS A O 8
ATOM 4287 N N . ARG A 1 32 ? 0.397 2.600 0.847 1.00 0.00 32 ARG A N 8
ATOM 4288 C CA . ARG A 1 32 ? 0.207 4.014 1.009 1.00 0.00 32 ARG A CA 8
ATOM 4289 C C . ARG A 1 32 ? -0.969 4.404 0.155 1.00 0.00 32 ARG A C 8
ATOM 4290 O O . ARG A 1 32 ? -1.319 3.655 -0.764 1.00 0.00 32 ARG A O 8
ATOM 4311 N N . PRO A 1 33 ? -1.620 5.533 0.428 1.00 0.00 33 PRO A N 8
ATOM 4312 C CA . PRO A 1 33 ? -2.803 5.932 -0.308 1.00 0.00 33 PRO A CA 8
ATOM 4313 C C . PRO A 1 33 ? -2.544 6.223 -1.785 1.00 0.00 33 PRO A C 8
ATOM 4314 O O . PRO A 1 33 ? -1.601 6.940 -2.154 1.00 0.00 33 PRO A O 8
ATOM 4325 N N . ASP A 1 34 ? -3.369 5.622 -2.597 1.00 0.00 34 ASP A N 8
ATOM 4326 C CA . ASP A 1 34 ? -3.398 5.840 -4.012 1.00 0.00 34 ASP A CA 8
ATOM 4327 C C . ASP A 1 34 ? -4.576 6.706 -4.277 1.00 0.00 34 ASP A C 8
ATOM 4328 O O . ASP A 1 34 ? -5.729 6.256 -4.250 1.00 0.00 34 ASP A O 8
ATOM 4337 N N . VAL A 1 35 ? -4.302 7.939 -4.420 1.00 0.00 35 VAL A N 8
ATOM 4338 C CA . VAL A 1 35 ? -5.334 8.937 -4.611 1.00 0.00 35 VAL A CA 8
ATOM 4339 C C . VAL A 1 35 ? -5.190 9.560 -6.003 1.00 0.00 35 VAL A C 8
ATOM 4340 O O . VAL A 1 35 ? -5.910 10.482 -6.382 1.00 0.00 35 VAL A O 8
ATOM 4353 N N . GLY A 1 36 ? -4.304 8.984 -6.772 1.00 0.00 36 GLY A N 8
ATOM 4354 C CA . GLY A 1 36 ? -4.026 9.457 -8.119 1.00 0.00 36 GLY A CA 8
ATOM 4355 C C . GLY A 1 36 ? -3.492 10.878 -8.115 1.00 0.00 36 GLY A C 8
ATOM 4356 O O . GLY A 1 36 ? -2.354 11.101 -7.685 1.00 0.00 36 GLY A O 8
ATOM 4360 N N . PRO A 1 37 ? -4.278 11.862 -8.607 1.00 0.00 37 PRO A N 8
ATOM 4361 C CA . PRO A 1 37 ? -3.900 13.271 -8.563 1.00 0.00 37 PRO A CA 8
ATOM 4362 C C . PRO A 1 37 ? -3.673 13.755 -7.116 1.00 0.00 37 PRO A C 8
ATOM 4363 O O . PRO A 1 37 ? -2.529 13.927 -6.674 1.00 0.00 37 PRO A O 8
ATOM 4377 N N . GLY A 1 1 ? -13.625 -2.410 4.529 1.00 0.00 1 GLY A N 9
ATOM 4378 C CA . GLY A 1 1 ? -13.124 -2.467 3.162 1.00 0.00 1 GLY A CA 9
ATOM 4379 C C . GLY A 1 1 ? -11.623 -2.450 3.127 1.00 0.00 1 GLY A C 9
ATOM 4380 O O . GLY A 1 1 ? -10.972 -3.083 3.960 1.00 0.00 1 GLY A O 9
ATOM 4386 N N . CYS A 1 2 ? -11.069 -1.715 2.197 1.00 0.00 2 CYS A N 9
ATOM 4387 C CA . CYS A 1 2 ? -9.641 -1.638 2.019 1.00 0.00 2 CYS A CA 9
ATOM 4388 C C . CYS A 1 2 ? -8.995 -0.706 3.018 1.00 0.00 2 CYS A C 9
ATOM 4389 O O . CYS A 1 2 ? -9.152 0.518 2.944 1.00 0.00 2 CYS A O 9
ATOM 4396 N N . ASN A 1 3 ? -8.341 -1.295 3.981 1.00 0.00 3 ASN A N 9
ATOM 4397 C CA . ASN A 1 3 ? -7.566 -0.608 4.970 1.00 0.00 3 ASN A CA 9
ATOM 4398 C C . ASN A 1 3 ? -6.341 -1.415 5.249 1.00 0.00 3 ASN A C 9
ATOM 4399 O O . ASN A 1 3 ? -6.264 -2.140 6.236 1.00 0.00 3 ASN A O 9
ATOM 4410 N N . ARG A 1 4 ? -5.438 -1.395 4.317 1.00 0.00 4 ARG A N 9
ATOM 4411 C CA . ARG A 1 4 ? -4.203 -2.126 4.430 1.00 0.00 4 ARG A CA 9
ATOM 4412 C C . ARG A 1 4 ? -3.050 -1.140 4.326 1.00 0.00 4 ARG A C 9
ATOM 4413 O O . ARG A 1 4 ? -1.907 -1.503 4.053 1.00 0.00 4 ARG A O 9
ATOM 4434 N N . LEU A 1 5 ? -3.362 0.114 4.587 1.00 0.00 5 LEU A N 9
ATOM 4435 C CA . LEU A 1 5 ? -2.374 1.177 4.529 1.00 0.00 5 LEU A CA 9
ATOM 4436 C C . LEU A 1 5 ? -1.391 1.052 5.674 1.00 0.00 5 LEU A C 9
ATOM 4437 O O . LEU A 1 5 ? -1.781 0.786 6.823 1.00 0.00 5 LEU A O 9
ATOM 4453 N N . ASN A 1 6 ? -0.122 1.205 5.341 1.00 0.00 6 ASN A N 9
ATOM 4454 C CA . ASN A 1 6 ? 1.004 1.098 6.274 1.00 0.00 6 ASN A CA 9
ATOM 4455 C C . ASN A 1 6 ? 1.270 -0.323 6.704 1.00 0.00 6 ASN A C 9
ATOM 4456 O O . ASN A 1 6 ? 2.097 -0.582 7.577 1.00 0.00 6 ASN A O 9
ATOM 4467 N N . LYS A 1 7 ? 0.589 -1.247 6.073 1.00 0.00 7 LYS A N 9
ATOM 4468 C CA . LYS A 1 7 ? 0.859 -2.638 6.273 1.00 0.00 7 LYS A CA 9
ATOM 4469 C C . LYS A 1 7 ? 1.908 -3.001 5.261 1.00 0.00 7 LYS A C 9
ATOM 4470 O O . LYS A 1 7 ? 1.976 -2.381 4.187 1.00 0.00 7 LYS A O 9
ATOM 4489 N N . LYS A 1 8 ? 2.709 -3.950 5.578 1.00 0.00 8 LYS A N 9
ATOM 4490 C CA . LYS A 1 8 ? 3.798 -4.316 4.755 1.00 0.00 8 LYS A CA 9
ATOM 4491 C C . LYS A 1 8 ? 3.337 -5.316 3.732 1.00 0.00 8 LYS A C 9
ATOM 4492 O O . LYS A 1 8 ? 2.715 -6.335 4.057 1.00 0.00 8 LYS A O 9
ATOM 4511 N N . CYS A 1 9 ? 3.618 -5.028 2.522 1.00 0.00 9 CYS A N 9
ATOM 4512 C CA . CYS A 1 9 ? 3.216 -5.870 1.444 1.00 0.00 9 CYS A CA 9
ATOM 4513 C C . CYS A 1 9 ? 4.400 -6.507 0.791 1.00 0.00 9 CYS A C 9
ATOM 4514 O O . CYS A 1 9 ? 5.553 -6.105 1.014 1.00 0.00 9 CYS A O 9
ATOM 4521 N N . ASN A 1 10 ? 4.130 -7.533 0.046 1.00 0.00 10 ASN A N 9
ATOM 4522 C CA . ASN A 1 10 ? 5.113 -8.138 -0.800 1.00 0.00 10 ASN A CA 9
ATOM 4523 C C . ASN A 1 10 ? 4.853 -7.626 -2.198 1.00 0.00 10 ASN A C 9
ATOM 4524 O O . ASN A 1 10 ? 5.739 -7.593 -3.043 1.00 0.00 10 ASN A O 9
ATOM 4535 N N . SER A 1 11 ? 3.616 -7.173 -2.416 1.00 0.00 11 SER A N 9
ATOM 4536 C CA . SER A 1 11 ? 3.179 -6.705 -3.694 1.00 0.00 11 SER A CA 9
ATOM 4537 C C . SER A 1 11 ? 1.874 -6.026 -3.584 1.00 0.00 11 SER A C 9
ATOM 4538 O O . SER A 1 11 ? 1.214 -6.094 -2.548 1.00 0.00 11 SER A O 9
ATOM 4546 N N . ASP A 1 12 ? 1.517 -5.388 -4.662 1.00 0.00 12 ASP A N 9
ATOM 4547 C CA . ASP A 1 12 ? 0.205 -4.770 -4.880 1.00 0.00 12 ASP A CA 9
ATOM 4548 C C . ASP A 1 12 ? -0.886 -5.763 -4.552 1.00 0.00 12 ASP A C 9
ATOM 4549 O O . ASP A 1 12 ? -1.904 -5.421 -3.969 1.00 0.00 12 ASP A O 9
ATOM 4558 N N . ALA A 1 13 ? -0.598 -7.025 -4.858 1.00 0.00 13 ALA A N 9
ATOM 4559 C CA . ALA A 1 13 ? -1.541 -8.119 -4.683 1.00 0.00 13 ALA A CA 9
ATOM 4560 C C . ALA A 1 13 ? -1.872 -8.373 -3.216 1.00 0.00 13 ALA A C 9
ATOM 4561 O O . ALA A 1 13 ? -2.916 -8.951 -2.901 1.00 0.00 13 ALA A O 9
ATOM 4568 N N . ASP A 1 14 ? -1.008 -7.922 -2.333 1.00 0.00 14 ASP A N 9
ATOM 4569 C CA . ASP A 1 14 ? -1.196 -8.057 -0.912 1.00 0.00 14 ASP A CA 9
ATOM 4570 C C . ASP A 1 14 ? -2.279 -7.100 -0.437 1.00 0.00 14 ASP A C 9
ATOM 4571 O O . ASP A 1 14 ? -2.934 -7.332 0.589 1.00 0.00 14 ASP A O 9
ATOM 4580 N N . CYS A 1 15 ? -2.504 -6.063 -1.201 1.00 0.00 15 CYS A N 9
ATOM 4581 C CA . CYS A 1 15 ? -3.455 -5.043 -0.851 1.00 0.00 15 CYS A CA 9
ATOM 4582 C C . CYS A 1 15 ? -4.477 -4.891 -1.966 1.00 0.00 15 CYS A C 9
ATOM 4583 O O . CYS A 1 15 ? -4.530 -5.742 -2.879 1.00 0.00 15 CYS A O 9
ATOM 4590 N N . CYS A 1 16 ? -5.316 -3.880 -1.900 1.00 0.00 16 CYS A N 9
ATOM 4591 C CA . CYS A 1 16 ? -6.288 -3.690 -2.949 1.00 0.00 16 CYS A CA 9
ATOM 4592 C C . CYS A 1 16 ? -5.639 -2.993 -4.119 1.00 0.00 16 CYS A C 9
ATOM 4593 O O . CYS A 1 16 ? -4.764 -2.164 -3.936 1.00 0.00 16 CYS A O 9
ATOM 4600 N N . ARG A 1 17 ? -6.076 -3.336 -5.311 1.00 0.00 17 ARG A N 9
ATOM 4601 C CA . ARG A 1 17 ? -5.508 -2.797 -6.541 1.00 0.00 17 ARG A CA 9
ATOM 4602 C C . ARG A 1 17 ? -5.858 -1.323 -6.702 1.00 0.00 17 ARG A C 9
ATOM 4603 O O . ARG A 1 17 ? -5.101 -0.536 -7.297 1.00 0.00 17 ARG A O 9
ATOM 4624 N N . TYR A 1 18 ? -6.986 -0.951 -6.183 1.00 0.00 18 TYR A N 9
ATOM 4625 C CA . TYR A 1 18 ? -7.434 0.394 -6.308 1.00 0.00 18 TYR A CA 9
ATOM 4626 C C . TYR A 1 18 ? -7.504 1.020 -4.970 1.00 0.00 18 TYR A C 9
ATOM 4627 O O . TYR A 1 18 ? -8.030 0.431 -4.013 1.00 0.00 18 TYR A O 9
ATOM 4645 N N . GLY A 1 19 ? -6.959 2.182 -4.894 1.00 0.00 19 GLY A N 9
ATOM 4646 C CA . GLY A 1 19 ? -6.922 2.901 -3.671 1.00 0.00 19 GLY A CA 9
ATOM 4647 C C . GLY A 1 19 ? -5.594 2.749 -2.998 1.00 0.00 19 GLY A C 9
ATOM 4648 O O . GLY A 1 19 ? -5.019 3.718 -2.534 1.00 0.00 19 GLY A O 9
ATOM 4652 N N . GLU A 1 20 ? -5.079 1.544 -3.014 1.00 0.00 20 GLU A N 9
ATOM 4653 C CA . GLU A 1 20 ? -3.859 1.206 -2.347 1.00 0.00 20 GLU A CA 9
ATOM 4654 C C . GLU A 1 20 ? -2.873 0.677 -3.370 1.00 0.00 20 GLU A C 9
ATOM 4655 O O . GLU A 1 20 ? -3.261 0.305 -4.485 1.00 0.00 20 GLU A O 9
ATOM 4667 N N . ARG A 1 21 ? -1.624 0.768 -3.035 1.00 0.00 21 ARG A N 9
ATOM 4668 C CA . ARG A 1 21 ? -0.551 0.090 -3.734 1.00 0.00 21 ARG A CA 9
ATOM 4669 C C . ARG A 1 21 ? 0.657 0.111 -2.881 1.00 0.00 21 ARG A C 9
ATOM 4670 O O . ARG A 1 21 ? 0.701 0.837 -1.884 1.00 0.00 21 ARG A O 9
ATOM 4691 N N . CYS A 1 22 ? 1.639 -0.630 -3.263 1.00 0.00 22 CYS A N 9
ATOM 4692 C CA . CYS A 1 22 ? 2.861 -0.656 -2.507 1.00 0.00 22 CYS A CA 9
ATOM 4693 C C . CYS A 1 22 ? 3.774 0.451 -2.918 1.00 0.00 22 CYS A C 9
ATOM 4694 O O . CYS A 1 22 ? 3.978 0.700 -4.114 1.00 0.00 22 CYS A O 9
ATOM 4701 N N . ILE A 1 23 ? 4.278 1.156 -1.954 1.00 0.00 23 ILE A N 9
ATOM 4702 C CA . ILE A 1 23 ? 5.291 2.140 -2.201 1.00 0.00 23 ILE A CA 9
ATOM 4703 C C . ILE A 1 23 ? 6.398 1.852 -1.211 1.00 0.00 23 ILE A C 9
ATOM 4704 O O . ILE A 1 23 ? 6.168 1.184 -0.187 1.00 0.00 23 ILE A O 9
ATOM 4720 N N . SER A 1 24 ? 7.548 2.333 -1.476 1.00 0.00 24 SER A N 9
ATOM 4721 C CA . SER A 1 24 ? 8.681 1.997 -0.691 1.00 0.00 24 SER A CA 9
ATOM 4722 C C . SER A 1 24 ? 9.023 3.111 0.243 1.00 0.00 24 SER A C 9
ATOM 4723 O O . SER A 1 24 ? 8.901 4.290 -0.095 1.00 0.00 24 SER A O 9
ATOM 4731 N N . THR A 1 25 ? 9.399 2.740 1.422 1.00 0.00 25 THR A N 9
ATOM 4732 C CA . THR A 1 25 ? 9.877 3.687 2.398 1.00 0.00 25 THR A CA 9
ATOM 4733 C C . THR A 1 25 ? 11.393 3.654 2.413 1.00 0.00 25 THR A C 9
ATOM 4734 O O . THR A 1 25 ? 12.060 4.354 3.179 1.00 0.00 25 THR A O 9
ATOM 4745 N N . GLY A 1 26 ? 11.917 2.833 1.537 1.00 0.00 26 GLY A N 9
ATOM 4746 C CA . GLY A 1 26 ? 13.309 2.594 1.457 1.00 0.00 26 GLY A CA 9
ATOM 4747 C C . GLY A 1 26 ? 13.651 1.323 2.171 1.00 0.00 26 GLY A C 9
ATOM 4748 O O . GLY A 1 26 ? 14.422 0.506 1.678 1.00 0.00 26 GLY A O 9
ATOM 4752 N N . VAL A 1 27 ? 13.050 1.144 3.326 1.00 0.00 27 VAL A N 9
ATOM 4753 C CA . VAL A 1 27 ? 13.250 -0.050 4.112 1.00 0.00 27 VAL A CA 9
ATOM 4754 C C . VAL A 1 27 ? 12.318 -1.131 3.620 1.00 0.00 27 VAL A C 9
ATOM 4755 O O . VAL A 1 27 ? 12.746 -2.167 3.132 1.00 0.00 27 VAL A O 9
ATOM 4768 N N . ASN A 1 28 ? 11.050 -0.859 3.695 1.00 0.00 28 ASN A N 9
ATOM 4769 C CA . ASN A 1 28 ? 10.050 -1.829 3.330 1.00 0.00 28 ASN A CA 9
ATOM 4770 C C . ASN A 1 28 ? 9.058 -1.203 2.407 1.00 0.00 28 ASN A C 9
ATOM 4771 O O . ASN A 1 28 ? 9.011 0.035 2.260 1.00 0.00 28 ASN A O 9
ATOM 4782 N N . TYR A 1 29 ? 8.281 -2.022 1.795 1.00 0.00 29 TYR A N 9
ATOM 4783 C CA . TYR A 1 29 ? 7.237 -1.595 0.955 1.00 0.00 29 TYR A CA 9
ATOM 4784 C C . TYR A 1 29 ? 5.951 -1.728 1.725 1.00 0.00 29 TYR A C 9
ATOM 4785 O O . TYR A 1 29 ? 5.601 -2.828 2.202 1.00 0.00 29 TYR A O 9
ATOM 4803 N N . TYR A 1 30 ? 5.275 -0.645 1.887 1.00 0.00 30 TYR A N 9
ATOM 4804 C CA . TYR A 1 30 ? 4.033 -0.658 2.586 1.00 0.00 30 TYR A CA 9
ATOM 4805 C C . TYR A 1 30 ? 2.993 -0.158 1.658 1.00 0.00 30 TYR A C 9
ATOM 4806 O O . TYR A 1 30 ? 3.298 0.577 0.697 1.00 0.00 30 TYR A O 9
ATOM 4824 N N . CYS A 1 31 ? 1.802 -0.518 1.911 1.00 0.00 31 CYS A N 9
ATOM 4825 C CA . CYS A 1 31 ? 0.730 -0.064 1.076 1.00 0.00 31 CYS A CA 9
ATOM 4826 C C . CYS A 1 31 ? 0.309 1.333 1.470 1.00 0.00 31 CYS A C 9
ATOM 4827 O O . CYS A 1 31 ? 0.104 1.635 2.650 1.00 0.00 31 CYS A O 9
ATOM 4834 N N . ARG A 1 32 ? 0.254 2.183 0.498 1.00 0.00 32 ARG A N 9
ATOM 4835 C CA . ARG A 1 32 ? -0.139 3.563 0.658 1.00 0.00 32 ARG A CA 9
ATOM 4836 C C . ARG A 1 32 ? -1.240 3.887 -0.314 1.00 0.00 32 ARG A C 9
ATOM 4837 O O . ARG A 1 32 ? -1.405 3.161 -1.318 1.00 0.00 32 ARG A O 9
ATOM 4858 N N . PRO A 1 33 ? -2.034 4.944 -0.042 1.00 0.00 33 PRO A N 9
ATOM 4859 C CA . PRO A 1 33 ? -3.121 5.309 -0.900 1.00 0.00 33 PRO A CA 9
ATOM 4860 C C . PRO A 1 33 ? -2.631 5.998 -2.160 1.00 0.00 33 PRO A C 9
ATOM 4861 O O . PRO A 1 33 ? -1.859 6.959 -2.116 1.00 0.00 33 PRO A O 9
ATOM 4872 N N . ASP A 1 34 ? -3.101 5.513 -3.265 1.00 0.00 34 ASP A N 9
ATOM 4873 C CA . ASP A 1 34 ? -2.715 6.000 -4.585 1.00 0.00 34 ASP A CA 9
ATOM 4874 C C . ASP A 1 34 ? -3.643 7.127 -5.017 1.00 0.00 34 ASP A C 9
ATOM 4875 O O . ASP A 1 34 ? -3.496 7.755 -6.069 1.00 0.00 34 ASP A O 9
ATOM 4884 N N . VAL A 1 35 ? -4.541 7.399 -4.149 1.00 0.00 35 VAL A N 9
ATOM 4885 C CA . VAL A 1 35 ? -5.552 8.381 -4.301 1.00 0.00 35 VAL A CA 9
ATOM 4886 C C . VAL A 1 35 ? -5.720 9.119 -2.983 1.00 0.00 35 VAL A C 9
ATOM 4887 O O . VAL A 1 35 ? -5.907 8.509 -1.917 1.00 0.00 35 VAL A O 9
ATOM 4900 N N . GLY A 1 36 ? -5.560 10.384 -3.047 1.00 0.00 36 GLY A N 9
ATOM 4901 C CA . GLY A 1 36 ? -5.738 11.230 -1.902 1.00 0.00 36 GLY A CA 9
ATOM 4902 C C . GLY A 1 36 ? -4.956 12.512 -2.054 1.00 0.00 36 GLY A C 9
ATOM 4903 O O . GLY A 1 36 ? -3.730 12.466 -2.143 1.00 0.00 36 GLY A O 9
ATOM 4907 N N . PRO A 1 37 ? -5.621 13.670 -2.119 1.00 0.00 37 PRO A N 9
ATOM 4908 C CA . PRO A 1 37 ? -4.941 14.953 -2.284 1.00 0.00 37 PRO A CA 9
ATOM 4909 C C . PRO A 1 37 ? -4.207 15.388 -1.004 1.00 0.00 37 PRO A C 9
ATOM 4910 O O . PRO A 1 37 ? -4.749 16.128 -0.168 1.00 0.00 37 PRO A O 9
ATOM 4924 N N . GLY A 1 1 ? -13.813 -5.522 4.236 1.00 0.00 1 GLY A N 10
ATOM 4925 C CA . GLY A 1 1 ? -13.099 -4.390 4.785 1.00 0.00 1 GLY A CA 10
ATOM 4926 C C . GLY A 1 1 ? -11.956 -4.014 3.908 1.00 0.00 1 GLY A C 10
ATOM 4927 O O . GLY A 1 1 ? -11.613 -4.757 2.986 1.00 0.00 1 GLY A O 10
ATOM 4933 N N . CYS A 1 2 ? -11.367 -2.886 4.164 1.00 0.00 2 CYS A N 10
ATOM 4934 C CA . CYS A 1 2 ? -10.272 -2.416 3.372 1.00 0.00 2 CYS A CA 10
ATOM 4935 C C . CYS A 1 2 ? -9.295 -1.648 4.233 1.00 0.00 2 CYS A C 10
ATOM 4936 O O . CYS A 1 2 ? -9.549 -0.495 4.604 1.00 0.00 2 CYS A O 10
ATOM 4943 N N . ASN A 1 3 ? -8.226 -2.292 4.621 1.00 0.00 3 ASN A N 10
ATOM 4944 C CA . ASN A 1 3 ? -7.172 -1.633 5.362 1.00 0.00 3 ASN A CA 10
ATOM 4945 C C . ASN A 1 3 ? -5.882 -2.376 5.202 1.00 0.00 3 ASN A C 10
ATOM 4946 O O . ASN A 1 3 ? -5.606 -3.344 5.915 1.00 0.00 3 ASN A O 10
ATOM 4957 N N . ARG A 1 4 ? -5.126 -1.990 4.235 1.00 0.00 4 ARG A N 10
ATOM 4958 C CA . ARG A 1 4 ? -3.831 -2.566 4.036 1.00 0.00 4 ARG A CA 10
ATOM 4959 C C . ARG A 1 4 ? -2.785 -1.496 4.259 1.00 0.00 4 ARG A C 10
ATOM 4960 O O . ARG A 1 4 ? -1.585 -1.745 4.153 1.00 0.00 4 ARG A O 10
ATOM 4981 N N . LEU A 1 5 ? -3.255 -0.298 4.574 1.00 0.00 5 LEU A N 10
ATOM 4982 C CA . LEU A 1 5 ? -2.390 0.832 4.868 1.00 0.00 5 LEU A CA 10
ATOM 4983 C C . LEU A 1 5 ? -1.418 0.500 5.968 1.00 0.00 5 LEU A C 10
ATOM 4984 O O . LEU A 1 5 ? -1.795 -0.080 6.996 1.00 0.00 5 LEU A O 10
ATOM 5000 N N . ASN A 1 6 ? -0.160 0.803 5.702 1.00 0.00 6 ASN A N 10
ATOM 5001 C CA . ASN A 1 6 ? 0.961 0.622 6.633 1.00 0.00 6 ASN A CA 10
ATOM 5002 C C . ASN A 1 6 ? 1.322 -0.830 6.846 1.00 0.00 6 ASN A C 10
ATOM 5003 O O . ASN A 1 6 ? 2.200 -1.148 7.646 1.00 0.00 6 ASN A O 10
ATOM 5014 N N . LYS A 1 7 ? 0.671 -1.702 6.138 1.00 0.00 7 LYS A N 10
ATOM 5015 C CA . LYS A 1 7 ? 0.983 -3.095 6.200 1.00 0.00 7 LYS A CA 10
ATOM 5016 C C . LYS A 1 7 ? 1.939 -3.347 5.055 1.00 0.00 7 LYS A C 10
ATOM 5017 O O . LYS A 1 7 ? 1.860 -2.653 4.024 1.00 0.00 7 LYS A O 10
ATOM 5036 N N . LYS A 1 8 ? 2.819 -4.297 5.198 1.00 0.00 8 LYS A N 10
ATOM 5037 C CA . LYS A 1 8 ? 3.815 -4.536 4.195 1.00 0.00 8 LYS A CA 10
ATOM 5038 C C . LYS A 1 8 ? 3.214 -5.341 3.094 1.00 0.00 8 LYS A C 10
ATOM 5039 O O . LYS A 1 8 ? 2.474 -6.302 3.334 1.00 0.00 8 LYS A O 10
ATOM 5058 N N . CYS A 1 9 ? 3.467 -4.937 1.922 1.00 0.00 9 CYS A N 10
ATOM 5059 C CA . CYS A 1 9 ? 2.980 -5.639 0.774 1.00 0.00 9 CYS A CA 10
ATOM 5060 C C . CYS A 1 9 ? 4.088 -6.266 0.000 1.00 0.00 9 CYS A C 10
ATOM 5061 O O . CYS A 1 9 ? 5.281 -5.958 0.193 1.00 0.00 9 CYS A O 10
ATOM 5068 N N . ASN A 1 10 ? 3.711 -7.188 -0.818 1.00 0.00 10 ASN A N 10
ATOM 5069 C CA . ASN A 1 10 ? 4.586 -7.783 -1.772 1.00 0.00 10 ASN A CA 10
ATOM 5070 C C . ASN A 1 10 ? 4.309 -7.100 -3.079 1.00 0.00 10 ASN A C 10
ATOM 5071 O O . ASN A 1 10 ? 5.197 -6.871 -3.892 1.00 0.00 10 ASN A O 10
ATOM 5082 N N . SER A 1 11 ? 3.070 -6.702 -3.222 1.00 0.00 11 SER A N 10
ATOM 5083 C CA . SER A 1 11 ? 2.576 -6.147 -4.421 1.00 0.00 11 SER A CA 10
ATOM 5084 C C . SER A 1 11 ? 1.363 -5.351 -4.168 1.00 0.00 11 SER A C 10
ATOM 5085 O O . SER A 1 11 ? 0.740 -5.463 -3.115 1.00 0.00 11 SER A O 10
ATOM 5093 N N . ASP A 1 12 ? 1.047 -4.553 -5.139 1.00 0.00 12 ASP A N 10
ATOM 5094 C CA . ASP A 1 12 ? -0.150 -3.736 -5.217 1.00 0.00 12 ASP A CA 10
ATOM 5095 C C . ASP A 1 12 ? -1.376 -4.593 -4.899 1.00 0.00 12 ASP A C 10
ATOM 5096 O O . ASP A 1 12 ? -2.316 -4.144 -4.241 1.00 0.00 12 ASP A O 10
ATOM 5105 N N . ALA A 1 13 ? -1.307 -5.862 -5.304 1.00 0.00 13 ALA A N 10
ATOM 5106 C CA . ALA A 1 13 ? -2.402 -6.819 -5.107 1.00 0.00 13 ALA A CA 10
ATOM 5107 C C . ALA A 1 13 ? -2.606 -7.193 -3.636 1.00 0.00 13 ALA A C 10
ATOM 5108 O O . ALA A 1 13 ? -3.624 -7.796 -3.278 1.00 0.00 13 ALA A O 10
ATOM 5115 N N . ASP A 1 14 ? -1.646 -6.865 -2.796 1.00 0.00 14 ASP A N 10
ATOM 5116 C CA . ASP A 1 14 ? -1.730 -7.122 -1.384 1.00 0.00 14 ASP A CA 10
ATOM 5117 C C . ASP A 1 14 ? -2.486 -6.009 -0.714 1.00 0.00 14 ASP A C 10
ATOM 5118 O O . ASP A 1 14 ? -2.964 -6.155 0.410 1.00 0.00 14 ASP A O 10
ATOM 5127 N N . CYS A 1 15 ? -2.598 -4.905 -1.411 1.00 0.00 15 CYS A N 10
ATOM 5128 C CA . CYS A 1 15 ? -3.289 -3.746 -0.916 1.00 0.00 15 CYS A CA 10
ATOM 5129 C C . CYS A 1 15 ? -4.683 -3.785 -1.506 1.00 0.00 15 CYS A C 10
ATOM 5130 O O . CYS A 1 15 ? -4.966 -4.670 -2.343 1.00 0.00 15 CYS A O 10
ATOM 5137 N N . CYS A 1 16 ? -5.571 -2.908 -1.077 1.00 0.00 16 CYS A N 10
ATOM 5138 C CA . CYS A 1 16 ? -6.863 -2.802 -1.735 1.00 0.00 16 CYS A CA 10
ATOM 5139 C C . CYS A 1 16 ? -6.671 -2.396 -3.194 1.00 0.00 16 CYS A C 10
ATOM 5140 O O . CYS A 1 16 ? -5.637 -1.813 -3.561 1.00 0.00 16 CYS A O 10
ATOM 5147 N N . ARG A 1 17 ? -7.646 -2.699 -4.019 1.00 0.00 17 ARG A N 10
ATOM 5148 C CA . ARG A 1 17 ? -7.569 -2.414 -5.436 1.00 0.00 17 ARG A CA 10
ATOM 5149 C C . ARG A 1 17 ? -7.660 -0.916 -5.675 1.00 0.00 17 ARG A C 10
ATOM 5150 O O . ARG A 1 17 ? -7.145 -0.394 -6.664 1.00 0.00 17 ARG A O 10
ATOM 5171 N N . TYR A 1 18 ? -8.290 -0.236 -4.768 1.00 0.00 18 TYR A N 10
ATOM 5172 C CA . TYR A 1 18 ? -8.478 1.171 -4.888 1.00 0.00 18 TYR A CA 10
ATOM 5173 C C . TYR A 1 18 ? -8.127 1.832 -3.579 1.00 0.00 18 TYR A C 10
ATOM 5174 O O . TYR A 1 18 ? -8.388 1.280 -2.508 1.00 0.00 18 TYR A O 10
ATOM 5192 N N . GLY A 1 19 ? -7.506 2.971 -3.666 1.00 0.00 19 GLY A N 10
ATOM 5193 C CA . GLY A 1 19 ? -7.213 3.763 -2.492 1.00 0.00 19 GLY A CA 10
ATOM 5194 C C . GLY A 1 19 ? -5.881 3.454 -1.846 1.00 0.00 19 GLY A C 10
ATOM 5195 O O . GLY A 1 19 ? -5.348 4.277 -1.110 1.00 0.00 19 GLY A O 10
ATOM 5199 N N . GLU A 1 20 ? -5.326 2.300 -2.121 1.00 0.00 20 GLU A N 10
ATOM 5200 C CA . GLU A 1 20 ? -4.068 1.892 -1.513 1.00 0.00 20 GLU A CA 10
ATOM 5201 C C . GLU A 1 20 ? -3.222 1.218 -2.551 1.00 0.00 20 GLU A C 10
ATOM 5202 O O . GLU A 1 20 ? -3.753 0.573 -3.452 1.00 0.00 20 GLU A O 10
ATOM 5214 N N . ARG A 1 21 ? -1.940 1.382 -2.449 1.00 0.00 21 ARG A N 10
ATOM 5215 C CA . ARG A 1 21 ? -1.006 0.617 -3.221 1.00 0.00 21 ARG A CA 10
ATOM 5216 C C . ARG A 1 21 ? 0.337 0.677 -2.594 1.00 0.00 21 ARG A C 10
ATOM 5217 O O . ARG A 1 21 ? 0.555 1.449 -1.655 1.00 0.00 21 ARG A O 10
ATOM 5238 N N . CYS A 1 22 ? 1.222 -0.122 -3.091 1.00 0.00 22 CYS A N 10
ATOM 5239 C CA . CYS A 1 22 ? 2.554 -0.197 -2.543 1.00 0.00 22 CYS A CA 10
ATOM 5240 C C . CYS A 1 22 ? 3.384 1.003 -2.880 1.00 0.00 22 CYS A C 10
ATOM 5241 O O . CYS A 1 22 ? 3.548 1.367 -4.056 1.00 0.00 22 CYS A O 10
ATOM 5248 N N . ILE A 1 23 ? 3.875 1.633 -1.864 1.00 0.00 23 ILE A N 10
ATOM 5249 C CA . ILE A 1 23 ? 4.836 2.683 -2.028 1.00 0.00 23 ILE A CA 10
ATOM 5250 C C . ILE A 1 23 ? 5.952 2.358 -1.069 1.00 0.00 23 ILE A C 10
ATOM 5251 O O . ILE A 1 23 ? 5.746 1.625 -0.089 1.00 0.00 23 ILE A O 10
ATOM 5267 N N . SER A 1 24 ? 7.085 2.871 -1.321 1.00 0.00 24 SER A N 10
ATOM 5268 C CA . SER A 1 24 ? 8.231 2.551 -0.534 1.00 0.00 24 SER A CA 10
ATOM 5269 C C . SER A 1 24 ? 8.213 3.423 0.692 1.00 0.00 24 SER A C 10
ATOM 5270 O O . SER A 1 24 ? 7.949 4.621 0.610 1.00 0.00 24 SER A O 10
ATOM 5278 N N . THR A 1 25 ? 8.423 2.823 1.819 1.00 0.00 25 THR A N 10
ATOM 5279 C CA . THR A 1 25 ? 8.390 3.546 3.073 1.00 0.00 25 THR A CA 10
ATOM 5280 C C . THR A 1 25 ? 9.763 3.416 3.759 1.00 0.00 25 THR A C 10
ATOM 5281 O O . THR A 1 25 ? 9.908 3.540 4.974 1.00 0.00 25 THR A O 10
ATOM 5292 N N . GLY A 1 26 ? 10.767 3.211 2.944 1.00 0.00 26 GLY A N 10
ATOM 5293 C CA . GLY A 1 26 ? 12.088 3.057 3.432 1.00 0.00 26 GLY A CA 10
ATOM 5294 C C . GLY A 1 26 ? 12.795 1.960 2.705 1.00 0.00 26 GLY A C 10
ATOM 5295 O O . GLY A 1 26 ? 13.306 2.160 1.599 1.00 0.00 26 GLY A O 10
ATOM 5299 N N . VAL A 1 27 ? 12.795 0.799 3.292 1.00 0.00 27 VAL A N 10
ATOM 5300 C CA . VAL A 1 27 ? 13.430 -0.355 2.707 1.00 0.00 27 VAL A CA 10
ATOM 5301 C C . VAL A 1 27 ? 12.394 -1.169 1.949 1.00 0.00 27 VAL A C 10
ATOM 5302 O O . VAL A 1 27 ? 12.646 -1.664 0.845 1.00 0.00 27 VAL A O 10
ATOM 5315 N N . ASN A 1 28 ? 11.216 -1.244 2.505 1.00 0.00 28 ASN A N 10
ATOM 5316 C CA . ASN A 1 28 ? 10.167 -2.076 1.966 1.00 0.00 28 ASN A CA 10
ATOM 5317 C C . ASN A 1 28 ? 9.017 -1.283 1.453 1.00 0.00 28 ASN A C 10
ATOM 5318 O O . ASN A 1 28 ? 8.958 -0.047 1.609 1.00 0.00 28 ASN A O 10
ATOM 5329 N N . TYR A 1 29 ? 8.106 -1.985 0.848 1.00 0.00 29 TYR A N 10
ATOM 5330 C CA . TYR A 1 29 ? 6.933 -1.424 0.317 1.00 0.00 29 TYR A CA 10
ATOM 5331 C C . TYR A 1 29 ? 5.791 -1.705 1.245 1.00 0.00 29 TYR A C 10
ATOM 5332 O O . TYR A 1 29 ? 5.549 -2.863 1.637 1.00 0.00 29 TYR A O 10
ATOM 5350 N N . TYR A 1 30 ? 5.127 -0.676 1.621 1.00 0.00 30 TYR A N 10
ATOM 5351 C CA . TYR A 1 30 ? 3.973 -0.777 2.444 1.00 0.00 30 TYR A CA 10
ATOM 5352 C C . TYR A 1 30 ? 2.856 -0.220 1.650 1.00 0.00 30 TYR A C 10
ATOM 5353 O O . TYR A 1 30 ? 3.087 0.517 0.667 1.00 0.00 30 TYR A O 10
ATOM 5371 N N . CYS A 1 31 ? 1.681 -0.523 2.026 1.00 0.00 31 CYS A N 10
ATOM 5372 C CA . CYS A 1 31 ? 0.569 0.017 1.309 1.00 0.00 31 CYS A CA 10
ATOM 5373 C C . CYS A 1 31 ? 0.298 1.391 1.842 1.00 0.00 31 CYS A C 10
ATOM 5374 O O . CYS A 1 31 ? 0.137 1.592 3.058 1.00 0.00 31 CYS A O 10
ATOM 5381 N N . ARG A 1 32 ? 0.311 2.325 0.971 1.00 0.00 32 ARG A N 10
ATOM 5382 C CA . ARG A 1 32 ? 0.095 3.694 1.310 1.00 0.00 32 ARG A CA 10
ATOM 5383 C C . ARG A 1 32 ? -1.066 4.170 0.465 1.00 0.00 32 ARG A C 10
ATOM 5384 O O . ARG A 1 32 ? -1.381 3.521 -0.550 1.00 0.00 32 ARG A O 10
ATOM 5405 N N . PRO A 1 33 ? -1.756 5.248 0.858 1.00 0.00 33 PRO A N 10
ATOM 5406 C CA . PRO A 1 33 ? -2.916 5.717 0.131 1.00 0.00 33 PRO A CA 10
ATOM 5407 C C . PRO A 1 33 ? -2.564 6.213 -1.255 1.00 0.00 33 PRO A C 10
ATOM 5408 O O . PRO A 1 33 ? -1.638 7.024 -1.439 1.00 0.00 33 PRO A O 10
ATOM 5419 N N . ASP A 1 34 ? -3.287 5.719 -2.214 1.00 0.00 34 ASP A N 10
ATOM 5420 C CA . ASP A 1 34 ? -3.113 6.091 -3.583 1.00 0.00 34 ASP A CA 10
ATOM 5421 C C . ASP A 1 34 ? -4.032 7.224 -3.855 1.00 0.00 34 ASP A C 10
ATOM 5422 O O . ASP A 1 34 ? -5.217 7.045 -4.141 1.00 0.00 34 ASP A O 10
ATOM 5431 N N . VAL A 1 35 ? -3.515 8.377 -3.670 1.00 0.00 35 VAL A N 10
ATOM 5432 C CA . VAL A 1 35 ? -4.278 9.588 -3.768 1.00 0.00 35 VAL A CA 10
ATOM 5433 C C . VAL A 1 35 ? -3.670 10.599 -4.740 1.00 0.00 35 VAL A C 10
ATOM 5434 O O . VAL A 1 35 ? -2.951 11.532 -4.351 1.00 0.00 35 VAL A O 10
ATOM 5447 N N . GLY A 1 36 ? -3.917 10.363 -6.004 1.00 0.00 36 GLY A N 10
ATOM 5448 C CA . GLY A 1 36 ? -3.452 11.245 -7.067 1.00 0.00 36 GLY A CA 10
ATOM 5449 C C . GLY A 1 36 ? -1.933 11.389 -7.120 1.00 0.00 36 GLY A C 10
ATOM 5450 O O . GLY A 1 36 ? -1.397 12.430 -6.722 1.00 0.00 36 GLY A O 10
ATOM 5454 N N . PRO A 1 37 ? -1.212 10.371 -7.603 1.00 0.00 37 PRO A N 10
ATOM 5455 C CA . PRO A 1 37 ? 0.247 10.402 -7.675 1.00 0.00 37 PRO A CA 10
ATOM 5456 C C . PRO A 1 37 ? 0.736 11.283 -8.830 1.00 0.00 37 PRO A C 10
ATOM 5457 O O . PRO A 1 37 ? 0.743 10.863 -9.995 1.00 0.00 37 PRO A O 10
ATOM 5471 N N . GLY A 1 1 ? -10.973 -5.514 2.163 1.00 0.00 1 GLY A N 11
ATOM 5472 C CA . GLY A 1 1 ? -11.284 -4.086 2.260 1.00 0.00 1 GLY A CA 11
ATOM 5473 C C . GLY A 1 1 ? -10.043 -3.265 2.084 1.00 0.00 1 GLY A C 11
ATOM 5474 O O . GLY A 1 1 ? -8.936 -3.797 2.159 1.00 0.00 1 GLY A O 11
ATOM 5480 N N . CYS A 1 2 ? -10.186 -1.988 1.860 1.00 0.00 2 CYS A N 11
ATOM 5481 C CA . CYS A 1 2 ? -9.027 -1.152 1.666 1.00 0.00 2 CYS A CA 11
ATOM 5482 C C . CYS A 1 2 ? -8.593 -0.509 2.972 1.00 0.00 2 CYS A C 11
ATOM 5483 O O . CYS A 1 2 ? -9.009 0.614 3.323 1.00 0.00 2 CYS A O 11
ATOM 5490 N N . ASN A 1 3 ? -7.847 -1.274 3.731 1.00 0.00 3 ASN A N 11
ATOM 5491 C CA . ASN A 1 3 ? -7.285 -0.836 4.990 1.00 0.00 3 ASN A CA 11
ATOM 5492 C C . ASN A 1 3 ? -5.954 -1.534 5.143 1.00 0.00 3 ASN A C 11
ATOM 5493 O O . ASN A 1 3 ? -5.670 -2.206 6.126 1.00 0.00 3 ASN A O 11
ATOM 5504 N N . ARG A 1 4 ? -5.163 -1.442 4.125 1.00 0.00 4 ARG A N 11
ATOM 5505 C CA . ARG A 1 4 ? -3.846 -1.997 4.161 1.00 0.00 4 ARG A CA 11
ATOM 5506 C C . ARG A 1 4 ? -2.822 -0.920 3.958 1.00 0.00 4 ARG A C 11
ATOM 5507 O O . ARG A 1 4 ? -1.631 -1.177 3.762 1.00 0.00 4 ARG A O 11
ATOM 5528 N N . LEU A 1 5 ? -3.299 0.296 4.062 1.00 0.00 5 LEU A N 11
ATOM 5529 C CA . LEU A 1 5 ? -2.473 1.469 4.029 1.00 0.00 5 LEU A CA 11
ATOM 5530 C C . LEU A 1 5 ? -1.558 1.444 5.231 1.00 0.00 5 LEU A C 11
ATOM 5531 O O . LEU A 1 5 ? -1.998 1.130 6.338 1.00 0.00 5 LEU A O 11
ATOM 5547 N N . ASN A 1 6 ? -0.288 1.706 4.996 1.00 0.00 6 ASN A N 11
ATOM 5548 C CA . ASN A 1 6 ? 0.768 1.715 6.017 1.00 0.00 6 ASN A CA 11
ATOM 5549 C C . ASN A 1 6 ? 1.166 0.306 6.427 1.00 0.00 6 ASN A C 11
ATOM 5550 O O . ASN A 1 6 ? 2.091 0.116 7.215 1.00 0.00 6 ASN A O 11
ATOM 5561 N N . LYS A 1 7 ? 0.483 -0.677 5.894 1.00 0.00 7 LYS A N 11
ATOM 5562 C CA . LYS A 1 7 ? 0.819 -2.043 6.159 1.00 0.00 7 LYS A CA 11
ATOM 5563 C C . LYS A 1 7 ? 1.781 -2.511 5.093 1.00 0.00 7 LYS A C 11
ATOM 5564 O O . LYS A 1 7 ? 1.784 -1.978 3.967 1.00 0.00 7 LYS A O 11
ATOM 5583 N N . LYS A 1 8 ? 2.563 -3.491 5.420 1.00 0.00 8 LYS A N 11
ATOM 5584 C CA . LYS A 1 8 ? 3.619 -3.942 4.562 1.00 0.00 8 LYS A CA 11
ATOM 5585 C C . LYS A 1 8 ? 3.105 -4.904 3.520 1.00 0.00 8 LYS A C 11
ATOM 5586 O O . LYS A 1 8 ? 2.427 -5.889 3.830 1.00 0.00 8 LYS A O 11
ATOM 5605 N N . CYS A 1 9 ? 3.427 -4.614 2.319 1.00 0.00 9 CYS A N 11
ATOM 5606 C CA . CYS A 1 9 ? 3.082 -5.434 1.185 1.00 0.00 9 CYS A CA 11
ATOM 5607 C C . CYS A 1 9 ? 4.327 -5.934 0.521 1.00 0.00 9 CYS A C 11
ATOM 5608 O O . CYS A 1 9 ? 5.437 -5.496 0.840 1.00 0.00 9 CYS A O 11
ATOM 5615 N N . ASN A 1 10 ? 4.162 -6.868 -0.365 1.00 0.00 10 ASN A N 11
ATOM 5616 C CA . ASN A 1 10 ? 5.246 -7.350 -1.178 1.00 0.00 10 ASN A CA 11
ATOM 5617 C C . ASN A 1 10 ? 4.962 -6.913 -2.592 1.00 0.00 10 ASN A C 11
ATOM 5618 O O . ASN A 1 10 ? 5.834 -6.926 -3.459 1.00 0.00 10 ASN A O 11
ATOM 5629 N N . SER A 1 11 ? 3.723 -6.503 -2.805 1.00 0.00 11 SER A N 11
ATOM 5630 C CA . SER A 1 11 ? 3.250 -6.110 -4.085 1.00 0.00 11 SER A CA 11
ATOM 5631 C C . SER A 1 11 ? 2.008 -5.350 -3.951 1.00 0.00 11 SER A C 11
ATOM 5632 O O . SER A 1 11 ? 1.318 -5.459 -2.938 1.00 0.00 11 SER A O 11
ATOM 5640 N N . ASP A 1 12 ? 1.722 -4.597 -4.968 1.00 0.00 12 ASP A N 11
ATOM 5641 C CA . ASP A 1 12 ? 0.485 -3.842 -5.109 1.00 0.00 12 ASP A CA 11
ATOM 5642 C C . ASP A 1 12 ? -0.694 -4.780 -4.907 1.00 0.00 12 ASP A C 11
ATOM 5643 O O . ASP A 1 12 ? -1.692 -4.433 -4.285 1.00 0.00 12 ASP A O 11
ATOM 5652 N N . ALA A 1 13 ? -0.510 -6.014 -5.380 1.00 0.00 13 ALA A N 11
ATOM 5653 C CA . ALA A 1 13 ? -1.517 -7.060 -5.312 1.00 0.00 13 ALA A CA 11
ATOM 5654 C C . ALA A 1 13 ? -1.751 -7.574 -3.877 1.00 0.00 13 ALA A C 11
ATOM 5655 O O . ALA A 1 13 ? -2.597 -8.444 -3.655 1.00 0.00 13 ALA A O 11
ATOM 5662 N N . ASP A 1 14 ? -0.985 -7.079 -2.916 1.00 0.00 14 ASP A N 11
ATOM 5663 C CA . ASP A 1 14 ? -1.202 -7.404 -1.530 1.00 0.00 14 ASP A CA 11
ATOM 5664 C C . ASP A 1 14 ? -2.267 -6.486 -0.950 1.00 0.00 14 ASP A C 11
ATOM 5665 O O . ASP A 1 14 ? -2.853 -6.772 0.087 1.00 0.00 14 ASP A O 11
ATOM 5674 N N . CYS A 1 15 ? -2.522 -5.400 -1.634 1.00 0.00 15 CYS A N 11
ATOM 5675 C CA . CYS A 1 15 ? -3.507 -4.425 -1.217 1.00 0.00 15 CYS A CA 11
ATOM 5676 C C . CYS A 1 15 ? -4.555 -4.264 -2.308 1.00 0.00 15 CYS A C 11
ATOM 5677 O O . CYS A 1 15 ? -4.548 -5.038 -3.292 1.00 0.00 15 CYS A O 11
ATOM 5684 N N . CYS A 1 16 ? -5.471 -3.313 -2.141 1.00 0.00 16 CYS A N 11
ATOM 5685 C CA . CYS A 1 16 ? -6.507 -3.082 -3.134 1.00 0.00 16 CYS A CA 11
ATOM 5686 C C . CYS A 1 16 ? -5.921 -2.637 -4.446 1.00 0.00 16 CYS A C 11
ATOM 5687 O O . CYS A 1 16 ? -4.851 -2.029 -4.498 1.00 0.00 16 CYS A O 11
ATOM 5694 N N . ARG A 1 17 ? -6.644 -2.906 -5.491 1.00 0.00 17 ARG A N 11
ATOM 5695 C CA . ARG A 1 17 ? -6.232 -2.552 -6.825 1.00 0.00 17 ARG A CA 11
ATOM 5696 C C . ARG A 1 17 ? -6.439 -1.065 -7.043 1.00 0.00 17 ARG A C 11
ATOM 5697 O O . ARG A 1 17 ? -5.704 -0.422 -7.788 1.00 0.00 17 ARG A O 11
ATOM 5718 N N . TYR A 1 18 ? -7.398 -0.520 -6.355 1.00 0.00 18 TYR A N 11
ATOM 5719 C CA . TYR A 1 18 ? -7.685 0.875 -6.460 1.00 0.00 18 TYR A CA 11
ATOM 5720 C C . TYR A 1 18 ? -7.742 1.462 -5.077 1.00 0.00 18 TYR A C 11
ATOM 5721 O O . TYR A 1 18 ? -8.380 0.902 -4.167 1.00 0.00 18 TYR A O 11
ATOM 5739 N N . GLY A 1 19 ? -7.066 2.546 -4.919 1.00 0.00 19 GLY A N 11
ATOM 5740 C CA . GLY A 1 19 ? -7.008 3.239 -3.659 1.00 0.00 19 GLY A CA 11
ATOM 5741 C C . GLY A 1 19 ? -5.658 3.102 -2.996 1.00 0.00 19 GLY A C 11
ATOM 5742 O O . GLY A 1 19 ? -5.115 4.069 -2.471 1.00 0.00 19 GLY A O 11
ATOM 5746 N N . GLU A 1 20 ? -5.096 1.922 -3.070 1.00 0.00 20 GLU A N 11
ATOM 5747 C CA . GLU A 1 20 ? -3.853 1.599 -2.413 1.00 0.00 20 GLU A CA 11
ATOM 5748 C C . GLU A 1 20 ? -2.846 1.200 -3.470 1.00 0.00 20 GLU A C 11
ATOM 5749 O O . GLU A 1 20 ? -3.227 0.835 -4.589 1.00 0.00 20 GLU A O 11
ATOM 5761 N N . ARG A 1 21 ? -1.597 1.374 -3.156 1.00 0.00 21 ARG A N 11
ATOM 5762 C CA . ARG A 1 21 ? -0.486 0.910 -3.977 1.00 0.00 21 ARG A CA 11
ATOM 5763 C C . ARG A 1 21 ? 0.714 0.742 -3.127 1.00 0.00 21 ARG A C 11
ATOM 5764 O O . ARG A 1 21 ? 0.777 1.298 -2.029 1.00 0.00 21 ARG A O 11
ATOM 5785 N N . CYS A 1 22 ? 1.670 0.038 -3.619 1.00 0.00 22 CYS A N 11
ATOM 5786 C CA . CYS A 1 22 ? 2.878 -0.183 -2.848 1.00 0.00 22 CYS A CA 11
ATOM 5787 C C . CYS A 1 22 ? 3.990 0.753 -3.192 1.00 0.00 22 CYS A C 11
ATOM 5788 O O . CYS A 1 22 ? 4.399 0.878 -4.354 1.00 0.00 22 CYS A O 11
ATOM 5795 N N . ILE A 1 23 ? 4.475 1.430 -2.195 1.00 0.00 23 ILE A N 11
ATOM 5796 C CA . ILE A 1 23 ? 5.622 2.283 -2.358 1.00 0.00 23 ILE A CA 11
ATOM 5797 C C . ILE A 1 23 ? 6.641 1.746 -1.384 1.00 0.00 23 ILE A C 11
ATOM 5798 O O . ILE A 1 23 ? 6.279 1.054 -0.428 1.00 0.00 23 ILE A O 11
ATOM 5814 N N . SER A 1 24 ? 7.855 2.054 -1.588 1.00 0.00 24 SER A N 11
ATOM 5815 C CA . SER A 1 24 ? 8.881 1.590 -0.716 1.00 0.00 24 SER A CA 11
ATOM 5816 C C . SER A 1 24 ? 9.124 2.662 0.314 1.00 0.00 24 SER A C 11
ATOM 5817 O O . SER A 1 24 ? 8.917 3.856 0.045 1.00 0.00 24 SER A O 11
ATOM 5825 N N . THR A 1 25 ? 9.470 2.269 1.485 1.00 0.00 25 THR A N 11
ATOM 5826 C CA . THR A 1 25 ? 9.785 3.191 2.508 1.00 0.00 25 THR A CA 11
ATOM 5827 C C . THR A 1 25 ? 10.941 2.615 3.291 1.00 0.00 25 THR A C 11
ATOM 5828 O O . THR A 1 25 ? 10.797 2.100 4.408 1.00 0.00 25 THR A O 11
ATOM 5839 N N . GLY A 1 26 ? 12.049 2.567 2.608 1.00 0.00 26 GLY A N 11
ATOM 5840 C CA . GLY A 1 26 ? 13.262 2.094 3.160 1.00 0.00 26 GLY A CA 11
ATOM 5841 C C . GLY A 1 26 ? 13.362 0.601 3.101 1.00 0.00 26 GLY A C 11
ATOM 5842 O O . GLY A 1 26 ? 13.511 0.021 2.022 1.00 0.00 26 GLY A O 11
ATOM 5846 N N . VAL A 1 27 ? 13.223 -0.018 4.245 1.00 0.00 27 VAL A N 11
ATOM 5847 C CA . VAL A 1 27 ? 13.369 -1.453 4.377 1.00 0.00 27 VAL A CA 11
ATOM 5848 C C . VAL A 1 27 ? 12.224 -2.201 3.694 1.00 0.00 27 VAL A C 11
ATOM 5849 O O . VAL A 1 27 ? 12.451 -3.149 2.946 1.00 0.00 27 VAL A O 11
ATOM 5862 N N . ASN A 1 28 ? 11.020 -1.753 3.894 1.00 0.00 28 ASN A N 11
ATOM 5863 C CA . ASN A 1 28 ? 9.869 -2.481 3.380 1.00 0.00 28 ASN A CA 11
ATOM 5864 C C . ASN A 1 28 ? 9.029 -1.653 2.450 1.00 0.00 28 ASN A C 11
ATOM 5865 O O . ASN A 1 28 ? 9.225 -0.431 2.317 1.00 0.00 28 ASN A O 11
ATOM 5876 N N . TYR A 1 29 ? 8.115 -2.325 1.799 1.00 0.00 29 TYR A N 11
ATOM 5877 C CA . TYR A 1 29 ? 7.131 -1.720 0.971 1.00 0.00 29 TYR A CA 11
ATOM 5878 C C . TYR A 1 29 ? 5.881 -1.633 1.773 1.00 0.00 29 TYR A C 11
ATOM 5879 O O . TYR A 1 29 ? 5.495 -2.603 2.435 1.00 0.00 29 TYR A O 11
ATOM 5897 N N . TYR A 1 30 ? 5.269 -0.511 1.749 1.00 0.00 30 TYR A N 11
ATOM 5898 C CA . TYR A 1 30 ? 4.062 -0.322 2.471 1.00 0.00 30 TYR A CA 11
ATOM 5899 C C . TYR A 1 30 ? 3.058 0.195 1.507 1.00 0.00 30 TYR A C 11
ATOM 5900 O O . TYR A 1 30 ? 3.416 0.815 0.482 1.00 0.00 30 TYR A O 11
ATOM 5918 N N . CYS A 1 31 ? 1.843 -0.029 1.794 1.00 0.00 31 CYS A N 11
ATOM 5919 C CA . CYS A 1 31 ? 0.806 0.477 0.933 1.00 0.00 31 CYS A CA 11
ATOM 5920 C C . CYS A 1 31 ? 0.475 1.911 1.281 1.00 0.00 31 CYS A C 11
ATOM 5921 O O . CYS A 1 31 ? 0.322 2.271 2.448 1.00 0.00 31 CYS A O 11
ATOM 5928 N N . ARG A 1 32 ? 0.438 2.723 0.272 1.00 0.00 32 ARG A N 11
ATOM 5929 C CA . ARG A 1 32 ? 0.156 4.137 0.382 1.00 0.00 32 ARG A CA 11
ATOM 5930 C C . ARG A 1 32 ? -1.081 4.414 -0.437 1.00 0.00 32 ARG A C 11
ATOM 5931 O O . ARG A 1 32 ? -1.369 3.650 -1.377 1.00 0.00 32 ARG A O 11
ATOM 5952 N N . PRO A 1 33 ? -1.850 5.456 -0.110 1.00 0.00 33 PRO A N 11
ATOM 5953 C CA . PRO A 1 33 ? -3.047 5.776 -0.840 1.00 0.00 33 PRO A CA 11
ATOM 5954 C C . PRO A 1 33 ? -2.726 6.469 -2.152 1.00 0.00 33 PRO A C 11
ATOM 5955 O O . PRO A 1 33 ? -1.967 7.443 -2.191 1.00 0.00 33 PRO A O 11
ATOM 5966 N N . ASP A 1 34 ? -3.282 5.954 -3.218 1.00 0.00 34 ASP A N 11
ATOM 5967 C CA . ASP A 1 34 ? -3.107 6.549 -4.549 1.00 0.00 34 ASP A CA 11
ATOM 5968 C C . ASP A 1 34 ? -4.230 7.534 -4.768 1.00 0.00 34 ASP A C 11
ATOM 5969 O O . ASP A 1 34 ? -4.193 8.428 -5.612 1.00 0.00 34 ASP A O 11
ATOM 5978 N N . VAL A 1 35 ? -5.154 7.394 -3.915 1.00 0.00 35 VAL A N 11
ATOM 5979 C CA . VAL A 1 35 ? -6.345 8.157 -3.846 1.00 0.00 35 VAL A CA 11
ATOM 5980 C C . VAL A 1 35 ? -6.320 8.839 -2.520 1.00 0.00 35 VAL A C 11
ATOM 5981 O O . VAL A 1 35 ? -6.260 8.194 -1.470 1.00 0.00 35 VAL A O 11
ATOM 5994 N N . GLY A 1 36 ? -6.300 10.095 -2.572 1.00 0.00 36 GLY A N 11
ATOM 5995 C CA . GLY A 1 36 ? -6.233 10.896 -1.393 1.00 0.00 36 GLY A CA 11
ATOM 5996 C C . GLY A 1 36 ? -4.819 11.350 -1.168 1.00 0.00 36 GLY A C 11
ATOM 5997 O O . GLY A 1 36 ? -4.152 11.746 -2.132 1.00 0.00 36 GLY A O 11
ATOM 6001 N N . PRO A 1 37 ? -4.301 11.286 0.062 1.00 0.00 37 PRO A N 11
ATOM 6002 C CA . PRO A 1 37 ? -2.943 11.684 0.348 1.00 0.00 37 PRO A CA 11
ATOM 6003 C C . PRO A 1 37 ? -1.967 10.545 0.067 1.00 0.00 37 PRO A C 11
ATOM 6004 O O . PRO A 1 37 ? -1.505 9.864 0.986 1.00 0.00 37 PRO A O 11
ATOM 6018 N N . GLY A 1 1 ? -13.193 -3.874 4.216 1.00 0.00 1 GLY A N 12
ATOM 6019 C CA . GLY A 1 1 ? -12.772 -2.490 4.019 1.00 0.00 1 GLY A CA 12
ATOM 6020 C C . GLY A 1 1 ? -11.302 -2.422 3.734 1.00 0.00 1 GLY A C 12
ATOM 6021 O O . GLY A 1 1 ? -10.517 -3.114 4.382 1.00 0.00 1 GLY A O 12
ATOM 6027 N N . CYS A 1 2 ? -10.910 -1.631 2.769 1.00 0.00 2 CYS A N 12
ATOM 6028 C CA . CYS A 1 2 ? -9.509 -1.517 2.427 1.00 0.00 2 CYS A CA 12
ATOM 6029 C C . CYS A 1 2 ? -8.789 -0.554 3.340 1.00 0.00 2 CYS A C 12
ATOM 6030 O O . CYS A 1 2 ? -8.832 0.678 3.152 1.00 0.00 2 CYS A O 12
ATOM 6037 N N . ASN A 1 3 ? -8.209 -1.112 4.375 1.00 0.00 3 ASN A N 12
ATOM 6038 C CA . ASN A 1 3 ? -7.415 -0.374 5.304 1.00 0.00 3 ASN A CA 12
ATOM 6039 C C . ASN A 1 3 ? -6.249 -1.256 5.729 1.00 0.00 3 ASN A C 12
ATOM 6040 O O . ASN A 1 3 ? -6.185 -1.778 6.846 1.00 0.00 3 ASN A O 12
ATOM 6051 N N . ARG A 1 4 ? -5.405 -1.514 4.771 1.00 0.00 4 ARG A N 12
ATOM 6052 C CA . ARG A 1 4 ? -4.202 -2.305 4.926 1.00 0.00 4 ARG A CA 12
ATOM 6053 C C . ARG A 1 4 ? -3.037 -1.350 4.887 1.00 0.00 4 ARG A C 12
ATOM 6054 O O . ARG A 1 4 ? -1.875 -1.733 4.765 1.00 0.00 4 ARG A O 12
ATOM 6075 N N . LEU A 1 5 ? -3.380 -0.091 4.982 1.00 0.00 5 LEU A N 12
ATOM 6076 C CA . LEU A 1 5 ? -2.441 0.988 4.988 1.00 0.00 5 LEU A CA 12
ATOM 6077 C C . LEU A 1 5 ? -1.500 0.822 6.166 1.00 0.00 5 LEU A C 12
ATOM 6078 O O . LEU A 1 5 ? -1.944 0.509 7.271 1.00 0.00 5 LEU A O 12
ATOM 6094 N N . ASN A 1 6 ? -0.211 1.001 5.907 1.00 0.00 6 ASN A N 12
ATOM 6095 C CA . ASN A 1 6 ? 0.894 0.884 6.894 1.00 0.00 6 ASN A CA 12
ATOM 6096 C C . ASN A 1 6 ? 1.344 -0.539 7.082 1.00 0.00 6 ASN A C 12
ATOM 6097 O O . ASN A 1 6 ? 2.342 -0.790 7.758 1.00 0.00 6 ASN A O 12
ATOM 6108 N N . LYS A 1 7 ? 0.620 -1.470 6.517 1.00 0.00 7 LYS A N 12
ATOM 6109 C CA . LYS A 1 7 ? 1.017 -2.846 6.595 1.00 0.00 7 LYS A CA 12
ATOM 6110 C C . LYS A 1 7 ? 2.020 -3.083 5.490 1.00 0.00 7 LYS A C 12
ATOM 6111 O O . LYS A 1 7 ? 2.010 -2.363 4.474 1.00 0.00 7 LYS A O 12
ATOM 6130 N N . LYS A 1 8 ? 2.881 -4.037 5.678 1.00 0.00 8 LYS A N 12
ATOM 6131 C CA . LYS A 1 8 ? 3.909 -4.301 4.742 1.00 0.00 8 LYS A CA 12
ATOM 6132 C C . LYS A 1 8 ? 3.445 -5.310 3.732 1.00 0.00 8 LYS A C 12
ATOM 6133 O O . LYS A 1 8 ? 2.998 -6.412 4.082 1.00 0.00 8 LYS A O 12
ATOM 6152 N N . CYS A 1 9 ? 3.539 -4.937 2.512 1.00 0.00 9 CYS A N 12
ATOM 6153 C CA . CYS A 1 9 ? 3.143 -5.771 1.426 1.00 0.00 9 CYS A CA 12
ATOM 6154 C C . CYS A 1 9 ? 4.351 -6.327 0.749 1.00 0.00 9 CYS A C 12
ATOM 6155 O O . CYS A 1 9 ? 5.459 -5.814 0.923 1.00 0.00 9 CYS A O 12
ATOM 6162 N N . ASN A 1 10 ? 4.171 -7.386 0.002 1.00 0.00 10 ASN A N 12
ATOM 6163 C CA . ASN A 1 10 ? 5.255 -7.894 -0.799 1.00 0.00 10 ASN A CA 12
ATOM 6164 C C . ASN A 1 10 ? 5.075 -7.308 -2.187 1.00 0.00 10 ASN A C 12
ATOM 6165 O O . ASN A 1 10 ? 5.984 -7.309 -3.023 1.00 0.00 10 ASN A O 12
ATOM 6176 N N . SER A 1 11 ? 3.873 -6.774 -2.405 1.00 0.00 11 SER A N 12
ATOM 6177 C CA . SER A 1 11 ? 3.494 -6.141 -3.622 1.00 0.00 11 SER A CA 12
ATOM 6178 C C . SER A 1 11 ? 2.209 -5.432 -3.466 1.00 0.00 11 SER A C 12
ATOM 6179 O O . SER A 1 11 ? 1.473 -5.677 -2.522 1.00 0.00 11 SER A O 12
ATOM 6187 N N . ASP A 1 12 ? 1.958 -4.552 -4.398 1.00 0.00 12 ASP A N 12
ATOM 6188 C CA . ASP A 1 12 ? 0.705 -3.828 -4.571 1.00 0.00 12 ASP A CA 12
ATOM 6189 C C . ASP A 1 12 ? -0.464 -4.789 -4.472 1.00 0.00 12 ASP A C 12
ATOM 6190 O O . ASP A 1 12 ? -1.479 -4.500 -3.836 1.00 0.00 12 ASP A O 12
ATOM 6199 N N . ALA A 1 13 ? -0.254 -5.983 -5.014 1.00 0.00 13 ALA A N 12
ATOM 6200 C CA . ALA A 1 13 ? -1.286 -7.018 -5.068 1.00 0.00 13 ALA A CA 12
ATOM 6201 C C . ALA A 1 13 ? -1.657 -7.564 -3.682 1.00 0.00 13 ALA A C 12
ATOM 6202 O O . ALA A 1 13 ? -2.685 -8.235 -3.524 1.00 0.00 13 ALA A O 12
ATOM 6209 N N . ASP A 1 14 ? -0.832 -7.286 -2.686 1.00 0.00 14 ASP A N 12
ATOM 6210 C CA . ASP A 1 14 ? -1.079 -7.695 -1.324 1.00 0.00 14 ASP A CA 12
ATOM 6211 C C . ASP A 1 14 ? -2.160 -6.831 -0.704 1.00 0.00 14 ASP A C 12
ATOM 6212 O O . ASP A 1 14 ? -2.827 -7.235 0.253 1.00 0.00 14 ASP A O 12
ATOM 6221 N N . CYS A 1 15 ? -2.349 -5.666 -1.254 1.00 0.00 15 CYS A N 12
ATOM 6222 C CA . CYS A 1 15 ? -3.348 -4.749 -0.777 1.00 0.00 15 CYS A CA 12
ATOM 6223 C C . CYS A 1 15 ? -4.357 -4.502 -1.876 1.00 0.00 15 CYS A C 12
ATOM 6224 O O .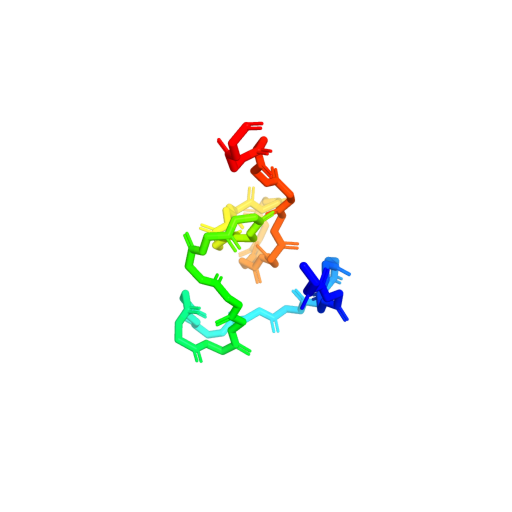 CYS A 1 15 ? -4.257 -5.131 -2.941 1.00 0.00 15 CYS A O 12
ATOM 6231 N N . CYS A 1 16 ? -5.331 -3.662 -1.647 1.00 0.00 16 CYS A N 12
ATOM 6232 C CA . CYS A 1 16 ? -6.349 -3.425 -2.647 1.00 0.00 16 CYS A CA 12
ATOM 6233 C C . CYS A 1 16 ? -5.788 -2.605 -3.800 1.00 0.00 16 CYS A C 12
ATOM 6234 O O . CYS A 1 16 ? -4.865 -1.825 -3.623 1.00 0.00 16 CYS A O 12
ATOM 6241 N N . ARG A 1 17 ? -6.344 -2.804 -4.974 1.00 0.00 17 ARG A N 12
ATOM 6242 C CA . ARG A 1 17 ? -5.955 -2.061 -6.160 1.00 0.00 17 ARG A CA 12
ATOM 6243 C C . ARG A 1 17 ? -6.623 -0.706 -6.130 1.00 0.00 17 ARG A C 12
ATOM 6244 O O . ARG A 1 17 ? -6.132 0.281 -6.671 1.00 0.00 17 ARG A O 12
ATOM 6265 N N . TYR A 1 18 ? -7.734 -0.665 -5.488 1.00 0.00 18 TYR A N 12
ATOM 6266 C CA . TYR A 1 18 ? -8.481 0.528 -5.378 1.00 0.00 18 TYR A CA 12
ATOM 6267 C C . TYR A 1 18 ? -8.459 0.916 -3.948 1.00 0.00 18 TYR A C 12
ATOM 6268 O O . TYR A 1 18 ? -8.756 0.101 -3.071 1.00 0.00 18 TYR A O 12
ATOM 6286 N N . GLY A 1 19 ? -8.080 2.106 -3.716 1.00 0.00 19 GLY A N 12
ATOM 6287 C CA . GLY A 1 19 ? -7.939 2.597 -2.377 1.00 0.00 19 GLY A CA 12
ATOM 6288 C C . GLY A 1 19 ? -6.500 2.595 -1.903 1.00 0.00 19 GLY A C 12
ATOM 6289 O O . GLY A 1 19 ? -6.047 3.551 -1.276 1.00 0.00 19 GLY A O 12
ATOM 6293 N N . GLU A 1 20 ? -5.759 1.561 -2.261 1.00 0.00 20 GLU A N 12
ATOM 6294 C CA . GLU A 1 20 ? -4.420 1.346 -1.742 1.00 0.00 20 GLU A CA 12
ATOM 6295 C C . GLU A 1 20 ? -3.472 1.030 -2.869 1.00 0.00 20 GLU A C 12
ATOM 6296 O O . GLU A 1 20 ? -3.888 0.806 -4.011 1.00 0.00 20 GLU A O 12
ATOM 6308 N N . ARG A 1 21 ? -2.218 1.085 -2.546 1.00 0.00 21 ARG A N 12
ATOM 6309 C CA . ARG A 1 21 ? -1.131 0.671 -3.390 1.00 0.00 21 ARG A CA 12
ATOM 6310 C C . ARG A 1 21 ? 0.086 0.552 -2.553 1.00 0.00 21 ARG A C 12
ATOM 6311 O O . ARG A 1 21 ? 0.093 1.003 -1.399 1.00 0.00 21 ARG A O 12
ATOM 6332 N N . CYS A 1 22 ? 1.101 -0.016 -3.092 1.00 0.00 22 CYS A N 12
ATOM 6333 C CA . CYS A 1 22 ? 2.325 -0.136 -2.350 1.00 0.00 22 CYS A CA 12
ATOM 6334 C C . CYS A 1 22 ? 3.326 0.892 -2.743 1.00 0.00 22 CYS A C 12
ATOM 6335 O O . CYS A 1 22 ? 3.541 1.159 -3.933 1.00 0.00 22 CYS A O 12
ATOM 6342 N N . ILE A 1 23 ? 3.885 1.523 -1.749 1.00 0.00 23 ILE A N 12
ATOM 6343 C CA . ILE A 1 23 ? 4.966 2.466 -1.961 1.00 0.00 23 ILE A CA 12
ATOM 6344 C C . ILE A 1 23 ? 6.118 1.959 -1.104 1.00 0.00 23 ILE A C 12
ATOM 6345 O O . ILE A 1 23 ? 5.913 1.136 -0.208 1.00 0.00 23 ILE A O 12
ATOM 6361 N N . SER A 1 24 ? 7.272 2.441 -1.340 1.00 0.00 24 SER A N 12
ATOM 6362 C CA . SER A 1 24 ? 8.427 2.013 -0.625 1.00 0.00 24 SER A CA 12
ATOM 6363 C C . SER A 1 24 ? 8.755 3.035 0.425 1.00 0.00 24 SER A C 12
ATOM 6364 O O . SER A 1 24 ? 8.524 4.229 0.232 1.00 0.00 24 SER A O 12
ATOM 6372 N N . THR A 1 25 ? 9.231 2.583 1.547 1.00 0.00 25 THR A N 12
ATOM 6373 C CA . THR A 1 25 ? 9.705 3.494 2.555 1.00 0.00 25 THR A CA 12
ATOM 6374 C C . THR A 1 25 ? 11.228 3.464 2.584 1.00 0.00 25 THR A C 12
ATOM 6375 O O . THR A 1 25 ? 11.872 3.956 3.517 1.00 0.00 25 THR A O 12
ATOM 6386 N N . GLY A 1 26 ? 11.796 2.888 1.545 1.00 0.00 26 GLY A N 12
ATOM 6387 C CA . GLY A 1 26 ? 13.203 2.791 1.418 1.00 0.00 26 GLY A CA 12
ATOM 6388 C C . GLY A 1 26 ? 13.625 1.366 1.234 1.00 0.00 26 GLY A C 12
ATOM 6389 O O . GLY A 1 26 ? 14.176 0.990 0.194 1.00 0.00 26 GLY A O 12
ATOM 6393 N N . VAL A 1 27 ? 13.346 0.563 2.223 1.00 0.00 27 VAL A N 12
ATOM 6394 C CA . VAL A 1 27 ? 13.692 -0.837 2.182 1.00 0.00 27 VAL A CA 12
ATOM 6395 C C . VAL A 1 27 ? 12.435 -1.662 1.941 1.00 0.00 27 VAL A C 12
ATOM 6396 O O . VAL A 1 27 ? 12.341 -2.416 0.972 1.00 0.00 27 VAL A O 12
ATOM 6409 N N . ASN A 1 28 ? 11.462 -1.482 2.798 1.00 0.00 28 ASN A N 12
ATOM 6410 C CA . ASN A 1 28 ? 10.229 -2.245 2.716 1.00 0.00 28 ASN A CA 12
ATOM 6411 C C . ASN A 1 28 ? 9.194 -1.488 1.938 1.00 0.00 28 ASN A C 12
ATOM 6412 O O . ASN A 1 28 ? 9.325 -0.271 1.712 1.00 0.00 28 ASN A O 12
ATOM 6423 N N . TYR A 1 29 ? 8.178 -2.189 1.532 1.00 0.00 29 TYR A N 12
ATOM 6424 C CA . TYR A 1 29 ? 7.093 -1.638 0.818 1.00 0.00 29 TYR A CA 12
ATOM 6425 C C . TYR A 1 29 ? 5.868 -1.734 1.699 1.00 0.00 29 TYR A C 12
ATOM 6426 O O . TYR A 1 29 ? 5.541 -2.818 2.214 1.00 0.00 29 TYR A O 12
ATOM 6444 N N . TYR A 1 30 ? 5.224 -0.633 1.904 1.00 0.00 30 TYR A N 12
ATOM 6445 C CA . TYR A 1 30 ? 4.049 -0.595 2.724 1.00 0.00 30 TYR A CA 12
ATOM 6446 C C . TYR A 1 30 ? 2.921 -0.064 1.914 1.00 0.00 30 TYR A C 12
ATOM 6447 O O . TYR A 1 30 ? 3.128 0.627 0.897 1.00 0.00 30 TYR A O 12
ATOM 6465 N N . CYS A 1 31 ? 1.756 -0.345 2.340 1.00 0.00 31 CYS A N 12
ATOM 6466 C CA . CYS A 1 31 ? 0.599 0.078 1.608 1.00 0.00 31 CYS A CA 12
ATOM 6467 C C . CYS A 1 31 ? 0.200 1.493 2.004 1.00 0.00 31 CYS A C 12
ATOM 6468 O O . CYS A 1 31 ? 0.145 1.856 3.208 1.00 0.00 31 CYS A O 12
ATOM 6475 N N . ARG A 1 32 ? -0.023 2.296 1.008 1.00 0.00 32 ARG A N 12
ATOM 6476 C CA . ARG A 1 32 ? -0.351 3.689 1.151 1.00 0.00 32 ARG A CA 12
ATOM 6477 C C . ARG A 1 32 ? -1.575 3.938 0.306 1.00 0.00 32 ARG A C 12
ATOM 6478 O O . ARG A 1 32 ? -1.843 3.147 -0.599 1.00 0.00 32 ARG A O 12
ATOM 6499 N N . PRO A 1 33 ? -2.358 4.981 0.587 1.00 0.00 33 PRO A N 12
ATOM 6500 C CA . PRO A 1 33 ? -3.575 5.252 -0.171 1.00 0.00 33 PRO A CA 12
ATOM 6501 C C . PRO A 1 33 ? -3.287 5.617 -1.629 1.00 0.00 33 PRO A C 12
ATOM 6502 O O . PRO A 1 33 ? -2.321 6.340 -1.943 1.00 0.00 33 PRO A O 12
ATOM 6513 N N . ASP A 1 34 ? -4.100 5.097 -2.504 1.00 0.00 34 ASP A N 12
ATOM 6514 C CA . ASP A 1 34 ? -3.981 5.349 -3.925 1.00 0.00 34 ASP A CA 12
ATOM 6515 C C . ASP A 1 34 ? -4.745 6.589 -4.281 1.00 0.00 34 ASP A C 12
ATOM 6516 O O . ASP A 1 34 ? -5.917 6.552 -4.652 1.00 0.00 34 ASP A O 12
ATOM 6525 N N . VAL A 1 35 ? -4.114 7.679 -4.066 1.00 0.00 35 VAL A N 12
ATOM 6526 C CA . VAL A 1 35 ? -4.691 8.980 -4.305 1.00 0.00 35 VAL A CA 12
ATOM 6527 C C . VAL A 1 35 ? -3.661 9.859 -4.957 1.00 0.00 35 VAL A C 12
ATOM 6528 O O . VAL A 1 35 ? -2.641 10.205 -4.356 1.00 0.00 35 VAL A O 12
ATOM 6541 N N . GLY A 1 36 ? -3.917 10.192 -6.156 1.00 0.00 36 GLY A N 12
ATOM 6542 C CA . GLY A 1 36 ? -3.050 11.062 -6.886 1.00 0.00 36 GLY A CA 12
ATOM 6543 C C . GLY A 1 36 ? -3.609 12.464 -6.870 1.00 0.00 36 GLY A C 12
ATOM 6544 O O . GLY A 1 36 ? -4.838 12.623 -6.948 1.00 0.00 36 GLY A O 12
ATOM 6548 N N . PRO A 1 37 ? -2.766 13.492 -6.729 1.00 0.00 37 PRO A N 12
ATOM 6549 C CA . PRO A 1 37 ? -3.220 14.888 -6.700 1.00 0.00 37 PRO A CA 12
ATOM 6550 C C . PRO A 1 37 ? -3.849 15.341 -8.044 1.00 0.00 37 PRO A C 12
ATOM 6551 O O . PRO A 1 37 ? -5.066 15.215 -8.249 1.00 0.00 37 PRO A O 12
ATOM 6565 N N . GLY A 1 1 ? -14.525 0.261 3.320 1.00 0.00 1 GLY A N 13
ATOM 6566 C CA . GLY A 1 1 ? -14.467 -0.953 4.134 1.00 0.00 1 GLY A CA 13
ATOM 6567 C C . GLY A 1 1 ? -13.219 -1.769 3.871 1.00 0.00 1 GLY A C 13
ATOM 6568 O O . GLY A 1 1 ? -13.196 -2.974 4.133 1.00 0.00 1 GLY A O 13
ATOM 6574 N N . CYS A 1 2 ? -12.176 -1.139 3.372 1.00 0.00 2 CYS A N 13
ATOM 6575 C CA . CYS A 1 2 ? -10.970 -1.851 3.041 1.00 0.00 2 CYS A CA 13
ATOM 6576 C C . CYS A 1 2 ? -9.788 -1.011 3.493 1.00 0.00 2 CYS A C 13
ATOM 6577 O O . CYS A 1 2 ? -9.764 0.199 3.257 1.00 0.00 2 CYS A O 13
ATOM 6584 N N . ASN A 1 3 ? -8.836 -1.624 4.169 1.00 0.00 3 ASN A N 13
ATOM 6585 C CA . ASN A 1 3 ? -7.683 -0.908 4.682 1.00 0.00 3 ASN A CA 13
ATOM 6586 C C . ASN A 1 3 ? -6.516 -1.839 4.847 1.00 0.00 3 ASN A C 13
ATOM 6587 O O . ASN A 1 3 ? -6.557 -2.784 5.635 1.00 0.00 3 ASN A O 13
ATOM 6598 N N . ARG A 1 4 ? -5.516 -1.623 4.063 1.00 0.00 4 ARG A N 13
ATOM 6599 C CA . ARG A 1 4 ? -4.284 -2.362 4.140 1.00 0.00 4 ARG A CA 13
ATOM 6600 C C . ARG A 1 4 ? -3.146 -1.363 4.317 1.00 0.00 4 ARG A C 13
ATOM 6601 O O . ARG A 1 4 ? -1.970 -1.723 4.278 1.00 0.00 4 ARG A O 13
ATOM 6622 N N . LEU A 1 5 ? -3.520 -0.098 4.493 1.00 0.00 5 LEU A N 13
ATOM 6623 C CA . LEU A 1 5 ? -2.574 0.993 4.711 1.00 0.00 5 LEU A CA 13
ATOM 6624 C C . LEU A 1 5 ? -1.617 0.681 5.853 1.00 0.00 5 LEU A C 13
ATOM 6625 O O . LEU A 1 5 ? -2.032 0.201 6.918 1.00 0.00 5 LEU A O 13
ATOM 6641 N N . ASN A 1 6 ? -0.336 0.939 5.603 1.00 0.00 6 ASN A N 13
ATOM 6642 C CA . ASN A 1 6 ? 0.767 0.734 6.563 1.00 0.00 6 ASN A CA 13
ATOM 6643 C C . ASN A 1 6 ? 1.189 -0.719 6.709 1.00 0.00 6 ASN A C 13
ATOM 6644 O O . ASN A 1 6 ? 2.083 -1.033 7.505 1.00 0.00 6 ASN A O 13
ATOM 6655 N N . LYS A 1 7 ? 0.570 -1.604 5.970 1.00 0.00 7 LYS A N 13
ATOM 6656 C CA . LYS A 1 7 ? 0.989 -2.985 5.977 1.00 0.00 7 LYS A CA 13
ATOM 6657 C C . LYS A 1 7 ? 2.016 -3.152 4.889 1.00 0.00 7 LYS A C 13
ATOM 6658 O O . LYS A 1 7 ? 1.981 -2.425 3.898 1.00 0.00 7 LYS A O 13
ATOM 6677 N N . LYS A 1 8 ? 2.919 -4.071 5.062 1.00 0.00 8 LYS A N 13
ATOM 6678 C CA . LYS A 1 8 ? 3.975 -4.272 4.104 1.00 0.00 8 LYS A CA 13
ATOM 6679 C C . LYS A 1 8 ? 3.484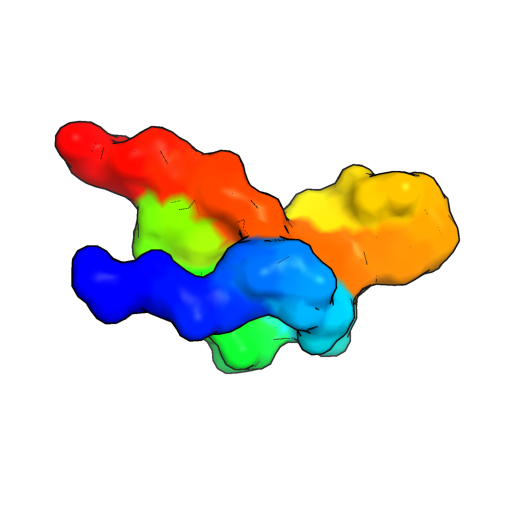 -5.167 3.016 1.00 0.00 8 LYS A C 13
ATOM 6680 O O . LYS A 1 8 ? 3.115 -6.319 3.259 1.00 0.00 8 LYS A O 13
ATOM 6699 N N . CYS A 1 9 ? 3.505 -4.684 1.849 1.00 0.00 9 CYS A N 13
ATOM 6700 C CA . CYS A 1 9 ? 2.963 -5.413 0.743 1.00 0.00 9 CYS A CA 13
ATOM 6701 C C . CYS A 1 9 ? 4.034 -5.943 -0.144 1.00 0.00 9 CYS A C 13
ATOM 6702 O O . CYS A 1 9 ? 5.175 -5.463 -0.136 1.00 0.00 9 CYS A O 13
ATOM 6709 N N . ASN A 1 10 ? 3.688 -6.950 -0.892 1.00 0.00 10 ASN A N 13
ATOM 6710 C CA . ASN A 1 10 ? 4.568 -7.465 -1.885 1.00 0.00 10 ASN A CA 13
ATOM 6711 C C . ASN A 1 10 ? 4.101 -6.918 -3.216 1.00 0.00 10 ASN A C 13
ATOM 6712 O O . ASN A 1 10 ? 4.854 -6.841 -4.179 1.00 0.00 10 ASN A O 13
ATOM 6723 N N . SER A 1 11 ? 2.852 -6.483 -3.236 1.00 0.00 11 SER A N 13
ATOM 6724 C CA . SER A 1 11 ? 2.231 -6.007 -4.421 1.00 0.00 11 SER A CA 13
ATOM 6725 C C . SER A 1 11 ? 0.974 -5.296 -4.109 1.00 0.00 11 SER A C 13
ATOM 6726 O O . SER A 1 11 ? 0.455 -5.400 -3.002 1.00 0.00 11 SER A O 13
ATOM 6734 N N . ASP A 1 12 ? 0.505 -4.580 -5.093 1.00 0.00 12 ASP A N 13
ATOM 6735 C CA . ASP A 1 12 ? -0.793 -3.888 -5.098 1.00 0.00 12 ASP A CA 13
ATOM 6736 C C . ASP A 1 12 ? -1.886 -4.868 -4.682 1.00 0.00 12 ASP A C 13
ATOM 6737 O O . ASP A 1 12 ? -2.827 -4.520 -3.974 1.00 0.00 12 ASP A O 13
ATOM 6746 N N . ALA A 1 13 ? -1.676 -6.127 -5.055 1.00 0.00 13 ALA A N 13
ATOM 6747 C CA . ALA A 1 13 ? -2.606 -7.213 -4.772 1.00 0.00 13 ALA A CA 13
ATOM 6748 C C . ALA A 1 13 ? -2.661 -7.578 -3.276 1.00 0.00 13 ALA A C 13
ATOM 6749 O O . ALA A 1 13 ? -3.549 -8.321 -2.836 1.00 0.00 13 ALA A O 13
ATOM 6756 N N . ASP A 1 14 ? -1.717 -7.070 -2.502 1.00 0.00 14 ASP A N 13
ATOM 6757 C CA . ASP A 1 14 ? -1.682 -7.277 -1.080 1.00 0.00 14 ASP A CA 13
ATOM 6758 C C . ASP A 1 14 ? -2.463 -6.185 -0.390 1.00 0.00 14 ASP A C 13
ATOM 6759 O O . ASP A 1 14 ? -2.824 -6.307 0.793 1.00 0.00 14 ASP A O 13
ATOM 6768 N N . CYS A 1 15 ? -2.730 -5.137 -1.129 1.00 0.00 15 CYS A N 13
ATOM 6769 C CA . CYS A 1 15 ? -3.430 -3.980 -0.627 1.00 0.00 15 CYS A CA 13
ATOM 6770 C C . CYS A 1 15 ? -4.844 -4.032 -1.194 1.00 0.00 15 CYS A C 13
ATOM 6771 O O . CYS A 1 15 ? -5.251 -5.075 -1.757 1.00 0.00 15 CYS A O 13
ATOM 6778 N N . CYS A 1 16 ? -5.614 -2.992 -1.023 1.00 0.00 16 CYS A N 13
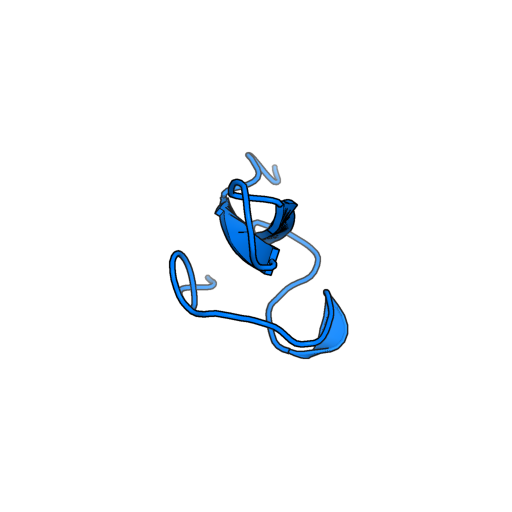ATOM 6779 C CA . CYS A 1 16 ? -6.889 -2.924 -1.694 1.00 0.00 16 CYS A CA 13
ATOM 6780 C C . CYS A 1 16 ? -6.614 -2.560 -3.146 1.00 0.00 16 CYS A C 13
ATOM 6781 O O . CYS A 1 16 ? -5.677 -1.815 -3.431 1.00 0.00 16 CYS A O 13
ATOM 6788 N N . ARG A 1 17 ? -7.412 -3.081 -4.051 1.00 0.00 17 ARG A N 13
ATOM 6789 C CA . ARG A 1 17 ? -7.171 -2.917 -5.487 1.00 0.00 17 ARG A CA 13
ATOM 6790 C C . ARG A 1 17 ? -7.434 -1.476 -5.910 1.00 0.00 17 ARG A C 13
ATOM 6791 O O . ARG A 1 17 ? -6.959 -1.011 -6.958 1.00 0.00 17 ARG A O 13
ATOM 6812 N N . TYR A 1 18 ? -8.183 -0.777 -5.102 1.00 0.00 18 TYR A N 13
ATOM 6813 C CA . TYR A 1 18 ? -8.427 0.603 -5.323 1.00 0.00 18 TYR A CA 13
ATOM 6814 C C . TYR A 1 18 ? -8.217 1.344 -4.026 1.00 0.00 18 TYR A C 13
ATOM 6815 O O . TYR A 1 18 ? -8.543 0.836 -2.949 1.00 0.00 18 TYR A O 13
ATOM 6833 N N . GLY A 1 19 ? -7.648 2.506 -4.127 1.00 0.00 19 GLY A N 13
ATOM 6834 C CA . GLY A 1 19 ? -7.427 3.352 -2.983 1.00 0.00 19 GLY A CA 13
ATOM 6835 C C . GLY A 1 19 ? -6.010 3.285 -2.470 1.00 0.00 19 GLY A C 13
ATOM 6836 O O . GLY A 1 19 ? -5.448 4.301 -2.063 1.00 0.00 19 GLY A O 13
ATOM 6840 N N . GLU A 1 20 ? -5.411 2.118 -2.537 1.00 0.00 20 GLU A N 13
ATOM 6841 C CA . GLU A 1 20 ? -4.090 1.882 -1.994 1.00 0.00 20 GLU A CA 13
ATOM 6842 C C . GLU A 1 20 ? -3.207 1.289 -3.064 1.00 0.00 20 GLU A C 13
ATOM 6843 O O . GLU A 1 20 ? -3.699 0.769 -4.048 1.00 0.00 20 GLU A O 13
ATOM 6855 N N . ARG A 1 21 ? -1.930 1.416 -2.872 1.00 0.00 21 ARG A N 13
ATOM 6856 C CA . ARG A 1 21 ? -0.909 0.831 -3.719 1.00 0.00 21 ARG A CA 13
ATOM 6857 C C . ARG A 1 21 ? 0.333 0.649 -2.911 1.00 0.00 21 ARG A C 13
ATOM 6858 O O . ARG A 1 21 ? 0.430 1.165 -1.795 1.00 0.00 21 ARG A O 13
ATOM 6879 N N . CYS A 1 22 ? 1.278 -0.031 -3.459 1.00 0.00 22 CYS A N 13
ATOM 6880 C CA . CYS A 1 22 ? 2.538 -0.227 -2.759 1.00 0.00 22 CYS A CA 13
ATOM 6881 C C . CYS A 1 22 ? 3.485 0.906 -2.988 1.00 0.00 22 CYS A C 13
ATOM 6882 O O . CYS A 1 22 ? 3.911 1.150 -4.114 1.00 0.00 22 CYS A O 13
ATOM 6889 N N . ILE A 1 23 ? 3.822 1.609 -1.948 1.00 0.00 23 ILE A N 13
ATOM 6890 C CA . ILE A 1 23 ? 4.813 2.657 -2.078 1.00 0.00 23 ILE A CA 13
ATOM 6891 C C . ILE A 1 23 ? 5.885 2.416 -1.024 1.00 0.00 23 ILE A C 13
ATOM 6892 O O . ILE A 1 23 ? 5.654 1.701 -0.042 1.00 0.00 23 ILE A O 13
ATOM 6908 N N . SER A 1 24 ? 7.007 3.007 -1.208 1.00 0.00 24 SER A N 13
ATOM 6909 C CA . SER A 1 24 ? 8.153 2.734 -0.397 1.00 0.00 24 SER A CA 13
ATOM 6910 C C . SER A 1 24 ? 8.072 3.467 0.932 1.00 0.00 24 SER A C 13
ATOM 6911 O O . SER A 1 24 ? 7.447 4.538 1.045 1.00 0.00 24 SER A O 13
ATOM 6919 N N . THR A 1 25 ? 8.608 2.859 1.946 1.00 0.00 25 THR A N 13
ATOM 6920 C CA . THR A 1 25 ? 8.746 3.477 3.217 1.00 0.00 25 THR A CA 13
ATOM 6921 C C . THR A 1 25 ? 10.054 2.990 3.810 1.00 0.00 25 THR A C 13
ATOM 6922 O O . THR A 1 25 ? 10.096 2.173 4.743 1.00 0.00 25 THR A O 13
ATOM 6933 N N . GLY A 1 26 ? 11.109 3.387 3.155 1.00 0.00 26 GLY A N 13
ATOM 6934 C CA . GLY A 1 26 ? 12.414 3.026 3.561 1.00 0.00 26 GLY A CA 13
ATOM 6935 C C . GLY A 1 26 ? 12.890 1.794 2.845 1.00 0.00 26 GLY A C 13
ATOM 6936 O O . GLY A 1 26 ? 12.966 1.771 1.612 1.00 0.00 26 GLY A O 13
ATOM 6940 N N . VAL A 1 27 ? 13.154 0.757 3.591 1.00 0.00 27 VAL A N 13
ATOM 6941 C CA . VAL A 1 27 ? 13.678 -0.472 3.029 1.00 0.00 27 VAL A CA 13
ATOM 6942 C C . VAL A 1 27 ? 12.567 -1.297 2.362 1.00 0.00 27 VAL A C 13
ATOM 6943 O O . VAL A 1 27 ? 12.806 -1.985 1.363 1.00 0.00 27 VAL A O 13
ATOM 6956 N N . ASN A 1 28 ? 11.356 -1.195 2.870 1.00 0.00 28 ASN A N 13
ATOM 6957 C CA . ASN A 1 28 ? 10.257 -2.006 2.352 1.00 0.00 28 ASN A CA 13
ATOM 6958 C C . ASN A 1 28 ? 9.118 -1.179 1.798 1.00 0.00 28 ASN A C 13
ATOM 6959 O O . ASN A 1 28 ? 9.086 0.057 1.957 1.00 0.00 28 ASN A O 13
ATOM 6970 N N . TYR A 1 29 ? 8.194 -1.863 1.150 1.00 0.00 29 TYR A N 13
ATOM 6971 C CA . TYR A 1 29 ? 7.028 -1.277 0.553 1.00 0.00 29 TYR A CA 13
ATOM 6972 C C . TYR A 1 29 ? 5.828 -1.524 1.424 1.00 0.00 29 TYR A C 13
ATOM 6973 O O . TYR A 1 29 ? 5.588 -2.658 1.883 1.00 0.00 29 TYR A O 13
ATOM 6991 N N . TYR A 1 30 ? 5.084 -0.494 1.645 1.00 0.00 30 TYR A N 13
ATOM 6992 C CA . TYR A 1 30 ? 3.898 -0.565 2.439 1.00 0.00 30 TYR A CA 13
ATOM 6993 C C . TYR A 1 30 ? 2.769 -0.069 1.601 1.00 0.00 30 TYR A C 13
ATOM 6994 O O . TYR A 1 30 ? 2.991 0.634 0.596 1.00 0.00 30 TYR A O 13
ATOM 7012 N N . CYS A 1 31 ? 1.590 -0.389 1.986 1.00 0.00 31 CYS A N 13
ATOM 7013 C CA . CYS A 1 31 ? 0.443 0.070 1.244 1.00 0.00 31 CYS A CA 13
ATOM 7014 C C . CYS A 1 31 ? 0.163 1.504 1.636 1.00 0.00 31 CYS A C 13
ATOM 7015 O O . CYS A 1 31 ? 0.024 1.830 2.834 1.00 0.00 31 CYS A O 13
ATOM 7022 N N . ARG A 1 32 ? 0.127 2.349 0.649 1.00 0.00 32 ARG A N 13
ATOM 7023 C CA . ARG A 1 32 ? -0.080 3.769 0.814 1.00 0.00 32 ARG A CA 13
ATOM 7024 C C . ARG A 1 32 ? -1.172 4.175 -0.160 1.00 0.00 32 ARG A C 13
ATOM 7025 O O . ARG A 1 32 ? -1.430 3.429 -1.103 1.00 0.00 32 ARG A O 13
ATOM 7046 N N . PRO A 1 33 ? -1.841 5.321 0.040 1.00 0.00 33 PRO A N 13
ATOM 7047 C CA . PRO A 1 33 ? -2.925 5.760 -0.844 1.00 0.00 33 PRO A CA 13
ATOM 7048 C C . PRO A 1 33 ? -2.478 5.969 -2.297 1.00 0.00 33 PRO A C 13
ATOM 7049 O O . PRO A 1 33 ? -1.476 6.631 -2.580 1.00 0.00 33 PRO A O 13
ATOM 7060 N N . ASP A 1 34 ? -3.241 5.387 -3.204 1.00 0.00 34 ASP A N 13
ATOM 7061 C CA . ASP A 1 34 ? -3.002 5.494 -4.654 1.00 0.00 34 ASP A CA 13
ATOM 7062 C C . ASP A 1 34 ? -3.582 6.777 -5.165 1.00 0.00 34 ASP A C 13
ATOM 7063 O O . ASP A 1 34 ? -3.204 7.311 -6.205 1.00 0.00 34 ASP A O 13
ATOM 7072 N N . VAL A 1 35 ? -4.430 7.270 -4.374 1.00 0.00 35 VAL A N 13
ATOM 7073 C CA . VAL A 1 35 ? -5.125 8.498 -4.598 1.00 0.00 35 VAL A CA 13
ATOM 7074 C C . VAL A 1 35 ? -4.297 9.653 -4.049 1.00 0.00 35 VAL A C 13
ATOM 7075 O O . VAL A 1 35 ? -4.413 10.045 -2.878 1.00 0.00 35 VAL A O 13
ATOM 7088 N N . GLY A 1 36 ? -3.408 10.129 -4.872 1.00 0.00 36 GLY A N 13
ATOM 7089 C CA . GLY A 1 36 ? -2.501 11.179 -4.468 1.00 0.00 36 GLY A CA 13
ATOM 7090 C C . GLY A 1 36 ? -1.393 10.614 -3.591 1.00 0.00 36 GLY A C 13
ATOM 7091 O O . GLY A 1 36 ? -1.451 10.751 -2.370 1.00 0.00 36 GLY A O 13
ATOM 7095 N N . PRO A 1 37 ? -0.381 9.958 -4.191 1.00 0.00 37 PRO A N 13
ATOM 7096 C CA . PRO A 1 37 ? 0.706 9.290 -3.455 1.00 0.00 37 PRO A CA 13
ATOM 7097 C C . PRO A 1 37 ? 1.657 10.275 -2.764 1.00 0.00 37 PRO A C 13
ATOM 7098 O O . PRO A 1 37 ? 2.646 10.741 -3.363 1.00 0.00 37 PRO A O 13
ATOM 7112 N N . GLY A 1 1 ? -13.007 -2.223 5.602 1.00 0.00 1 GLY A N 14
ATOM 7113 C CA . GLY A 1 1 ? -12.880 -1.367 4.430 1.00 0.00 1 GLY A CA 14
ATOM 7114 C C . GLY A 1 1 ? -11.514 -1.494 3.840 1.00 0.00 1 GLY A C 14
ATOM 7115 O O . GLY A 1 1 ? -10.662 -2.203 4.391 1.00 0.00 1 GLY A O 14
ATOM 7121 N N . CYS A 1 2 ? -11.272 -0.820 2.746 1.00 0.00 2 CYS A N 14
ATOM 7122 C CA . CYS A 1 2 ? -9.990 -0.898 2.098 1.00 0.00 2 CYS A CA 14
ATOM 7123 C C . CYS A 1 2 ? -9.015 0.101 2.713 1.00 0.00 2 CYS A C 14
ATOM 7124 O O . CYS A 1 2 ? -8.850 1.233 2.233 1.00 0.00 2 CYS A O 14
ATOM 7131 N N . ASN A 1 3 ? -8.486 -0.293 3.849 1.00 0.00 3 ASN A N 14
ATOM 7132 C CA . ASN A 1 3 ? -7.481 0.431 4.571 1.00 0.00 3 ASN A CA 14
ATOM 7133 C C . ASN A 1 3 ? -6.354 -0.500 4.814 1.00 0.00 3 ASN A C 14
ATOM 7134 O O . ASN A 1 3 ? -6.400 -1.318 5.736 1.00 0.00 3 ASN A O 14
ATOM 7145 N N . ARG A 1 4 ? -5.377 -0.452 3.972 1.00 0.00 4 ARG A N 14
ATOM 7146 C CA . ARG A 1 4 ? -4.240 -1.312 4.125 1.00 0.00 4 ARG A CA 14
ATOM 7147 C C . ARG A 1 4 ? -3.013 -0.469 4.265 1.00 0.00 4 ARG A C 14
ATOM 7148 O O . ARG A 1 4 ? -1.883 -0.958 4.183 1.00 0.00 4 ARG A O 14
ATOM 7169 N N . LEU A 1 5 ? -3.252 0.807 4.508 1.00 0.00 5 LEU A N 14
ATOM 7170 C CA . LEU A 1 5 ? -2.211 1.778 4.695 1.00 0.00 5 LEU A CA 14
ATOM 7171 C C . LEU A 1 5 ? -1.326 1.349 5.829 1.00 0.00 5 LEU A C 14
ATOM 7172 O O . LEU A 1 5 ? -1.816 1.000 6.925 1.00 0.00 5 LEU A O 14
ATOM 7188 N N . ASN A 1 6 ? -0.050 1.324 5.537 1.00 0.00 6 ASN A N 14
ATOM 7189 C CA . ASN A 1 6 ? 1.008 1.021 6.479 1.00 0.00 6 ASN A CA 14
ATOM 7190 C C . ASN A 1 6 ? 1.159 -0.457 6.744 1.00 0.00 6 ASN A C 14
ATOM 7191 O O . ASN A 1 6 ? 2.004 -0.865 7.529 1.00 0.00 6 ASN A O 14
ATOM 7202 N N . LYS A 1 7 ? 0.361 -1.267 6.086 1.00 0.00 7 LYS A N 14
ATOM 7203 C CA . LYS A 1 7 ? 0.564 -2.689 6.156 1.00 0.00 7 LYS A CA 14
ATOM 7204 C C . LYS A 1 7 ? 1.595 -3.028 5.122 1.00 0.00 7 LYS A C 14
ATOM 7205 O O . LYS A 1 7 ? 1.672 -2.372 4.086 1.00 0.00 7 LYS A O 14
ATOM 7224 N N . LYS A 1 8 ? 2.366 -4.016 5.391 1.00 0.00 8 LYS A N 14
ATOM 7225 C CA . LYS A 1 8 ? 3.493 -4.342 4.602 1.00 0.00 8 LYS A CA 14
ATOM 7226 C C . LYS A 1 8 ? 3.048 -5.136 3.389 1.00 0.00 8 LYS A C 14
ATOM 7227 O O . LYS A 1 8 ? 2.267 -6.095 3.492 1.00 0.00 8 LYS A O 14
ATOM 7246 N N . CYS A 1 9 ? 3.527 -4.738 2.267 1.00 0.00 9 CYS A N 14
ATOM 7247 C CA . CYS A 1 9 ? 3.229 -5.420 1.043 1.00 0.00 9 CYS A CA 14
ATOM 7248 C C . CYS A 1 9 ? 4.487 -5.859 0.338 1.00 0.00 9 CYS A C 14
ATOM 7249 O O . CYS A 1 9 ? 5.587 -5.357 0.607 1.00 0.00 9 CYS A O 14
ATOM 7256 N N . ASN A 1 10 ? 4.344 -6.828 -0.520 1.00 0.00 10 ASN A N 14
ATOM 7257 C CA . ASN A 1 10 ? 5.421 -7.240 -1.382 1.00 0.00 10 ASN A CA 14
ATOM 7258 C C . ASN A 1 10 ? 5.100 -6.692 -2.740 1.00 0.00 10 ASN A C 14
ATOM 7259 O O . ASN A 1 10 ? 5.976 -6.539 -3.599 1.00 0.00 10 ASN A O 14
ATOM 7270 N N . SER A 1 11 ? 3.824 -6.369 -2.928 1.00 0.00 11 SER A N 14
ATOM 7271 C CA . SER A 1 11 ? 3.325 -5.949 -4.185 1.00 0.00 11 SER A CA 14
ATOM 7272 C C . SER A 1 11 ? 1.990 -5.343 -4.048 1.00 0.00 11 SER A C 14
ATOM 7273 O O . SER A 1 11 ? 1.335 -5.482 -3.011 1.00 0.00 11 SER A O 14
ATOM 7281 N N . ASP A 1 12 ? 1.595 -4.690 -5.105 1.00 0.00 12 ASP A N 14
ATOM 7282 C CA . ASP A 1 12 ? 0.258 -4.117 -5.280 1.00 0.00 12 ASP A CA 14
ATOM 7283 C C . ASP A 1 12 ? -0.787 -5.171 -4.978 1.00 0.00 12 ASP A C 14
ATOM 7284 O O . ASP A 1 12 ? -1.822 -4.891 -4.389 1.00 0.00 12 ASP A O 14
ATOM 7293 N N . ALA A 1 13 ? -0.447 -6.411 -5.311 1.00 0.00 13 ALA A N 14
ATOM 7294 C CA . ALA A 1 13 ? -1.332 -7.562 -5.122 1.00 0.00 13 ALA A CA 14
ATOM 7295 C C . ALA A 1 13 ? -1.567 -7.899 -3.638 1.00 0.00 13 ALA A C 14
ATOM 7296 O O . ALA A 1 13 ? -2.458 -8.687 -3.305 1.00 0.00 13 ALA A O 14
ATOM 7303 N N . ASP A 1 14 ? -0.766 -7.323 -2.757 1.00 0.00 14 ASP A N 14
ATOM 7304 C CA . ASP A 1 14 ? -0.921 -7.489 -1.333 1.00 0.00 14 ASP A CA 14
ATOM 7305 C C . ASP A 1 14 ? -1.886 -6.439 -0.820 1.00 0.00 14 ASP A C 14
ATOM 7306 O O . ASP A 1 14 ? -2.443 -6.546 0.278 1.00 0.00 14 ASP A O 14
ATOM 7315 N N . CYS A 1 15 ? -2.086 -5.434 -1.616 1.00 0.00 15 CYS A N 14
ATOM 7316 C CA . CYS A 1 15 ? -2.946 -4.341 -1.276 1.00 0.00 15 CYS A CA 14
ATOM 7317 C C . CYS A 1 15 ? -4.242 -4.520 -2.078 1.00 0.00 15 CYS A C 14
ATOM 7318 O O . CYS A 1 15 ? -4.405 -5.545 -2.755 1.00 0.00 15 CYS A O 14
ATOM 7325 N N . CYS A 1 16 ? -5.170 -3.575 -1.990 1.00 0.00 16 CYS A N 14
ATOM 7326 C CA . CYS A 1 16 ? -6.385 -3.636 -2.806 1.00 0.00 16 CYS A CA 14
ATOM 7327 C C . CYS A 1 16 ? -6.014 -3.485 -4.278 1.00 0.00 16 CYS A C 14
ATOM 7328 O O . CYS A 1 16 ? -4.948 -2.959 -4.593 1.00 0.00 16 CYS A O 14
ATOM 7335 N N . ARG A 1 17 ? -6.886 -3.949 -5.164 1.00 0.00 17 ARG A N 14
ATOM 7336 C CA . ARG A 1 17 ? -6.650 -3.886 -6.600 1.00 0.00 17 ARG A CA 14
ATOM 7337 C C . ARG A 1 17 ? -6.516 -2.456 -7.053 1.00 0.00 17 ARG A C 14
ATOM 7338 O O . ARG A 1 17 ? -5.768 -2.141 -7.994 1.00 0.00 17 ARG A O 14
ATOM 7359 N N . TYR A 1 18 ? -7.207 -1.595 -6.379 1.00 0.00 18 TYR A N 14
ATOM 7360 C CA . TYR A 1 18 ? -7.065 -0.209 -6.616 1.00 0.00 18 TYR A CA 14
ATOM 7361 C C . TYR A 1 18 ? -7.336 0.515 -5.324 1.00 0.00 18 TYR A C 14
ATOM 7362 O O . TYR A 1 18 ? -8.103 0.034 -4.486 1.00 0.00 18 TYR A O 14
ATOM 7380 N N . GLY A 1 19 ? -6.650 1.596 -5.119 1.00 0.00 19 GLY A N 14
ATOM 7381 C CA . GLY A 1 19 ? -6.853 2.398 -3.952 1.00 0.00 19 GLY A CA 14
ATOM 7382 C C . GLY A 1 19 ? -5.643 2.382 -3.090 1.00 0.00 19 GLY A C 14
ATOM 7383 O O . GLY A 1 19 ? -5.181 3.421 -2.653 1.00 0.00 19 GLY A O 14
ATOM 7387 N N . GLU A 1 20 ? -5.104 1.204 -2.898 1.00 0.00 20 GLU A N 14
ATOM 7388 C CA . GLU A 1 20 ? -3.921 1.007 -2.104 1.00 0.00 20 GLU A CA 14
ATOM 7389 C C . GLU A 1 20 ? -2.869 0.475 -3.033 1.00 0.00 20 GLU A C 14
ATOM 7390 O O . GLU A 1 20 ? -3.188 -0.280 -3.950 1.00 0.00 20 GLU A O 14
ATOM 7402 N N . ARG A 1 21 ? -1.665 0.863 -2.825 1.00 0.00 21 ARG A N 14
ATOM 7403 C CA . ARG A 1 21 ? -0.548 0.396 -3.616 1.00 0.00 21 ARG A CA 14
ATOM 7404 C C . ARG A 1 21 ? 0.695 0.441 -2.806 1.00 0.00 21 ARG A C 14
ATOM 7405 O O . ARG A 1 21 ? 0.716 1.043 -1.736 1.00 0.00 21 ARG A O 14
ATOM 7426 N N . CYS A 1 22 ? 1.723 -0.160 -3.299 1.00 0.00 22 CYS A N 14
ATOM 7427 C CA . CYS A 1 22 ? 2.959 -0.205 -2.548 1.00 0.00 22 CYS A CA 14
ATOM 7428 C C . CYS A 1 22 ? 3.817 0.994 -2.754 1.00 0.00 22 CYS A C 14
ATOM 7429 O O . CYS A 1 22 ? 4.166 1.351 -3.888 1.00 0.00 22 CYS A O 14
ATOM 7436 N N . ILE A 1 23 ? 4.145 1.623 -1.671 1.00 0.00 23 ILE A N 14
ATOM 7437 C CA . ILE A 1 23 ? 5.121 2.687 -1.677 1.00 0.00 23 ILE A CA 14
ATOM 7438 C C . ILE A 1 23 ? 6.188 2.209 -0.718 1.00 0.00 23 ILE A C 14
ATOM 7439 O O . ILE A 1 23 ? 5.952 1.268 0.043 1.00 0.00 23 ILE A O 14
ATOM 7455 N N . SER A 1 24 ? 7.301 2.809 -0.717 1.00 0.00 24 SER A N 14
ATOM 7456 C CA . SER A 1 24 ? 8.373 2.320 0.076 1.00 0.00 24 SER A CA 14
ATOM 7457 C C . SER A 1 24 ? 8.751 3.336 1.108 1.00 0.00 24 SER A C 14
ATOM 7458 O O . SER A 1 24 ? 8.670 4.548 0.867 1.00 0.00 24 SER A O 14
ATOM 7466 N N . THR A 1 25 ? 9.108 2.861 2.266 1.00 0.00 25 THR A N 14
ATOM 7467 C CA . THR A 1 25 ? 9.602 3.746 3.297 1.00 0.00 25 THR A CA 14
ATOM 7468 C C . THR A 1 25 ? 11.117 3.835 3.232 1.00 0.00 25 THR A C 14
ATOM 7469 O O . THR A 1 25 ? 11.752 4.708 3.842 1.00 0.00 25 THR A O 14
ATOM 7480 N N . GLY A 1 26 ? 11.665 2.978 2.428 1.00 0.00 26 GLY A N 14
ATOM 7481 C CA . GLY A 1 26 ? 13.071 2.871 2.262 1.00 0.00 26 GLY A CA 14
ATOM 7482 C C . GLY A 1 26 ? 13.477 1.430 2.134 1.00 0.00 26 GLY A C 14
ATOM 7483 O O . GLY A 1 26 ? 13.852 0.971 1.055 1.00 0.00 26 GLY A O 14
ATOM 7487 N N . VAL A 1 27 ? 13.359 0.701 3.213 1.00 0.00 27 VAL A N 14
ATOM 7488 C CA . VAL A 1 27 ? 13.721 -0.707 3.225 1.00 0.00 27 VAL A CA 14
ATOM 7489 C C . VAL A 1 27 ? 12.555 -1.565 2.749 1.00 0.00 27 VAL A C 14
ATOM 7490 O O . VAL A 1 27 ? 12.693 -2.364 1.822 1.00 0.00 27 VAL A O 14
ATOM 7503 N N . ASN A 1 28 ? 11.413 -1.364 3.337 1.00 0.00 28 ASN A N 14
ATOM 7504 C CA . ASN A 1 28 ? 10.250 -2.164 3.009 1.00 0.00 28 ASN A CA 14
ATOM 7505 C C . ASN A 1 28 ? 9.248 -1.363 2.222 1.00 0.00 28 ASN A C 14
ATOM 7506 O O . ASN A 1 28 ? 9.381 -0.131 2.063 1.00 0.00 28 ASN A O 14
ATOM 7517 N N . TYR A 1 29 ? 8.288 -2.052 1.689 1.00 0.00 29 TYR A N 14
ATOM 7518 C CA . TYR A 1 29 ? 7.183 -1.463 1.018 1.00 0.00 29 TYR A CA 14
ATOM 7519 C C . TYR A 1 29 ? 5.942 -1.686 1.848 1.00 0.00 29 TYR A C 14
ATOM 7520 O O . TYR A 1 29 ? 5.742 -2.778 2.422 1.00 0.00 29 TYR A O 14
ATOM 7538 N N . TYR A 1 30 ? 5.131 -0.688 1.919 1.00 0.00 30 TYR A N 14
ATOM 7539 C CA . TYR A 1 30 ? 3.902 -0.748 2.651 1.00 0.00 30 TYR A CA 14
ATOM 7540 C C . TYR A 1 30 ? 2.839 -0.187 1.770 1.00 0.00 30 TYR A C 14
ATOM 7541 O O . TYR A 1 30 ? 3.142 0.575 0.825 1.00 0.00 30 TYR A O 14
ATOM 7559 N N . CYS A 1 31 ? 1.626 -0.517 2.047 1.00 0.00 31 CYS A N 14
ATOM 7560 C CA . CYS A 1 31 ? 0.561 -0.058 1.208 1.00 0.00 31 CYS A CA 14
ATOM 7561 C C . CYS A 1 31 ? 0.218 1.358 1.605 1.00 0.00 31 CYS A C 14
ATOM 7562 O O . CYS A 1 31 ? 0.140 1.688 2.796 1.00 0.00 31 CYS A O 14
ATOM 7569 N N . ARG A 1 32 ? 0.101 2.188 0.635 1.00 0.00 32 ARG A N 14
ATOM 7570 C CA . ARG A 1 32 ? -0.277 3.557 0.810 1.00 0.00 32 ARG A CA 14
ATOM 7571 C C . ARG A 1 32 ? -1.352 3.863 -0.217 1.00 0.00 32 ARG A C 14
ATOM 7572 O O . ARG A 1 32 ? -1.447 3.150 -1.222 1.00 0.00 32 ARG A O 14
ATOM 7593 N N . PRO A 1 33 ? -2.188 4.876 0.011 1.00 0.00 33 PRO A N 14
ATOM 7594 C CA . PRO A 1 33 ? -3.276 5.199 -0.899 1.00 0.00 33 PRO A CA 14
ATOM 7595 C C . PRO A 1 33 ? -2.804 5.762 -2.236 1.00 0.00 33 PRO A C 14
ATOM 7596 O O . PRO A 1 33 ? -1.810 6.492 -2.323 1.00 0.00 33 PRO A O 14
ATOM 7607 N N . ASP A 1 34 ? -3.514 5.397 -3.273 1.00 0.00 34 ASP A N 14
ATOM 7608 C CA . ASP A 1 34 ? -3.293 5.942 -4.614 1.00 0.00 34 ASP A CA 14
ATOM 7609 C C . ASP A 1 34 ? -4.086 7.206 -4.747 1.00 0.00 34 ASP A C 14
ATOM 7610 O O . ASP A 1 34 ? -3.803 8.087 -5.552 1.00 0.00 34 ASP A O 14
ATOM 7619 N N . VAL A 1 35 ? -5.015 7.288 -3.890 1.00 0.00 35 VAL A N 14
ATOM 7620 C CA . VAL A 1 35 ? -5.975 8.357 -3.833 1.00 0.00 35 VAL A CA 14
ATOM 7621 C C . VAL A 1 35 ? -5.752 9.269 -2.619 1.00 0.00 35 VAL A C 14
ATOM 7622 O O . VAL A 1 35 ? -6.279 9.034 -1.518 1.00 0.00 35 VAL A O 14
ATOM 7635 N N . GLY A 1 36 ? -4.928 10.268 -2.809 1.00 0.00 36 GLY A N 14
ATOM 7636 C CA . GLY A 1 36 ? -4.660 11.222 -1.766 1.00 0.00 36 GLY A CA 14
ATOM 7637 C C . GLY A 1 36 ? -3.365 10.913 -1.032 1.00 0.00 36 GLY A C 14
ATOM 7638 O O . GLY A 1 36 ? -3.067 9.741 -0.784 1.00 0.00 36 GLY A O 14
ATOM 7642 N N . PRO A 1 37 ? -2.536 11.928 -0.724 1.00 0.00 37 PRO A N 14
ATOM 7643 C CA . PRO A 1 37 ? -1.310 11.737 0.055 1.00 0.00 37 PRO A CA 14
ATOM 7644 C C . PRO A 1 37 ? -1.624 11.365 1.516 1.00 0.00 37 PRO A C 14
ATOM 7645 O O . PRO A 1 37 ? -1.529 10.191 1.910 1.00 0.00 37 PRO A O 14
ATOM 7659 N N . GLY A 1 1 ? -13.654 0.533 -0.265 1.00 0.00 1 GLY A N 15
ATOM 7660 C CA . GLY A 1 1 ? -13.415 0.691 1.163 1.00 0.00 1 GLY A CA 15
ATOM 7661 C C . GLY A 1 1 ? -12.436 -0.332 1.626 1.00 0.00 1 GLY A C 15
ATOM 7662 O O . GLY A 1 1 ? -12.751 -1.516 1.655 1.00 0.00 1 GLY A O 15
ATOM 7668 N N . CYS A 1 2 ? -11.257 0.092 1.968 1.00 0.00 2 CYS A N 15
ATOM 7669 C CA . CYS A 1 2 ? -10.223 -0.821 2.365 1.00 0.00 2 CYS A CA 15
ATOM 7670 C C . CYS A 1 2 ? -9.220 -0.081 3.227 1.00 0.00 2 CYS A C 15
ATOM 7671 O O . CYS A 1 2 ? -9.043 1.121 3.065 1.00 0.00 2 CYS A O 15
ATOM 7678 N N . ASN A 1 3 ? -8.622 -0.753 4.163 1.00 0.00 3 ASN A N 15
ATOM 7679 C CA . ASN A 1 3 ? -7.586 -0.152 4.982 1.00 0.00 3 ASN A CA 15
ATOM 7680 C C . ASN A 1 3 ? -6.480 -1.133 5.132 1.00 0.00 3 ASN A C 15
ATOM 7681 O O . ASN A 1 3 ? -6.600 -2.127 5.856 1.00 0.00 3 ASN A O 15
ATOM 7692 N N . ARG A 1 4 ? -5.446 -0.913 4.390 1.00 0.00 4 ARG A N 15
ATOM 7693 C CA . ARG A 1 4 ? -4.279 -1.738 4.434 1.00 0.00 4 ARG A CA 15
ATOM 7694 C C . ARG A 1 4 ? -3.088 -0.871 4.759 1.00 0.00 4 ARG A C 15
ATOM 7695 O O . ARG A 1 4 ? -1.952 -1.343 4.772 1.00 0.00 4 ARG A O 15
ATOM 7716 N N . LEU A 1 5 ? -3.356 0.408 4.993 1.00 0.00 5 LEU A N 15
ATOM 7717 C CA . LEU A 1 5 ? -2.344 1.386 5.308 1.00 0.00 5 LEU A CA 15
ATOM 7718 C C . LEU A 1 5 ? -1.412 0.914 6.391 1.00 0.00 5 LEU A C 15
ATOM 7719 O O . LEU A 1 5 ? -1.844 0.336 7.404 1.00 0.00 5 LEU A O 15
ATOM 7735 N N . ASN A 1 6 ? -0.127 1.087 6.112 1.00 0.00 6 ASN A N 15
ATOM 7736 C CA . ASN A 1 6 ? 0.969 0.912 7.082 1.00 0.00 6 ASN A CA 15
ATOM 7737 C C . ASN A 1 6 ? 1.385 -0.544 7.222 1.00 0.00 6 ASN A C 15
ATOM 7738 O O . ASN A 1 6 ? 2.364 -0.874 7.897 1.00 0.00 6 ASN A O 15
ATOM 7749 N N . LYS A 1 7 ? 0.661 -1.408 6.564 1.00 0.00 7 LYS A N 15
ATOM 7750 C CA . LYS A 1 7 ? 1.045 -2.791 6.495 1.00 0.00 7 LYS A CA 15
ATOM 7751 C C . LYS A 1 7 ? 2.131 -2.895 5.470 1.00 0.00 7 LYS A C 15
ATOM 7752 O O . LYS A 1 7 ? 2.173 -2.087 4.537 1.00 0.00 7 LYS A O 15
ATOM 7771 N N . LYS A 1 8 ? 2.986 -3.843 5.631 1.00 0.00 8 LYS A N 15
ATOM 7772 C CA . LYS A 1 8 ? 4.059 -4.034 4.730 1.00 0.00 8 LYS A CA 15
ATOM 7773 C C . LYS A 1 8 ? 3.680 -5.092 3.733 1.00 0.00 8 LYS A C 15
ATOM 7774 O O . LYS A 1 8 ? 3.354 -6.229 4.104 1.00 0.00 8 LYS A O 15
ATOM 7793 N N . CYS A 1 9 ? 3.702 -4.728 2.511 1.00 0.00 9 CYS A N 15
ATOM 7794 C CA . CYS A 1 9 ? 3.370 -5.611 1.449 1.00 0.00 9 CYS A CA 15
ATOM 7795 C C . CYS A 1 9 ? 4.596 -6.006 0.692 1.00 0.00 9 CYS A C 15
ATOM 7796 O O . CYS A 1 9 ? 5.641 -5.349 0.771 1.00 0.00 9 CYS A O 15
ATOM 7803 N N . ASN A 1 10 ? 4.500 -7.075 -0.037 1.00 0.00 10 ASN A N 15
ATOM 7804 C CA . ASN A 1 10 ? 5.577 -7.451 -0.891 1.00 0.00 10 ASN A CA 15
ATOM 7805 C C . ASN A 1 10 ? 5.268 -6.869 -2.249 1.00 0.00 10 ASN A C 15
ATOM 7806 O O . ASN A 1 10 ? 6.145 -6.665 -3.081 1.00 0.00 10 ASN A O 15
ATOM 7817 N N . SER A 1 11 ? 3.997 -6.545 -2.434 1.00 0.00 11 SER A N 15
ATOM 7818 C CA . SER A 1 11 ? 3.504 -5.983 -3.641 1.00 0.00 11 SER A CA 15
ATOM 7819 C C . SER A 1 11 ? 2.188 -5.371 -3.410 1.00 0.00 11 SER A C 15
ATOM 7820 O O . SER A 1 11 ? 1.539 -5.664 -2.417 1.00 0.00 11 SER A O 15
ATOM 7828 N N . ASP A 1 12 ? 1.787 -4.551 -4.344 1.00 0.00 12 ASP A N 15
ATOM 7829 C CA . ASP A 1 12 ? 0.473 -3.908 -4.388 1.00 0.00 12 ASP A CA 15
ATOM 7830 C C . ASP A 1 12 ? -0.615 -4.973 -4.260 1.00 0.00 12 ASP A C 15
ATOM 7831 O O . ASP A 1 12 ? -1.653 -4.763 -3.635 1.00 0.00 12 ASP A O 15
ATOM 7840 N N . ALA A 1 13 ? -0.291 -6.165 -4.768 1.00 0.00 13 ALA A N 15
ATOM 7841 C CA . ALA A 1 13 ? -1.193 -7.310 -4.763 1.00 0.00 13 ALA A CA 15
ATOM 7842 C C . ALA A 1 13 ? -1.478 -7.833 -3.348 1.00 0.00 13 ALA A C 15
ATOM 7843 O O . ALA A 1 13 ? -2.452 -8.546 -3.128 1.00 0.00 13 ALA A O 15
ATOM 7850 N N . ASP A 1 14 ? -0.640 -7.466 -2.395 1.00 0.00 14 ASP A N 15
ATOM 7851 C CA . ASP A 1 14 ? -0.794 -7.863 -1.010 1.00 0.00 14 ASP A CA 15
ATOM 7852 C C . ASP A 1 14 ? -1.868 -7.032 -0.332 1.00 0.00 14 ASP A C 15
ATOM 7853 O O . ASP A 1 14 ? -2.357 -7.379 0.741 1.00 0.00 14 ASP A O 15
ATOM 7862 N N . CYS A 1 15 ? -2.234 -5.946 -0.961 1.00 0.00 15 CYS A N 15
ATOM 7863 C CA . CYS A 1 15 ? -3.228 -5.058 -0.436 1.00 0.00 15 CYS A CA 15
ATOM 7864 C C . CYS A 1 15 ? -4.302 -4.822 -1.482 1.00 0.00 15 CYS A C 15
ATOM 7865 O O . CYS A 1 15 ? -4.300 -5.496 -2.520 1.00 0.00 15 CYS A O 15
ATOM 7872 N N . CYS A 1 16 ? -5.247 -3.938 -1.216 1.00 0.00 16 CYS A N 15
ATOM 7873 C CA . CYS A 1 16 ? -6.283 -3.676 -2.185 1.00 0.00 16 CYS A CA 15
ATOM 7874 C C . CYS A 1 16 ? -5.713 -2.817 -3.280 1.00 0.00 16 CYS A C 15
ATOM 7875 O O . CYS A 1 16 ? -4.884 -1.952 -3.028 1.00 0.00 16 CYS A O 15
ATOM 7882 N N . ARG A 1 17 ? -6.144 -3.073 -4.470 1.00 0.00 17 ARG A N 15
ATOM 7883 C CA . ARG A 1 17 ? -5.675 -2.371 -5.637 1.00 0.00 17 ARG A CA 15
ATOM 7884 C C . ARG A 1 17 ? -6.401 -1.046 -5.759 1.00 0.00 17 ARG A C 15
ATOM 7885 O O . ARG A 1 17 ? -5.923 -0.100 -6.388 1.00 0.00 17 ARG A O 15
ATOM 7906 N N . TYR A 1 18 ? -7.534 -0.977 -5.137 1.00 0.00 18 TYR A N 15
ATOM 7907 C CA . TYR A 1 18 ? -8.341 0.198 -5.184 1.00 0.00 18 TYR A CA 15
ATOM 7908 C C . TYR A 1 18 ? -8.431 0.787 -3.817 1.00 0.00 18 TYR A C 15
ATOM 7909 O O . TYR A 1 18 ? -8.756 0.095 -2.837 1.00 0.00 18 TYR A O 15
ATOM 7927 N N . GLY A 1 19 ? -8.115 2.034 -3.747 1.00 0.00 19 GLY A N 15
ATOM 7928 C CA . GLY A 1 19 ? -8.134 2.754 -2.505 1.00 0.00 19 GLY A CA 15
ATOM 7929 C C . GLY A 1 19 ? -6.788 2.740 -1.822 1.00 0.00 19 GLY A C 15
ATOM 7930 O O . GLY A 1 19 ? -6.442 3.681 -1.110 1.00 0.00 19 GLY A O 15
ATOM 7934 N N . GLU A 1 20 ? -6.025 1.704 -2.086 1.00 0.00 20 GLU A N 15
ATOM 7935 C CA . GLU A 1 20 ? -4.722 1.472 -1.501 1.00 0.00 20 GLU A CA 15
ATOM 7936 C C . GLU A 1 20 ? -3.759 1.181 -2.647 1.00 0.00 20 GLU A C 15
ATOM 7937 O O . GLU A 1 20 ? -4.187 0.888 -3.774 1.00 0.00 20 GLU A O 15
ATOM 7949 N N . ARG A 1 21 ? -2.503 1.328 -2.381 1.00 0.00 21 ARG A N 15
ATOM 7950 C CA . ARG A 1 21 ? -1.443 0.954 -3.286 1.00 0.00 21 ARG A CA 15
ATOM 7951 C C . ARG A 1 21 ? -0.221 0.697 -2.518 1.00 0.00 21 ARG A C 15
ATOM 7952 O O . ARG A 1 21 ? -0.055 1.225 -1.412 1.00 0.00 21 ARG A O 15
ATOM 7973 N N . CYS A 1 22 ? 0.632 -0.087 -3.060 1.00 0.00 22 CYS A N 15
ATOM 7974 C CA . CYS A 1 22 ? 1.888 -0.299 -2.413 1.00 0.00 22 CYS A CA 15
ATOM 7975 C C . CYS A 1 22 ? 2.919 0.618 -2.925 1.00 0.00 22 CYS A C 15
ATOM 7976 O O . CYS A 1 22 ? 3.177 0.672 -4.131 1.00 0.00 22 CYS A O 15
ATOM 7983 N N . ILE A 1 23 ? 3.473 1.379 -2.037 1.00 0.00 23 ILE A N 15
ATOM 7984 C CA . ILE A 1 23 ? 4.562 2.262 -2.389 1.00 0.00 23 ILE A CA 15
ATOM 7985 C C . ILE A 1 23 ? 5.706 1.896 -1.466 1.00 0.00 23 ILE A C 15
ATOM 7986 O O . ILE A 1 23 ? 5.496 1.177 -0.489 1.00 0.00 23 ILE A O 15
ATOM 8002 N N . SER A 1 24 ? 6.872 2.355 -1.745 1.00 0.00 24 SER A N 15
ATOM 8003 C CA . SER A 1 24 ? 7.989 2.049 -0.919 1.00 0.00 24 SER A CA 15
ATOM 8004 C C . SER A 1 24 ? 7.957 3.025 0.226 1.00 0.00 24 SER A C 15
ATOM 8005 O O . SER A 1 24 ? 7.630 4.198 0.043 1.00 0.00 24 SER A O 15
ATOM 8013 N N . THR A 1 25 ? 8.201 2.554 1.392 1.00 0.00 25 THR A N 15
ATOM 8014 C CA . THR A 1 25 ? 8.207 3.397 2.532 1.00 0.00 25 THR A CA 15
ATOM 8015 C C . THR A 1 25 ? 9.391 2.997 3.373 1.00 0.00 25 THR A C 15
ATOM 8016 O O . THR A 1 25 ? 9.269 2.428 4.463 1.00 0.00 25 THR A O 15
ATOM 8027 N N . GLY A 1 26 ? 10.532 3.192 2.785 1.00 0.00 26 GLY A N 15
ATOM 8028 C CA . GLY A 1 26 ? 11.752 2.841 3.385 1.00 0.00 26 GLY A CA 15
ATOM 8029 C C . GLY A 1 26 ? 12.463 1.835 2.538 1.00 0.00 26 GLY A C 15
ATOM 8030 O O . GLY A 1 26 ? 12.779 2.109 1.380 1.00 0.00 26 GLY A O 15
ATOM 8034 N N . VAL A 1 27 ? 12.672 0.665 3.077 1.00 0.00 27 VAL A N 15
ATOM 8035 C CA . VAL A 1 27 ? 13.358 -0.400 2.361 1.00 0.00 27 VAL A CA 15
ATOM 8036 C C . VAL A 1 27 ? 12.327 -1.373 1.765 1.00 0.00 27 VAL A C 15
ATOM 8037 O O . VAL A 1 27 ? 12.594 -2.094 0.791 1.00 0.00 27 VAL A O 15
ATOM 8050 N N . ASN A 1 28 ? 11.147 -1.375 2.329 1.00 0.00 28 ASN A N 15
ATOM 8051 C CA . ASN A 1 28 ? 10.095 -2.272 1.885 1.00 0.00 28 ASN A CA 15
ATOM 8052 C C . ASN A 1 28 ? 8.884 -1.507 1.423 1.00 0.00 28 ASN A C 15
ATOM 8053 O O . ASN A 1 28 ? 8.800 -0.276 1.600 1.00 0.00 28 ASN A O 15
ATOM 8064 N N . TYR A 1 29 ? 7.960 -2.217 0.829 1.00 0.00 29 TYR A N 15
ATOM 8065 C CA . TYR A 1 29 ? 6.741 -1.657 0.362 1.00 0.00 29 TYR A CA 15
ATOM 8066 C C . TYR A 1 29 ? 5.723 -1.693 1.456 1.00 0.00 29 TYR A C 15
ATOM 8067 O O . TYR A 1 29 ? 5.622 -2.668 2.194 1.00 0.00 29 TYR A O 15
ATOM 8085 N N . TYR A 1 30 ? 5.009 -0.641 1.579 1.00 0.00 30 TYR A N 15
ATOM 8086 C CA . TYR A 1 30 ? 3.943 -0.561 2.510 1.00 0.00 30 TYR A CA 15
ATOM 8087 C C . TYR A 1 30 ? 2.745 -0.099 1.780 1.00 0.00 30 TYR A C 15
ATOM 8088 O O . TYR A 1 30 ? 2.851 0.509 0.692 1.00 0.00 30 TYR A O 15
ATOM 8106 N N . CYS A 1 31 ? 1.632 -0.329 2.340 1.00 0.00 31 CYS A N 15
ATOM 8107 C CA . CYS A 1 31 ? 0.432 0.008 1.673 1.00 0.00 31 CYS A CA 15
ATOM 8108 C C . CYS A 1 31 ? 0.040 1.396 2.096 1.00 0.00 31 CYS A C 15
ATOM 8109 O O . CYS A 1 31 ? 0.066 1.744 3.303 1.00 0.00 31 CYS A O 15
ATOM 8116 N N . ARG A 1 32 ? -0.219 2.203 1.126 1.00 0.00 32 ARG A N 15
ATOM 8117 C CA . ARG A 1 32 ? -0.477 3.591 1.298 1.00 0.00 32 ARG A CA 15
ATOM 8118 C C . ARG A 1 32 ? -1.787 3.873 0.615 1.00 0.00 32 ARG A C 15
ATOM 8119 O O . ARG A 1 32 ? -2.183 3.103 -0.262 1.00 0.00 32 ARG A O 15
ATOM 8140 N N . PRO A 1 33 ? -2.486 4.937 0.988 1.00 0.00 33 PRO A N 15
ATOM 8141 C CA . PRO A 1 33 ? -3.757 5.262 0.370 1.00 0.00 33 PRO A CA 15
ATOM 8142 C C . PRO A 1 33 ? -3.569 5.723 -1.074 1.00 0.00 33 PRO A C 15
ATOM 8143 O O . PRO A 1 33 ? -2.588 6.435 -1.407 1.00 0.00 33 PRO A O 15
ATOM 8154 N N . ASP A 1 34 ? -4.463 5.304 -1.934 1.00 0.00 34 ASP A N 15
ATOM 8155 C CA . ASP A 1 34 ? -4.433 5.698 -3.314 1.00 0.00 34 ASP A CA 15
ATOM 8156 C C . ASP A 1 34 ? -5.029 7.064 -3.435 1.00 0.00 34 ASP A C 15
ATOM 8157 O O . ASP A 1 34 ? -6.239 7.239 -3.598 1.00 0.00 34 ASP A O 15
ATOM 8166 N N . VAL A 1 35 ? -4.200 8.002 -3.203 1.00 0.00 35 VAL A N 15
ATOM 8167 C CA . VAL A 1 35 ? -4.527 9.387 -3.278 1.00 0.00 35 VAL A CA 15
ATOM 8168 C C . VAL A 1 35 ? -3.527 10.100 -4.168 1.00 0.00 35 VAL A C 15
ATOM 8169 O O . VAL A 1 35 ? -2.458 10.536 -3.732 1.00 0.00 35 VAL A O 15
ATOM 8182 N N . GLY A 1 36 ? -3.845 10.136 -5.427 1.00 0.00 36 GLY A N 15
ATOM 8183 C CA . GLY A 1 36 ? -2.982 10.743 -6.386 1.00 0.00 36 GLY A CA 15
ATOM 8184 C C . GLY A 1 36 ? -1.827 9.832 -6.728 1.00 0.00 36 GLY A C 15
ATOM 8185 O O . GLY A 1 36 ? -2.011 8.607 -6.811 1.00 0.00 36 GLY A O 15
ATOM 8189 N N . PRO A 1 37 ? -0.647 10.390 -6.981 1.00 0.00 37 PRO A N 15
ATOM 8190 C CA . PRO A 1 37 ? 0.564 9.615 -7.250 1.00 0.00 37 PRO A CA 15
ATOM 8191 C C . PRO A 1 37 ? 1.088 8.927 -5.979 1.00 0.00 37 PRO A C 15
ATOM 8192 O O . PRO A 1 37 ? 1.044 7.700 -5.853 1.00 0.00 37 PRO A O 15
ATOM 8206 N N . GLY A 1 1 ? -11.160 -4.864 4.529 1.00 0.00 1 GLY A N 16
ATOM 8207 C CA . GLY A 1 1 ? -11.530 -3.872 3.524 1.00 0.00 1 GLY A CA 16
ATOM 8208 C C . GLY A 1 1 ? -10.298 -3.227 2.977 1.00 0.00 1 GLY A C 16
ATOM 8209 O O . GLY A 1 1 ? -9.282 -3.907 2.777 1.00 0.00 1 GLY A O 16
ATOM 8215 N N . CYS A 1 2 ? -10.348 -1.941 2.755 1.00 0.00 2 CYS A N 16
ATOM 8216 C CA . CYS A 1 2 ? -9.202 -1.230 2.261 1.00 0.00 2 CYS A CA 16
ATOM 8217 C C . CYS A 1 2 ? -8.663 -0.273 3.299 1.00 0.00 2 CYS A C 16
ATOM 8218 O O . CYS A 1 2 ? -8.958 0.932 3.292 1.00 0.00 2 CYS A O 16
ATOM 8225 N N . ASN A 1 3 ? -8.004 -0.843 4.267 1.00 0.00 3 ASN A N 16
ATOM 8226 C CA . ASN A 1 3 ? -7.285 -0.118 5.281 1.00 0.00 3 ASN A CA 16
ATOM 8227 C C . ASN A 1 3 ? -6.101 -0.963 5.659 1.00 0.00 3 ASN A C 16
ATOM 8228 O O . ASN A 1 3 ? -6.029 -1.561 6.735 1.00 0.00 3 ASN A O 16
ATOM 8239 N N . ARG A 1 4 ? -5.256 -1.134 4.691 1.00 0.00 4 ARG A N 16
ATOM 8240 C CA . ARG A 1 4 ? -4.054 -1.917 4.799 1.00 0.00 4 ARG A CA 16
ATOM 8241 C C . ARG A 1 4 ? -2.882 -0.964 4.708 1.00 0.00 4 ARG A C 16
ATOM 8242 O O . ARG A 1 4 ? -1.732 -1.351 4.497 1.00 0.00 4 ARG A O 16
ATOM 8263 N N . LEU A 1 5 ? -3.201 0.293 4.901 1.00 0.00 5 LEU A N 16
ATOM 8264 C CA . LEU A 1 5 ? -2.262 1.380 4.818 1.00 0.00 5 LEU A CA 16
ATOM 8265 C C . LEU A 1 5 ? -1.207 1.247 5.900 1.00 0.00 5 LEU A C 16
ATOM 8266 O O . LEU A 1 5 ? -1.520 0.966 7.059 1.00 0.00 5 LEU A O 16
ATOM 8282 N N . ASN A 1 6 ? 0.033 1.380 5.486 1.00 0.00 6 ASN A N 16
ATOM 8283 C CA . ASN A 1 6 ? 1.221 1.250 6.330 1.00 0.00 6 ASN A CA 16
ATOM 8284 C C . ASN A 1 6 ? 1.505 -0.182 6.743 1.00 0.00 6 ASN A C 16
ATOM 8285 O O . ASN A 1 6 ? 2.408 -0.442 7.556 1.00 0.00 6 ASN A O 16
ATOM 8296 N N . LYS A 1 7 ? 0.753 -1.113 6.192 1.00 0.00 7 LYS A N 16
ATOM 8297 C CA . LYS A 1 7 ? 1.056 -2.512 6.350 1.00 0.00 7 LYS A CA 16
ATOM 8298 C C . LYS A 1 7 ? 1.989 -2.879 5.251 1.00 0.00 7 LYS A C 16
ATOM 8299 O O . LYS A 1 7 ? 1.949 -2.272 4.181 1.00 0.00 7 LYS A O 16
ATOM 8318 N N . LYS A 1 8 ? 2.794 -3.850 5.488 1.00 0.00 8 LYS A N 16
ATOM 8319 C CA . LYS A 1 8 ? 3.817 -4.208 4.582 1.00 0.00 8 LYS A CA 16
ATOM 8320 C C . LYS A 1 8 ? 3.281 -5.123 3.519 1.00 0.00 8 LYS A C 16
ATOM 8321 O O . LYS A 1 8 ? 2.617 -6.129 3.805 1.00 0.00 8 LYS A O 16
ATOM 8340 N N . CYS A 1 9 ? 3.556 -4.777 2.326 1.00 0.00 9 CYS A N 16
ATOM 8341 C CA . CYS A 1 9 ? 3.133 -5.532 1.205 1.00 0.00 9 CYS A CA 16
ATOM 8342 C C . CYS A 1 9 ? 4.307 -6.095 0.469 1.00 0.00 9 CYS A C 16
ATOM 8343 O O . CYS A 1 9 ? 5.451 -5.654 0.643 1.00 0.00 9 CYS A O 16
ATOM 8350 N N . ASN A 1 10 ? 4.035 -7.101 -0.301 1.00 0.00 10 ASN A N 16
ATOM 8351 C CA . ASN A 1 10 ? 4.994 -7.663 -1.192 1.00 0.00 10 ASN A CA 16
ATOM 8352 C C . ASN A 1 10 ? 4.706 -7.093 -2.558 1.00 0.00 10 ASN A C 16
ATOM 8353 O O . ASN A 1 10 ? 5.588 -6.986 -3.413 1.00 0.00 10 ASN A O 16
ATOM 8364 N N . SER A 1 11 ? 3.464 -6.641 -2.730 1.00 0.00 11 SER A N 16
ATOM 8365 C CA . SER A 1 11 ? 2.988 -6.140 -3.982 1.00 0.00 11 SER A CA 16
ATOM 8366 C C . SER A 1 11 ? 1.674 -5.491 -3.820 1.00 0.00 11 SER A C 16
ATOM 8367 O O . SER A 1 11 ? 1.034 -5.638 -2.784 1.00 0.00 11 SER A O 16
ATOM 8375 N N . ASP A 1 12 ? 1.296 -4.764 -4.842 1.00 0.00 12 ASP A N 16
ATOM 8376 C CA . ASP A 1 12 ? -0.032 -4.150 -5.006 1.00 0.00 12 ASP A CA 16
ATOM 8377 C C . ASP A 1 12 ? -1.112 -5.166 -4.661 1.00 0.00 12 ASP A C 16
ATOM 8378 O O . ASP A 1 12 ? -2.117 -4.833 -4.046 1.00 0.00 12 ASP A O 16
ATOM 8387 N N . ALA A 1 13 ? -0.840 -6.433 -4.994 1.00 0.00 13 ALA A N 16
ATOM 8388 C CA . ALA A 1 13 ? -1.780 -7.540 -4.767 1.00 0.00 13 ALA A CA 16
ATOM 8389 C C . ALA A 1 13 ? -2.005 -7.840 -3.270 1.00 0.00 13 ALA A C 16
ATOM 8390 O O . ALA A 1 13 ? -2.920 -8.585 -2.909 1.00 0.00 13 ALA A O 16
ATOM 8397 N N . ASP A 1 14 ? -1.173 -7.268 -2.415 1.00 0.00 14 ASP A N 16
ATOM 8398 C CA . ASP A 1 14 ? -1.303 -7.399 -0.978 1.00 0.00 14 ASP A CA 16
ATOM 8399 C C . ASP A 1 14 ? -2.273 -6.355 -0.459 1.00 0.00 14 ASP A C 16
ATOM 8400 O O . ASP A 1 14 ? -2.823 -6.472 0.650 1.00 0.00 14 ASP A O 16
ATOM 8409 N N . CYS A 1 15 ? -2.489 -5.348 -1.253 1.00 0.00 15 CYS A N 16
ATOM 8410 C CA . CYS A 1 15 ? -3.342 -4.247 -0.890 1.00 0.00 15 CYS A CA 16
ATOM 8411 C C . CYS A 1 15 ? -4.568 -4.333 -1.788 1.00 0.00 15 CYS A C 16
ATOM 8412 O O . CYS A 1 15 ? -4.717 -5.318 -2.546 1.00 0.00 15 CYS A O 16
ATOM 8419 N N . CYS A 1 16 ? -5.455 -3.386 -1.698 1.00 0.00 16 CYS A N 16
ATOM 8420 C CA . CYS A 1 16 ? -6.547 -3.322 -2.644 1.00 0.00 16 CYS A CA 16
ATOM 8421 C C . CYS A 1 16 ? -6.017 -2.852 -4.003 1.00 0.00 16 CYS A C 16
ATOM 8422 O O . CYS A 1 16 ? -4.998 -2.162 -4.074 1.00 0.00 16 CYS A O 16
ATOM 8429 N N . ARG A 1 17 ? -6.709 -3.221 -5.065 1.00 0.00 17 ARG A N 16
ATOM 8430 C CA . ARG A 1 17 ? -6.307 -2.895 -6.433 1.00 0.00 17 ARG A CA 16
ATOM 8431 C C . ARG A 1 17 ? -6.444 -1.401 -6.691 1.00 0.00 17 ARG A C 16
ATOM 8432 O O . ARG A 1 17 ? -5.759 -0.834 -7.545 1.00 0.00 17 ARG A O 16
ATOM 8453 N N . TYR A 1 18 ? -7.321 -0.783 -5.961 1.00 0.00 18 TYR A N 16
ATOM 8454 C CA . TYR A 1 18 ? -7.553 0.617 -6.063 1.00 0.00 18 TYR A CA 16
ATOM 8455 C C . TYR A 1 18 ? -7.749 1.162 -4.674 1.00 0.00 18 TYR A C 16
ATOM 8456 O O . TYR A 1 18 ? -8.258 0.463 -3.791 1.00 0.00 18 TYR A O 16
ATOM 8474 N N . GLY A 1 19 ? -7.321 2.373 -4.464 1.00 0.00 19 GLY A N 16
ATOM 8475 C CA . GLY A 1 19 ? -7.428 2.979 -3.164 1.00 0.00 19 GLY A CA 16
ATOM 8476 C C . GLY A 1 19 ? -6.143 2.842 -2.390 1.00 0.00 19 GLY A C 16
ATOM 8477 O O . GLY A 1 19 ? -5.784 3.721 -1.611 1.00 0.00 19 GLY A O 16
ATOM 8481 N N . GLU A 1 20 ? -5.420 1.773 -2.654 1.00 0.00 20 GLU A N 16
ATOM 8482 C CA . GLU A 1 20 ? -4.166 1.482 -1.995 1.00 0.00 20 GLU A CA 16
ATOM 8483 C C . GLU A 1 20 ? -3.160 1.070 -3.048 1.00 0.00 20 GLU A C 16
ATOM 8484 O O . GLU A 1 20 ? -3.543 0.634 -4.132 1.00 0.00 20 GLU A O 16
ATOM 8496 N N . ARG A 1 21 ? -1.908 1.269 -2.749 1.00 0.00 21 ARG A N 16
ATOM 8497 C CA . ARG A 1 21 ? -0.792 0.860 -3.602 1.00 0.00 21 ARG A CA 16
ATOM 8498 C C . ARG A 1 21 ? 0.430 0.679 -2.780 1.00 0.00 21 ARG A C 16
ATOM 8499 O O . ARG A 1 21 ? 0.518 1.219 -1.685 1.00 0.00 21 ARG A O 16
ATOM 8520 N N . CYS A 1 22 ? 1.371 -0.026 -3.299 1.00 0.00 22 CYS A N 16
ATOM 8521 C CA . CYS A 1 22 ? 2.613 -0.222 -2.582 1.00 0.00 22 CYS A CA 16
ATOM 8522 C C . CYS A 1 22 ? 3.612 0.855 -2.858 1.00 0.00 22 CYS A C 16
ATOM 8523 O O . CYS A 1 22 ? 3.982 1.102 -4.011 1.00 0.00 22 CYS A O 16
ATOM 8530 N N . ILE A 1 23 ? 4.023 1.519 -1.812 1.00 0.00 23 ILE A N 16
ATOM 8531 C CA . ILE A 1 23 ? 5.072 2.517 -1.909 1.00 0.00 23 ILE A CA 16
ATOM 8532 C C . ILE A 1 23 ? 6.139 2.091 -0.925 1.00 0.00 23 ILE A C 16
ATOM 8533 O O . ILE A 1 23 ? 5.855 1.369 0.025 1.00 0.00 23 ILE A O 16
ATOM 8549 N N . SER A 1 24 ? 7.302 2.563 -1.093 1.00 0.00 24 SER A N 16
ATOM 8550 C CA . SER A 1 24 ? 8.412 2.068 -0.350 1.00 0.00 24 SER A CA 16
ATOM 8551 C C . SER A 1 24 ? 8.969 3.100 0.588 1.00 0.00 24 SER A C 16
ATOM 8552 O O . SER A 1 24 ? 9.026 4.292 0.263 1.00 0.00 24 SER A O 16
ATOM 8560 N N . THR A 1 25 ? 9.386 2.637 1.745 1.00 0.00 25 THR A N 16
ATOM 8561 C CA . THR A 1 25 ? 10.076 3.478 2.702 1.00 0.00 25 THR A CA 16
ATOM 8562 C C . THR A 1 25 ? 11.577 3.327 2.499 1.00 0.00 25 THR A C 16
ATOM 8563 O O . THR A 1 25 ? 12.395 3.863 3.252 1.00 0.00 25 THR A O 16
ATOM 8574 N N . GLY A 1 26 ? 11.920 2.578 1.481 1.00 0.00 26 GLY A N 16
ATOM 8575 C CA . GLY A 1 26 ? 13.275 2.299 1.164 1.00 0.00 26 GLY A CA 16
ATOM 8576 C C . GLY A 1 26 ? 13.641 0.923 1.625 1.00 0.00 26 GLY A C 16
ATOM 8577 O O . GLY A 1 26 ? 14.279 0.142 0.899 1.00 0.00 26 GLY A O 16
ATOM 8581 N N . VAL A 1 27 ? 13.208 0.611 2.820 1.00 0.00 27 VAL A N 16
ATOM 8582 C CA . VAL A 1 27 ? 13.452 -0.670 3.416 1.00 0.00 27 VAL A CA 16
ATOM 8583 C C . VAL A 1 27 ? 12.366 -1.631 2.981 1.00 0.00 27 VAL A C 16
ATOM 8584 O O . VAL A 1 27 ? 12.634 -2.621 2.303 1.00 0.00 27 VAL A O 16
ATOM 8597 N N . ASN A 1 28 ? 11.144 -1.299 3.314 1.00 0.00 28 ASN A N 16
ATOM 8598 C CA . ASN A 1 28 ? 10.012 -2.147 2.998 1.00 0.00 28 ASN A CA 16
ATOM 8599 C C . ASN A 1 28 ? 9.046 -1.387 2.158 1.00 0.00 28 ASN A C 16
ATOM 8600 O O . ASN A 1 28 ? 9.116 -0.151 2.064 1.00 0.00 28 ASN A O 16
ATOM 8611 N N . TYR A 1 29 ? 8.156 -2.099 1.559 1.00 0.00 29 TYR A N 16
ATOM 8612 C CA . TYR A 1 29 ? 7.118 -1.538 0.789 1.00 0.00 29 TYR A CA 16
ATOM 8613 C C . TYR A 1 29 ? 5.852 -1.709 1.583 1.00 0.00 29 TYR A C 16
ATOM 8614 O O . TYR A 1 29 ? 5.571 -2.802 2.087 1.00 0.00 29 TYR A O 16
ATOM 8632 N N . TYR A 1 30 ? 5.128 -0.656 1.733 1.00 0.00 30 TYR A N 16
ATOM 8633 C CA . TYR A 1 30 ? 3.917 -0.674 2.489 1.00 0.00 30 TYR A CA 16
ATOM 8634 C C . TYR A 1 30 ? 2.819 -0.141 1.640 1.00 0.00 30 TYR A C 16
ATOM 8635 O O . TYR A 1 30 ? 3.067 0.594 0.664 1.00 0.00 30 TYR A O 16
ATOM 8653 N N . CYS A 1 31 ? 1.628 -0.463 1.994 1.00 0.00 31 CYS A N 16
ATOM 8654 C CA . CYS A 1 31 ? 0.499 0.019 1.243 1.00 0.00 31 CYS A CA 16
ATOM 8655 C C . CYS A 1 31 ? 0.231 1.467 1.655 1.00 0.00 31 CYS A C 16
ATOM 8656 O O . CYS A 1 31 ? 0.216 1.803 2.839 1.00 0.00 31 CYS A O 16
ATOM 8663 N N . ARG A 1 32 ? 0.079 2.306 0.694 1.00 0.00 32 ARG A N 16
ATOM 8664 C CA . ARG A 1 32 ? -0.191 3.700 0.888 1.00 0.00 32 ARG A CA 16
ATOM 8665 C C . ARG A 1 32 ? -1.394 4.029 0.047 1.00 0.00 32 ARG A C 16
ATOM 8666 O O . ARG A 1 32 ? -1.673 3.298 -0.900 1.00 0.00 32 ARG A O 16
ATOM 8687 N N . PRO A 1 33 ? -2.147 5.081 0.371 1.00 0.00 33 PRO A N 16
ATOM 8688 C CA . PRO A 1 33 ? -3.344 5.419 -0.385 1.00 0.00 33 PRO A CA 16
ATOM 8689 C C . PRO A 1 33 ? -3.039 5.768 -1.845 1.00 0.00 33 PRO A C 16
ATOM 8690 O O . PRO A 1 33 ? -2.161 6.578 -2.142 1.00 0.00 33 PRO A O 16
ATOM 8701 N N . ASP A 1 34 ? -3.778 5.139 -2.745 1.00 0.00 34 ASP A N 16
ATOM 8702 C CA . ASP A 1 34 ? -3.654 5.376 -4.199 1.00 0.00 34 ASP A CA 16
ATOM 8703 C C . ASP A 1 34 ? -4.423 6.618 -4.559 1.00 0.00 34 ASP A C 16
ATOM 8704 O O . ASP A 1 34 ? -4.351 7.157 -5.653 1.00 0.00 34 ASP A O 16
ATOM 8713 N N . VAL A 1 35 ? -5.107 7.068 -3.600 1.00 0.00 35 VAL A N 16
ATOM 8714 C CA . VAL A 1 35 ? -5.876 8.260 -3.664 1.00 0.00 35 VAL A CA 16
ATOM 8715 C C . VAL A 1 35 ? -5.143 9.372 -2.905 1.00 0.00 35 VAL A C 16
ATOM 8716 O O . VAL A 1 35 ? -5.270 9.520 -1.677 1.00 0.00 35 VAL A O 16
ATOM 8729 N N . GLY A 1 36 ? -4.303 10.073 -3.630 1.00 0.00 36 GLY A N 16
ATOM 8730 C CA . GLY A 1 36 ? -3.503 11.122 -3.061 1.00 0.00 36 GLY A CA 16
ATOM 8731 C C . GLY A 1 36 ? -2.039 10.984 -3.465 1.00 0.00 36 GLY A C 16
ATOM 8732 O O . GLY A 1 36 ? -1.271 10.282 -2.791 1.00 0.00 36 GLY A O 16
ATOM 8736 N N . PRO A 1 37 ? -1.612 11.622 -4.570 1.00 0.00 37 PRO A N 16
ATOM 8737 C CA . PRO A 1 37 ? -0.239 11.528 -5.059 1.00 0.00 37 PRO A CA 16
ATOM 8738 C C . PRO A 1 37 ? 0.733 12.357 -4.216 1.00 0.00 37 PRO A C 16
ATOM 8739 O O . PRO A 1 37 ? 0.879 13.575 -4.415 1.00 0.00 37 PRO A O 16
ATOM 8753 N N . GLY A 1 1 ? -14.780 0.709 1.330 1.00 0.00 1 GLY A N 17
ATOM 8754 C CA . GLY A 1 1 ? -13.447 1.229 1.599 1.00 0.00 1 GLY A CA 17
ATOM 8755 C C . GLY A 1 1 ? -12.539 0.168 2.176 1.00 0.00 1 GLY A C 17
ATOM 8756 O O . GLY A 1 1 ? -12.841 -0.427 3.225 1.00 0.00 1 GLY A O 17
ATOM 8762 N N . CYS A 1 2 ? -11.450 -0.089 1.499 1.00 0.00 2 CYS A N 17
ATOM 8763 C CA . CYS A 1 2 ? -10.453 -1.042 1.952 1.00 0.00 2 CYS A CA 17
ATOM 8764 C C . CYS A 1 2 ? -9.455 -0.316 2.857 1.00 0.00 2 CYS A C 17
ATOM 8765 O O . CYS A 1 2 ? -9.392 0.920 2.837 1.00 0.00 2 CYS A O 17
ATOM 8772 N N . ASN A 1 3 ? -8.734 -1.045 3.681 1.00 0.00 3 ASN A N 17
ATOM 8773 C CA . ASN A 1 3 ? -7.717 -0.458 4.545 1.00 0.00 3 ASN A CA 17
ATOM 8774 C C . ASN A 1 3 ? -6.588 -1.425 4.761 1.00 0.00 3 ASN A C 17
ATOM 8775 O O . ASN A 1 3 ? -6.688 -2.361 5.562 1.00 0.00 3 ASN A O 17
ATOM 8786 N N . ARG A 1 4 ? -5.542 -1.238 4.010 1.00 0.00 4 ARG A N 17
ATOM 8787 C CA . ARG A 1 4 ? -4.345 -2.040 4.147 1.00 0.00 4 ARG A CA 17
ATOM 8788 C C . ARG A 1 4 ? -3.159 -1.125 4.334 1.00 0.00 4 ARG A C 17
ATOM 8789 O O . ARG A 1 4 ? -2.014 -1.490 4.063 1.00 0.00 4 ARG A O 17
ATOM 8810 N N . LEU A 1 5 ? -3.453 0.069 4.821 1.00 0.00 5 LEU A N 17
ATOM 8811 C CA . LEU A 1 5 ? -2.425 1.067 5.138 1.00 0.00 5 LEU A CA 17
ATOM 8812 C C . LEU A 1 5 ? -1.418 0.535 6.095 1.00 0.00 5 LEU A C 17
ATOM 8813 O O . LEU A 1 5 ? -1.760 -0.048 7.135 1.00 0.00 5 LEU A O 17
ATOM 8829 N N . ASN A 1 6 ? -0.182 0.711 5.703 1.00 0.00 6 ASN A N 17
ATOM 8830 C CA . ASN A 1 6 ? 0.984 0.454 6.514 1.00 0.00 6 ASN A CA 17
ATOM 8831 C C . ASN A 1 6 ? 1.163 -1.039 6.781 1.00 0.00 6 ASN A C 17
ATOM 8832 O O . ASN A 1 6 ? 1.962 -1.458 7.617 1.00 0.00 6 ASN A O 17
ATOM 8843 N N . LYS A 1 7 ? 0.420 -1.834 6.057 1.00 0.00 7 LYS A N 17
ATOM 8844 C CA . LYS A 1 7 ? 0.617 -3.254 6.068 1.00 0.00 7 LYS A CA 17
ATOM 8845 C C . LYS A 1 7 ? 1.687 -3.496 5.055 1.00 0.00 7 LYS A C 17
ATOM 8846 O O . LYS A 1 7 ? 1.769 -2.757 4.066 1.00 0.00 7 LYS A O 17
ATOM 8865 N N . LYS A 1 8 ? 2.501 -4.467 5.274 1.00 0.00 8 LYS A N 17
ATOM 8866 C CA . LYS A 1 8 ? 3.599 -4.689 4.417 1.00 0.00 8 LYS A CA 17
ATOM 8867 C C . LYS A 1 8 ? 3.151 -5.391 3.175 1.00 0.00 8 LYS A C 17
ATOM 8868 O O . LYS A 1 8 ? 2.406 -6.385 3.226 1.00 0.00 8 LYS A O 17
ATOM 8887 N N . CYS A 1 9 ? 3.585 -4.894 2.090 1.00 0.00 9 CYS A N 17
ATOM 8888 C CA . CYS A 1 9 ? 3.290 -5.499 0.846 1.00 0.00 9 CYS A CA 17
ATOM 8889 C C . CYS A 1 9 ? 4.535 -6.050 0.208 1.00 0.00 9 CYS A C 17
ATOM 8890 O O . CYS A 1 9 ? 5.667 -5.813 0.672 1.00 0.00 9 CYS A O 17
ATOM 8897 N N . ASN A 1 10 ? 4.318 -6.861 -0.777 1.00 0.00 10 ASN A N 17
ATOM 8898 C CA . ASN A 1 10 ? 5.352 -7.304 -1.655 1.00 0.00 10 ASN A CA 17
ATOM 8899 C C . ASN A 1 10 ? 5.055 -6.674 -3.005 1.00 0.00 10 ASN A C 17
ATOM 8900 O O . ASN A 1 10 ? 5.936 -6.490 -3.843 1.00 0.00 10 ASN A O 17
ATOM 8911 N N . SER A 1 11 ? 3.791 -6.301 -3.174 1.00 0.00 11 SER A N 17
ATOM 8912 C CA . SER A 1 11 ? 3.285 -5.744 -4.383 1.00 0.00 11 SER A CA 17
ATOM 8913 C C . SER A 1 11 ? 1.961 -5.121 -4.136 1.00 0.00 11 SER A C 17
ATOM 8914 O O . SER A 1 11 ? 1.359 -5.317 -3.084 1.00 0.00 11 SER A O 17
ATOM 8922 N N . ASP A 1 12 ? 1.520 -4.393 -5.107 1.00 0.00 12 ASP A N 17
ATOM 8923 C CA . ASP A 1 12 ? 0.210 -3.756 -5.140 1.00 0.00 12 ASP A CA 17
ATOM 8924 C C . ASP A 1 12 ? -0.889 -4.781 -4.944 1.00 0.00 12 ASP A C 17
ATOM 8925 O O . ASP A 1 12 ? -1.971 -4.472 -4.449 1.00 0.00 12 ASP A O 17
ATOM 8934 N N . ALA A 1 13 ? -0.581 -6.010 -5.303 1.00 0.00 13 ALA A N 17
ATOM 8935 C CA . ALA A 1 13 ? -1.519 -7.131 -5.148 1.00 0.00 13 ALA A CA 17
ATOM 8936 C C . ALA A 1 13 ? -1.818 -7.404 -3.682 1.00 0.00 13 ALA A C 17
ATOM 8937 O O . ALA A 1 13 ? -2.899 -7.879 -3.326 1.00 0.00 13 ALA A O 17
ATOM 8944 N N . ASP A 1 14 ? -0.873 -7.059 -2.841 1.00 0.00 14 ASP A N 17
ATOM 8945 C CA . ASP A 1 14 ? -0.982 -7.209 -1.421 1.00 0.00 14 ASP A CA 17
ATOM 8946 C C . ASP A 1 14 ? -1.818 -6.080 -0.868 1.00 0.00 14 ASP A C 17
ATOM 8947 O O . ASP A 1 14 ? -2.367 -6.176 0.231 1.00 0.00 14 ASP A O 17
ATOM 8956 N N . CYS A 1 15 ? -1.935 -5.035 -1.638 1.00 0.00 15 CYS A N 17
ATOM 8957 C CA . CYS A 1 15 ? -2.599 -3.828 -1.214 1.00 0.00 15 CYS A CA 17
ATOM 8958 C C . CYS A 1 15 ? -4.047 -3.836 -1.648 1.00 0.00 15 CYS A C 17
ATOM 8959 O O . CYS A 1 15 ? -4.546 -4.846 -2.163 1.00 0.00 15 CYS A O 17
ATOM 8966 N N . CYS A 1 16 ? -4.725 -2.740 -1.413 1.00 0.00 16 CYS A N 17
ATOM 8967 C CA . CYS A 1 16 ? -6.101 -2.595 -1.802 1.00 0.00 16 CYS A CA 17
ATOM 8968 C C . CYS A 1 16 ? -6.193 -2.341 -3.291 1.00 0.00 16 CYS A C 17
ATOM 8969 O O . CYS A 1 16 ? -5.212 -1.934 -3.920 1.00 0.00 16 CYS A O 17
ATOM 8976 N N . ARG A 1 17 ? -7.358 -2.577 -3.843 1.00 0.00 17 ARG A N 17
ATOM 8977 C CA . ARG A 1 17 ? -7.609 -2.421 -5.263 1.00 0.00 17 ARG A CA 17
ATOM 8978 C C . ARG A 1 17 ? -7.582 -0.943 -5.647 1.00 0.00 17 ARG A C 17
ATOM 8979 O O . ARG A 1 17 ? -7.315 -0.579 -6.800 1.00 0.00 17 ARG A O 17
ATOM 9000 N N . TYR A 1 18 ? -7.856 -0.110 -4.685 1.00 0.00 18 TYR A N 17
ATOM 9001 C CA . TYR A 1 18 ? -7.814 1.305 -4.858 1.00 0.00 18 TYR A CA 17
ATOM 9002 C C . TYR A 1 18 ? -7.484 1.916 -3.516 1.00 0.00 18 TYR A C 17
ATOM 9003 O O . TYR A 1 18 ? -7.803 1.332 -2.478 1.00 0.00 18 TYR A O 17
ATOM 9021 N N . GLY A 1 19 ? -6.795 3.014 -3.525 1.00 0.00 19 GLY A N 17
ATOM 9022 C CA . GLY A 1 19 ? -6.536 3.729 -2.309 1.00 0.00 19 GLY A CA 17
ATOM 9023 C C . GLY A 1 19 ? -5.135 3.534 -1.825 1.00 0.00 19 GLY A C 17
ATOM 9024 O O . GLY A 1 19 ? -4.436 4.508 -1.520 1.00 0.00 19 GLY A O 17
ATOM 9028 N N . GLU A 1 20 ? -4.717 2.295 -1.739 1.00 0.00 20 GLU A N 17
ATOM 9029 C CA . GLU A 1 20 ? -3.388 1.990 -1.286 1.00 0.00 20 GLU A CA 17
ATOM 9030 C C . GLU A 1 20 ? -2.624 1.220 -2.323 1.00 0.00 20 GLU A C 17
ATOM 9031 O O . GLU A 1 20 ? -3.175 0.366 -3.018 1.00 0.00 20 GLU A O 17
ATOM 9043 N N . ARG A 1 21 ? -1.369 1.510 -2.375 1.00 0.00 21 ARG A N 17
ATOM 9044 C CA . ARG A 1 21 ? -0.393 0.829 -3.214 1.00 0.00 21 ARG A CA 17
ATOM 9045 C C . ARG A 1 21 ? 0.917 0.782 -2.491 1.00 0.00 21 ARG A C 17
ATOM 9046 O O . ARG A 1 21 ? 1.065 1.421 -1.444 1.00 0.00 21 ARG A O 17
ATOM 9067 N N . CYS A 1 22 ? 1.853 0.048 -3.014 1.00 0.00 22 CYS A N 17
ATOM 9068 C CA . CYS A 1 22 ? 3.140 -0.077 -2.354 1.00 0.00 22 CYS A CA 17
ATOM 9069 C C . CYS A 1 22 ? 3.974 1.163 -2.449 1.00 0.00 22 CYS A C 17
ATOM 9070 O O . CYS A 1 22 ? 4.298 1.634 -3.539 1.00 0.00 22 CYS A O 17
ATOM 9077 N N . ILE A 1 23 ? 4.293 1.705 -1.323 1.00 0.00 23 ILE A N 17
ATOM 9078 C CA . ILE A 1 23 ? 5.255 2.765 -1.260 1.00 0.00 23 ILE A CA 17
ATOM 9079 C C . ILE A 1 23 ? 6.294 2.285 -0.284 1.00 0.00 23 ILE A C 17
ATOM 9080 O O . ILE A 1 23 ? 6.004 1.433 0.569 1.00 0.00 23 ILE A O 17
ATOM 9096 N N . SER A 1 24 ? 7.446 2.795 -0.375 1.00 0.00 24 SER A N 17
ATOM 9097 C CA . SER A 1 24 ? 8.526 2.306 0.414 1.00 0.00 24 SER A CA 17
ATOM 9098 C C . SER A 1 24 ? 8.801 3.241 1.540 1.00 0.00 24 SER A C 17
ATOM 9099 O O . SER A 1 24 ? 8.632 4.460 1.411 1.00 0.00 24 SER A O 17
ATOM 9107 N N . THR A 1 25 ? 9.176 2.678 2.644 1.00 0.00 25 THR A N 17
ATOM 9108 C CA . THR A 1 25 ? 9.567 3.447 3.787 1.00 0.00 25 THR A CA 17
ATOM 9109 C C . THR A 1 25 ? 11.090 3.562 3.864 1.00 0.00 25 THR A C 17
ATOM 9110 O O . THR A 1 25 ? 11.648 4.139 4.806 1.00 0.00 25 THR A O 17
ATOM 9121 N N . GLY A 1 26 ? 11.744 3.031 2.860 1.00 0.00 26 GLY A N 17
ATOM 9122 C CA . GLY A 1 26 ? 13.171 3.054 2.795 1.00 0.00 26 GLY A CA 17
ATOM 9123 C C . GLY A 1 26 ? 13.717 1.771 2.236 1.00 0.00 26 GLY A C 17
ATOM 9124 O O . GLY A 1 26 ? 14.413 1.767 1.216 1.00 0.00 26 GLY A O 17
ATOM 9128 N N . VAL A 1 27 ? 13.418 0.682 2.902 1.00 0.00 27 VAL A N 17
ATOM 9129 C CA . VAL A 1 27 ? 13.855 -0.638 2.459 1.00 0.00 27 VAL A CA 17
ATOM 9130 C C . VAL A 1 27 ? 12.635 -1.490 2.145 1.00 0.00 27 VAL A C 17
ATOM 9131 O O . VAL A 1 27 ? 12.548 -2.137 1.089 1.00 0.00 27 VAL A O 17
ATOM 9144 N N . ASN A 1 28 ? 11.676 -1.451 3.040 1.00 0.00 28 ASN A N 17
ATOM 9145 C CA . ASN A 1 28 ? 10.485 -2.255 2.909 1.00 0.00 28 ASN A CA 17
ATOM 9146 C C . ASN A 1 28 ? 9.396 -1.456 2.256 1.00 0.00 28 ASN A C 17
ATOM 9147 O O . ASN A 1 28 ? 9.468 -0.214 2.184 1.00 0.00 28 ASN A O 17
ATOM 9158 N N . TYR A 1 29 ? 8.415 -2.142 1.768 1.00 0.00 29 TYR A N 17
ATOM 9159 C CA . TYR A 1 29 ? 7.295 -1.544 1.139 1.00 0.00 29 TYR A CA 17
ATOM 9160 C C . TYR A 1 29 ? 6.042 -1.839 1.928 1.00 0.00 29 TYR A C 17
ATOM 9161 O O . TYR A 1 29 ? 5.821 -2.973 2.388 1.00 0.00 29 TYR A O 17
ATOM 9179 N N . TYR A 1 30 ? 5.237 -0.845 2.086 1.00 0.00 30 TYR A N 17
ATOM 9180 C CA . TYR A 1 30 ? 3.993 -0.965 2.781 1.00 0.00 30 TYR A CA 17
ATOM 9181 C C . TYR A 1 30 ? 2.938 -0.365 1.914 1.00 0.00 30 TYR A C 17
ATOM 9182 O O . TYR A 1 30 ? 3.253 0.418 0.999 1.00 0.00 30 TYR A O 17
ATOM 9200 N N . CYS A 1 31 ? 1.717 -0.668 2.182 1.00 0.00 31 CYS A N 17
ATOM 9201 C CA . CYS A 1 31 ? 0.673 -0.161 1.363 1.00 0.00 31 CYS A CA 17
ATOM 9202 C C . CYS A 1 31 ? 0.282 1.155 1.911 1.00 0.00 31 CYS A C 17
ATOM 9203 O O . CYS A 1 31 ? -0.182 1.263 3.042 1.00 0.00 31 CYS A O 17
ATOM 9210 N N . ARG A 1 32 ? 0.528 2.146 1.159 1.00 0.00 32 ARG A N 17
ATOM 9211 C CA . ARG A 1 32 ? 0.289 3.481 1.573 1.00 0.00 32 ARG A CA 17
ATOM 9212 C C . ARG A 1 32 ? -0.559 4.212 0.535 1.00 0.00 32 ARG A C 17
ATOM 9213 O O . ARG A 1 32 ? -0.702 3.711 -0.588 1.00 0.00 32 ARG A O 17
ATOM 9234 N N . PRO A 1 33 ? -1.154 5.372 0.877 1.00 0.00 33 PRO A N 17
ATOM 9235 C CA . PRO A 1 33 ? -2.177 6.001 0.045 1.00 0.00 33 PRO A CA 17
ATOM 9236 C C . PRO A 1 33 ? -1.712 6.562 -1.285 1.00 0.00 33 PRO A C 17
ATOM 9237 O O . PRO A 1 33 ? -0.582 7.075 -1.429 1.00 0.00 33 PRO A O 17
ATOM 9248 N N . ASP A 1 34 ? -2.593 6.453 -2.249 1.00 0.00 34 ASP A N 17
ATOM 9249 C CA . ASP A 1 34 ? -2.448 7.078 -3.513 1.00 0.00 34 ASP A CA 17
ATOM 9250 C C . ASP A 1 34 ? -3.785 7.678 -3.829 1.00 0.00 34 ASP A C 17
ATOM 9251 O O . ASP A 1 34 ? -4.792 6.965 -3.954 1.00 0.00 34 ASP A O 17
ATOM 9260 N N . VAL A 1 35 ? -3.821 8.954 -3.898 1.00 0.00 35 VAL A N 17
ATOM 9261 C CA . VAL A 1 35 ? -5.051 9.660 -4.109 1.00 0.00 35 VAL A CA 17
ATOM 9262 C C . VAL A 1 35 ? -5.273 9.878 -5.591 1.00 0.00 35 VAL A C 17
ATOM 9263 O O . VAL A 1 35 ? -4.734 10.810 -6.198 1.00 0.00 35 VAL A O 17
ATOM 9276 N N . GLY A 1 36 ? -6.002 8.997 -6.149 1.00 0.00 36 GLY A N 17
ATOM 9277 C CA . GLY A 1 36 ? -6.369 9.069 -7.544 1.00 0.00 36 GLY A CA 17
ATOM 9278 C C . GLY A 1 36 ? -5.257 8.615 -8.479 1.00 0.00 36 GLY A C 17
ATOM 9279 O O . GLY A 1 36 ? -4.572 9.454 -9.083 1.00 0.00 36 GLY A O 17
ATOM 9283 N N . PRO A 1 37 ? -5.012 7.299 -8.592 1.00 0.00 37 PRO A N 17
ATOM 9284 C CA . PRO A 1 37 ? -4.033 6.764 -9.523 1.00 0.00 37 PRO A CA 17
ATOM 9285 C C . PRO A 1 37 ? -4.556 6.828 -10.966 1.00 0.00 37 PRO A C 17
ATOM 9286 O O . PRO A 1 37 ? -4.177 7.720 -11.742 1.00 0.00 37 PRO A O 17
ATOM 9300 N N . GLY A 1 1 ? -14.041 -3.567 4.687 1.00 0.00 1 GLY A N 18
ATOM 9301 C CA . GLY A 1 1 ? -13.501 -2.306 4.211 1.00 0.00 1 GLY A CA 18
ATOM 9302 C C . GLY A 1 1 ? -12.046 -2.456 3.904 1.00 0.00 1 GLY A C 18
ATOM 9303 O O . GLY A 1 1 ? -11.613 -3.550 3.545 1.00 0.00 1 GLY A O 18
ATOM 9309 N N . CYS A 1 2 ? -11.284 -1.403 4.066 1.00 0.00 2 CYS A N 18
ATOM 9310 C CA . CYS A 1 2 ? -9.875 -1.443 3.774 1.00 0.00 2 CYS A CA 18
ATOM 9311 C C . CYS A 1 2 ? -9.042 -0.686 4.765 1.00 0.00 2 CYS A C 18
ATOM 9312 O O . CYS A 1 2 ? -9.287 0.490 5.047 1.00 0.00 2 CYS A O 18
ATOM 9319 N N . ASN A 1 3 ? -8.088 -1.384 5.325 1.00 0.00 3 ASN A N 18
ATOM 9320 C CA . ASN A 1 3 ? -7.063 -0.813 6.155 1.00 0.00 3 ASN A CA 18
ATOM 9321 C C . ASN A 1 3 ? -5.846 -1.678 6.049 1.00 0.00 3 ASN A C 18
ATOM 9322 O O . ASN A 1 3 ? -5.640 -2.602 6.830 1.00 0.00 3 ASN A O 18
ATOM 9333 N N . ARG A 1 4 ? -5.097 -1.454 5.007 1.00 0.00 4 ARG A N 18
ATOM 9334 C CA . ARG A 1 4 ? -3.879 -2.195 4.775 1.00 0.00 4 ARG A CA 18
ATOM 9335 C C . ARG A 1 4 ? -2.735 -1.227 4.748 1.00 0.00 4 ARG A C 18
ATOM 9336 O O . ARG A 1 4 ? -1.612 -1.563 4.371 1.00 0.00 4 ARG A O 18
ATOM 9357 N N . LEU A 1 5 ? -3.027 -0.022 5.175 1.00 0.00 5 LEU A N 18
ATOM 9358 C CA . LEU A 1 5 ? -2.059 1.035 5.208 1.00 0.00 5 LEU A CA 18
ATOM 9359 C C . LEU A 1 5 ? -1.003 0.702 6.217 1.00 0.00 5 LEU A C 18
ATOM 9360 O O . LEU A 1 5 ? -1.318 0.281 7.336 1.00 0.00 5 LEU A O 18
ATOM 9376 N N . ASN A 1 6 ? 0.238 0.838 5.799 1.00 0.00 6 ASN A N 18
ATOM 9377 C CA . ASN A 1 6 ? 1.427 0.586 6.628 1.00 0.00 6 ASN A CA 18
ATOM 9378 C C . ASN A 1 6 ? 1.689 -0.888 6.812 1.00 0.00 6 ASN A C 18
ATOM 9379 O O . ASN A 1 6 ? 2.598 -1.285 7.553 1.00 0.00 6 ASN A O 18
ATOM 9390 N N . LYS A 1 7 ? 0.921 -1.706 6.158 1.00 0.00 7 LYS A N 18
ATOM 9391 C CA . LYS A 1 7 ? 1.186 -3.102 6.195 1.00 0.00 7 LYS A CA 18
ATOM 9392 C C . LYS A 1 7 ? 2.041 -3.394 5.011 1.00 0.00 7 LYS A C 18
ATOM 9393 O O . LYS A 1 7 ? 1.834 -2.812 3.941 1.00 0.00 7 LYS A O 18
ATOM 9412 N N . LYS A 1 8 ? 2.989 -4.246 5.192 1.00 0.00 8 LYS A N 18
ATOM 9413 C CA . LYS A 1 8 ? 3.969 -4.517 4.208 1.00 0.00 8 LYS A CA 18
ATOM 9414 C C . LYS A 1 8 ? 3.378 -5.387 3.153 1.00 0.00 8 LYS A C 18
ATOM 9415 O O . LYS A 1 8 ? 2.753 -6.400 3.448 1.00 0.00 8 LYS A O 18
ATOM 9434 N N . CYS A 1 9 ? 3.546 -4.989 1.960 1.00 0.00 9 CYS A N 18
ATOM 9435 C CA . CYS A 1 9 ? 2.997 -5.696 0.846 1.00 0.00 9 CYS A CA 18
ATOM 9436 C C . CYS A 1 9 ? 4.072 -6.288 0.001 1.00 0.00 9 CYS A C 18
ATOM 9437 O O . CYS A 1 9 ? 5.234 -5.876 0.068 1.00 0.00 9 CYS A O 18
ATOM 9444 N N . ASN A 1 10 ? 3.703 -7.285 -0.756 1.00 0.00 10 ASN A N 18
ATOM 9445 C CA . ASN A 1 10 ? 4.599 -7.885 -1.701 1.00 0.00 10 ASN A CA 18
ATOM 9446 C C . ASN A 1 10 ? 4.285 -7.314 -3.062 1.00 0.00 10 ASN A C 18
ATOM 9447 O O . ASN A 1 10 ? 5.088 -7.405 -3.990 1.00 0.00 10 ASN A O 18
ATOM 9458 N N . SER A 1 11 ? 3.116 -6.676 -3.165 1.00 0.00 11 SER A N 18
ATOM 9459 C CA . SER A 1 11 ? 2.636 -6.119 -4.397 1.00 0.00 11 SER A CA 18
ATOM 9460 C C . SER A 1 11 ? 1.375 -5.358 -4.189 1.00 0.00 11 SER A C 18
ATOM 9461 O O . SER A 1 11 ? 0.760 -5.419 -3.122 1.00 0.00 11 SER A O 18
ATOM 9469 N N . ASP A 1 12 ? 1.001 -4.668 -5.229 1.00 0.00 12 ASP A N 18
ATOM 9470 C CA . ASP A 1 12 ? -0.271 -3.946 -5.360 1.00 0.00 12 ASP A CA 18
ATOM 9471 C C . ASP A 1 12 ? -1.423 -4.895 -5.056 1.00 0.00 12 ASP A C 18
ATOM 9472 O O . ASP A 1 12 ? -2.445 -4.513 -4.474 1.00 0.00 12 ASP A O 18
ATOM 9481 N N . ALA A 1 13 ? -1.203 -6.159 -5.391 1.00 0.00 13 ALA A N 18
ATOM 9482 C CA . ALA A 1 13 ? -2.194 -7.212 -5.194 1.00 0.00 13 ALA A CA 18
ATOM 9483 C C . ALA A 1 13 ? -2.428 -7.511 -3.713 1.00 0.00 13 ALA A C 18
ATOM 9484 O O . ALA A 1 13 ? -3.451 -8.075 -3.344 1.00 0.00 13 ALA A O 18
ATOM 9491 N N . ASP A 1 14 ? -1.488 -7.123 -2.875 1.00 0.00 14 ASP A N 18
ATOM 9492 C CA . ASP A 1 14 ? -1.588 -7.313 -1.449 1.00 0.00 14 ASP A CA 18
ATOM 9493 C C . ASP A 1 14 ? -2.359 -6.173 -0.841 1.00 0.00 14 ASP A C 18
ATOM 9494 O O . ASP A 1 14 ? -2.771 -6.222 0.327 1.00 0.00 14 ASP A O 18
ATOM 9503 N N . CYS A 1 15 ? -2.545 -5.143 -1.611 1.00 0.00 15 CYS A N 18
ATOM 9504 C CA . CYS A 1 1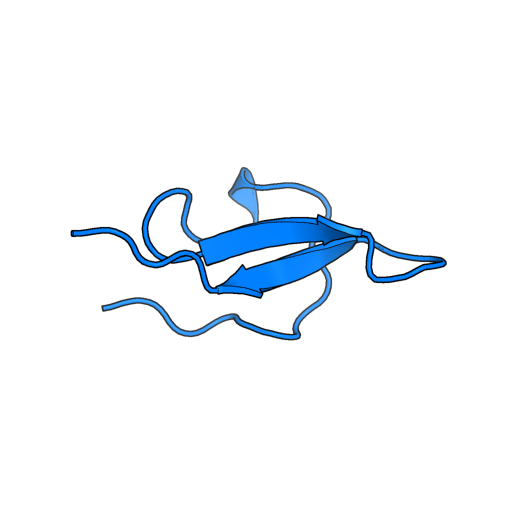5 ? -3.239 -3.981 -1.160 1.00 0.00 15 CYS A CA 18
ATOM 9505 C C . CYS A 1 15 ? -4.664 -4.028 -1.726 1.00 0.00 15 CYS A C 18
ATOM 9506 O O . CYS A 1 15 ? -5.048 -5.023 -2.342 1.00 0.00 15 CYS A O 18
ATOM 9513 N N . CYS A 1 16 ? -5.437 -2.990 -1.521 1.00 0.00 16 CYS A N 18
ATOM 9514 C CA . CYS A 1 16 ? -6.806 -2.963 -2.011 1.00 0.00 16 CYS A CA 18
ATOM 9515 C C . CYS A 1 16 ? -6.864 -2.546 -3.474 1.00 0.00 16 CYS A C 18
ATOM 9516 O O . CYS A 1 16 ? -5.845 -2.183 -4.070 1.00 0.00 16 CYS A O 18
ATOM 9523 N N . ARG A 1 17 ? -8.044 -2.615 -4.055 1.00 0.00 17 ARG A N 18
ATOM 9524 C CA . ARG A 1 17 ? -8.230 -2.282 -5.459 1.00 0.00 17 ARG A CA 18
ATOM 9525 C C . ARG A 1 17 ? -8.346 -0.772 -5.634 1.00 0.00 17 ARG A C 18
ATOM 9526 O O . ARG A 1 17 ? -8.320 -0.254 -6.745 1.00 0.00 17 ARG A O 18
ATOM 9547 N N . TYR A 1 18 ? -8.490 -0.083 -4.513 1.00 0.00 18 TYR A N 18
ATOM 9548 C CA . TYR A 1 18 ? -8.465 1.355 -4.449 1.00 0.00 18 TYR A CA 18
ATOM 9549 C C . TYR A 1 18 ? -7.030 1.830 -4.738 1.00 0.00 18 TYR A C 18
ATOM 9550 O O . TYR A 1 18 ? -6.198 1.051 -5.205 1.00 0.00 18 TYR A O 18
ATOM 9568 N N . GLY A 1 19 ? -6.707 3.055 -4.424 1.00 0.00 19 GLY A N 18
ATOM 9569 C CA . GLY A 1 19 ? -5.400 3.560 -4.740 1.00 0.00 19 GLY A CA 18
ATOM 9570 C C . GLY A 1 19 ? -4.397 3.219 -3.678 1.00 0.00 19 GLY A C 18
ATOM 9571 O O . GLY A 1 19 ? -3.488 3.957 -3.439 1.00 0.00 19 GLY A O 18
ATOM 9575 N N . GLU A 1 20 ? -4.538 2.081 -3.088 1.00 0.00 20 GLU A N 18
ATOM 9576 C CA . GLU A 1 20 ? -3.659 1.670 -2.041 1.00 0.00 20 GLU A CA 18
ATOM 9577 C C . GLU A 1 20 ? -2.680 0.775 -2.711 1.00 0.00 20 GLU A C 18
ATOM 9578 O O . GLU A 1 20 ? -3.074 -0.178 -3.391 1.00 0.00 20 GLU A O 18
ATOM 9590 N N . ARG A 1 21 ? -1.457 1.063 -2.549 1.00 0.00 21 ARG A N 18
ATOM 9591 C CA . ARG A 1 21 ? -0.417 0.376 -3.270 1.00 0.00 21 ARG A CA 18
ATOM 9592 C C . ARG A 1 21 ? 0.863 0.418 -2.529 1.00 0.00 21 ARG A C 18
ATOM 9593 O O . ARG A 1 21 ? 0.993 1.141 -1.540 1.00 0.00 21 ARG A O 18
ATOM 9614 N N . CYS A 1 22 ? 1.801 -0.326 -3.001 1.00 0.00 22 CYS A N 18
ATOM 9615 C CA . CYS A 1 22 ? 3.076 -0.437 -2.346 1.00 0.00 22 CYS A CA 18
ATOM 9616 C C . CYS A 1 22 ? 3.955 0.761 -2.591 1.00 0.00 22 CYS A C 18
ATOM 9617 O O . CYS A 1 22 ? 4.436 0.989 -3.713 1.00 0.00 22 CYS A O 18
ATOM 9624 N N . ILE A 1 23 ? 4.149 1.538 -1.573 1.00 0.00 23 ILE A N 18
ATOM 9625 C CA . ILE A 1 23 ? 5.111 2.612 -1.644 1.00 0.00 23 ILE A CA 18
ATOM 9626 C C . ILE A 1 23 ? 6.143 2.320 -0.568 1.00 0.00 23 ILE A C 18
ATOM 9627 O O . ILE A 1 23 ? 5.859 1.606 0.398 1.00 0.00 23 ILE A O 18
ATOM 9643 N N . SER A 1 24 ? 7.285 2.870 -0.709 1.00 0.00 24 SER A N 18
ATOM 9644 C CA . SER A 1 24 ? 8.382 2.589 0.177 1.00 0.00 24 SER A CA 18
ATOM 9645 C C . SER A 1 24 ? 8.217 3.385 1.459 1.00 0.00 24 SER A C 18
ATOM 9646 O O . SER A 1 24 ? 7.696 4.512 1.447 1.00 0.00 24 SER A O 18
ATOM 9654 N N . THR A 1 25 ? 8.579 2.794 2.558 1.00 0.00 25 THR A N 18
ATOM 9655 C CA . THR A 1 25 ? 8.548 3.480 3.811 1.00 0.00 25 THR A CA 18
ATOM 9656 C C . THR A 1 25 ? 9.767 3.076 4.609 1.00 0.00 25 THR A C 18
ATOM 9657 O O . THR A 1 25 ? 9.698 2.317 5.578 1.00 0.00 25 THR A O 18
ATOM 9668 N N . GLY A 1 26 ? 10.883 3.481 4.098 1.00 0.00 26 GLY A N 18
ATOM 9669 C CA . GLY A 1 26 ? 12.123 3.224 4.717 1.00 0.00 26 GLY A CA 18
ATOM 9670 C C . GLY A 1 26 ? 12.902 2.203 3.966 1.00 0.00 26 GLY A C 18
ATOM 9671 O O . GLY A 1 26 ? 13.737 2.540 3.117 1.00 0.00 26 GLY A O 18
ATOM 9675 N N . VAL A 1 27 ? 12.634 0.967 4.254 1.00 0.00 27 VAL A N 18
ATOM 9676 C CA . VAL A 1 27 ? 13.316 -0.136 3.621 1.00 0.00 27 VAL A CA 18
ATOM 9677 C C . VAL A 1 27 ? 12.321 -0.961 2.820 1.00 0.00 27 VAL A C 18
ATOM 9678 O O . VAL A 1 27 ? 12.553 -1.290 1.657 1.00 0.00 27 VAL A O 18
ATOM 9691 N N . ASN A 1 28 ? 11.201 -1.230 3.421 1.00 0.00 28 ASN A N 18
ATOM 9692 C CA . ASN A 1 28 ? 10.213 -2.111 2.838 1.00 0.00 28 ASN A CA 18
ATOM 9693 C C . ASN A 1 28 ? 9.143 -1.300 2.153 1.00 0.00 28 ASN A C 18
ATOM 9694 O O . ASN A 1 28 ? 9.096 -0.055 2.293 1.00 0.00 28 ASN A O 18
ATOM 9705 N N . TYR A 1 29 ? 8.290 -1.972 1.429 1.00 0.00 29 TYR A N 18
ATOM 9706 C CA . TYR A 1 29 ? 7.213 -1.347 0.772 1.00 0.00 29 TYR A CA 18
ATOM 9707 C C . TYR A 1 29 ? 5.942 -1.712 1.492 1.00 0.00 29 TYR A C 18
ATOM 9708 O O . TYR A 1 29 ? 5.668 -2.896 1.768 1.00 0.00 29 TYR A O 18
ATOM 9726 N N . TYR A 1 30 ? 5.189 -0.725 1.812 1.00 0.00 30 TYR A N 18
ATOM 9727 C CA . TYR A 1 30 ? 3.984 -0.911 2.547 1.00 0.00 30 TYR A CA 18
ATOM 9728 C C . TYR A 1 30 ? 2.877 -0.348 1.736 1.00 0.00 30 TYR A C 18
ATOM 9729 O O . TYR A 1 30 ? 3.124 0.456 0.820 1.00 0.00 30 TYR A O 18
ATOM 9747 N N . CYS A 1 31 ? 1.678 -0.709 2.051 1.00 0.00 31 CYS A N 18
ATOM 9748 C CA . CYS A 1 31 ? 0.575 -0.188 1.297 1.00 0.00 31 CYS A CA 18
ATOM 9749 C C . CYS A 1 31 ? 0.314 1.194 1.793 1.00 0.00 31 CYS A C 18
ATOM 9750 O O . CYS A 1 31 ? 0.093 1.410 2.997 1.00 0.00 31 CYS A O 18
ATOM 9757 N N . ARG A 1 32 ? 0.424 2.116 0.917 1.00 0.00 32 ARG A N 18
ATOM 9758 C CA . ARG A 1 32 ? 0.199 3.496 1.231 1.00 0.00 32 ARG A CA 18
ATOM 9759 C C . ARG A 1 32 ? -0.892 3.986 0.292 1.00 0.00 32 ARG A C 18
ATOM 9760 O O . ARG A 1 32 ? -1.142 3.332 -0.733 1.00 0.00 32 ARG A O 18
ATOM 9781 N N . PRO A 1 33 ? -1.571 5.089 0.606 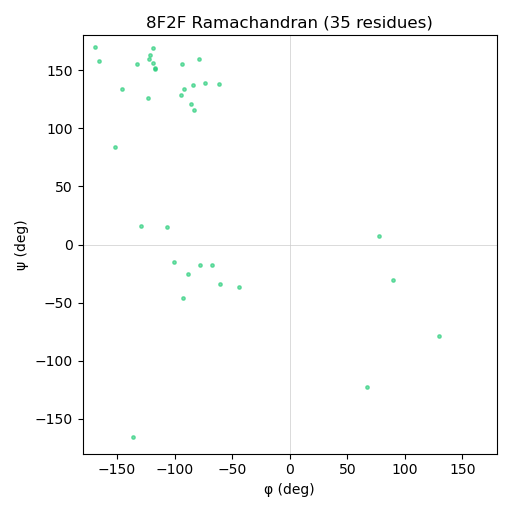1.00 0.00 33 PRO A N 18
ATOM 9782 C CA . PRO A 1 33 ? -2.614 5.613 -0.242 1.00 0.00 33 PRO A CA 18
ATOM 9783 C C . PRO A 1 33 ? -2.032 6.451 -1.374 1.00 0.00 33 PRO A C 18
ATOM 9784 O O . PRO A 1 33 ? -1.166 7.317 -1.150 1.00 0.00 33 PRO A O 18
ATOM 9795 N N . ASP A 1 34 ? -2.476 6.196 -2.572 1.00 0.00 34 ASP A N 18
ATOM 9796 C CA . ASP A 1 34 ? -1.990 6.918 -3.724 1.00 0.00 34 ASP A CA 18
ATOM 9797 C C . ASP A 1 34 ? -3.128 7.375 -4.564 1.00 0.00 34 ASP A C 18
ATOM 9798 O O . ASP A 1 34 ? -3.752 6.599 -5.307 1.00 0.00 34 ASP A O 18
ATOM 9807 N N . VAL A 1 35 ? -3.424 8.611 -4.410 1.00 0.00 35 VAL A N 18
ATOM 9808 C CA . VAL A 1 35 ? -4.520 9.246 -5.074 1.00 0.00 35 VAL A CA 18
ATOM 9809 C C . VAL A 1 35 ? -4.030 10.330 -6.029 1.00 0.00 35 VAL A C 18
ATOM 9810 O O . VAL A 1 35 ? -3.755 11.460 -5.641 1.00 0.00 35 VAL A O 18
ATOM 9823 N N . GLY A 1 36 ? -3.870 9.955 -7.267 1.00 0.00 36 GLY A N 18
ATOM 9824 C CA . GLY A 1 36 ? -3.399 10.881 -8.266 1.00 0.00 36 GLY A CA 18
ATOM 9825 C C . GLY A 1 36 ? -4.539 11.600 -8.968 1.00 0.00 36 GLY A C 18
ATOM 9826 O O . GLY A 1 36 ? -5.707 11.438 -8.583 1.00 0.00 36 GLY A O 18
ATOM 9830 N N . PRO A 1 37 ? -4.233 12.427 -9.975 1.00 0.00 37 PRO A N 18
ATOM 9831 C CA . PRO A 1 37 ? -5.242 13.151 -10.772 1.00 0.00 37 PRO A CA 18
ATOM 9832 C C . PRO A 1 37 ? -6.146 12.200 -11.568 1.00 0.00 37 PRO A C 18
ATOM 9833 O O . PRO A 1 37 ? -5.782 11.732 -12.649 1.00 0.00 37 PRO A O 18
ATOM 9847 N N . GLY A 1 1 ? -11.752 -4.101 6.067 1.00 0.00 1 GLY A N 19
ATOM 9848 C CA . GLY A 1 1 ? -12.172 -3.090 5.105 1.00 0.00 1 GLY A CA 19
ATOM 9849 C C . GLY A 1 1 ? -11.048 -2.750 4.174 1.00 0.00 1 GLY A C 19
ATOM 9850 O O . GLY A 1 1 ? -9.966 -3.353 4.250 1.00 0.00 1 GLY A O 19
ATOM 9856 N N . CYS A 1 2 ? -11.273 -1.809 3.305 1.00 0.00 2 CYS A N 19
ATOM 9857 C CA . CYS A 1 2 ? -10.263 -1.372 2.396 1.00 0.00 2 CYS A CA 19
ATOM 9858 C C . CYS A 1 2 ? -9.445 -0.287 3.049 1.00 0.00 2 CYS A C 19
ATOM 9859 O O . CYS A 1 2 ? -9.808 0.895 3.023 1.00 0.00 2 CYS A O 19
ATOM 9866 N N . ASN A 1 3 ? -8.424 -0.716 3.735 1.00 0.00 3 ASN A N 19
ATOM 9867 C CA . ASN A 1 3 ? -7.470 0.152 4.364 1.00 0.00 3 ASN A CA 19
ATOM 9868 C C . ASN A 1 3 ? -6.298 -0.686 4.757 1.00 0.00 3 ASN A C 19
ATOM 9869 O O . ASN A 1 3 ? -6.239 -1.257 5.852 1.00 0.00 3 ASN A O 19
ATOM 9880 N N . ARG A 1 4 ? -5.424 -0.848 3.826 1.00 0.00 4 ARG A N 19
ATOM 9881 C CA . ARG A 1 4 ? -4.262 -1.666 3.982 1.00 0.00 4 ARG A CA 19
ATOM 9882 C C . ARG A 1 4 ? -3.046 -0.771 3.883 1.00 0.00 4 ARG A C 19
ATOM 9883 O O . ARG A 1 4 ? -1.920 -1.218 3.687 1.00 0.00 4 ARG A O 19
ATOM 9904 N N . LEU A 1 5 ? -3.306 0.520 4.046 1.00 0.00 5 LEU A N 19
ATOM 9905 C CA . LEU A 1 5 ? -2.282 1.542 4.075 1.00 0.00 5 LEU A CA 19
ATOM 9906 C C . LEU A 1 5 ? -1.355 1.302 5.252 1.00 0.00 5 LEU A C 19
ATOM 9907 O O . LEU A 1 5 ? -1.795 0.810 6.297 1.00 0.00 5 LEU A O 19
ATOM 9923 N N . ASN A 1 6 ? -0.071 1.604 5.052 1.00 0.00 6 ASN A N 19
ATOM 9924 C CA . ASN A 1 6 ? 1.030 1.440 6.054 1.00 0.00 6 ASN A CA 19
ATOM 9925 C C . ASN A 1 6 ? 1.220 0.012 6.535 1.00 0.00 6 ASN A C 19
ATOM 9926 O O . ASN A 1 6 ? 1.934 -0.268 7.510 1.00 0.00 6 ASN A O 19
ATOM 9937 N N . LYS A 1 7 ? 0.625 -0.863 5.825 1.00 0.00 7 LYS A N 19
ATOM 9938 C CA . LYS A 1 7 ? 0.813 -2.285 5.981 1.00 0.00 7 LYS A CA 19
ATOM 9939 C C . LYS A 1 7 ? 1.805 -2.697 4.923 1.00 0.00 7 LYS A C 19
ATOM 9940 O O . LYS A 1 7 ? 1.892 -2.045 3.880 1.00 0.00 7 LYS A O 19
ATOM 9959 N N . LYS A 1 8 ? 2.527 -3.743 5.165 1.00 0.00 8 LYS A N 19
ATOM 9960 C CA . LYS A 1 8 ? 3.561 -4.167 4.267 1.00 0.00 8 LYS A CA 19
ATOM 9961 C C . LYS A 1 8 ? 2.991 -5.033 3.183 1.00 0.00 8 LYS A C 19
ATOM 9962 O O . LYS A 1 8 ? 2.185 -5.938 3.438 1.00 0.00 8 LYS A O 19
ATOM 9981 N N . CYS A 1 9 ? 3.379 -4.754 2.006 1.00 0.00 9 CYS A N 19
ATOM 9982 C CA . CYS A 1 9 ? 2.931 -5.497 0.870 1.00 0.00 9 CYS A CA 19
ATOM 9983 C C . CYS A 1 9 ? 4.080 -6.101 0.115 1.00 0.00 9 CYS A C 19
ATOM 9984 O O . CYS A 1 9 ? 5.238 -5.690 0.270 1.00 0.00 9 CYS A O 19
ATOM 9991 N N . ASN A 1 10 ? 3.765 -7.096 -0.670 1.00 0.00 10 ASN A N 19
ATOM 9992 C CA . ASN A 1 10 ? 4.706 -7.696 -1.580 1.00 0.00 10 ASN A CA 19
ATOM 9993 C C . ASN A 1 10 ? 4.292 -7.247 -2.977 1.00 0.00 10 ASN A C 19
ATOM 9994 O O . ASN A 1 10 ? 5.073 -7.254 -3.923 1.00 0.00 10 ASN A O 19
ATOM 10005 N N . SER A 1 11 ? 3.049 -6.788 -3.075 1.00 0.00 11 SER A N 19
ATOM 10006 C CA . SER A 1 11 ? 2.481 -6.379 -4.318 1.00 0.00 11 SER A CA 19
ATOM 10007 C C . SER A 1 11 ? 1.224 -5.636 -4.109 1.00 0.00 11 SER A C 19
ATOM 10008 O O . SER A 1 11 ? 0.660 -5.646 -3.024 1.00 0.00 11 SER A O 19
ATOM 10016 N N . ASP A 1 12 ? 0.809 -5.004 -5.160 1.00 0.00 12 ASP A N 19
ATOM 10017 C CA . ASP A 1 12 ? -0.469 -4.300 -5.289 1.00 0.00 12 ASP A CA 19
ATOM 10018 C C . ASP A 1 12 ? -1.619 -5.204 -4.818 1.00 0.00 12 ASP A C 19
ATOM 10019 O O . ASP A 1 12 ? -2.592 -4.755 -4.226 1.00 0.00 12 ASP A O 19
ATOM 10028 N N . ALA A 1 13 ? -1.427 -6.512 -5.008 1.00 0.00 13 ALA A N 19
ATOM 10029 C CA . ALA A 1 13 ? -2.428 -7.514 -4.650 1.00 0.00 13 ALA A CA 19
ATOM 10030 C C . ALA A 1 13 ? -2.549 -7.674 -3.124 1.00 0.00 13 ALA A C 19
ATOM 10031 O O . ALA A 1 13 ? -3.475 -8.320 -2.624 1.00 0.00 13 ALA A O 19
ATOM 10038 N N . ASP A 1 14 ? -1.607 -7.103 -2.399 1.00 0.00 14 ASP A N 19
ATOM 10039 C CA . ASP A 1 14 ? -1.585 -7.123 -0.961 1.00 0.00 14 ASP A CA 19
ATOM 10040 C C . ASP A 1 14 ? -2.214 -5.855 -0.427 1.00 0.00 14 ASP A C 19
ATOM 10041 O O . ASP A 1 14 ? -2.231 -5.620 0.775 1.00 0.00 14 ASP A O 19
ATOM 10050 N N . CYS A 1 15 ? -2.659 -5.030 -1.316 1.00 0.00 15 CYS A N 19
ATOM 10051 C CA . CYS A 1 15 ? -3.304 -3.786 -0.979 1.00 0.00 15 CYS A CA 19
ATOM 10052 C C . CYS A 1 15 ? -4.671 -3.792 -1.657 1.00 0.00 15 CYS A C 19
ATOM 10053 O O . CYS A 1 15 ? -5.114 -4.849 -2.170 1.00 0.00 15 CYS A O 19
ATOM 10060 N N . CYS A 1 16 ? -5.379 -2.693 -1.610 1.00 0.00 16 CYS A N 19
ATOM 10061 C CA . CYS A 1 16 ? -6.560 -2.555 -2.420 1.00 0.00 16 CYS A CA 19
ATOM 10062 C C . CYS A 1 16 ? -6.124 -2.322 -3.852 1.00 0.00 16 CYS A C 19
ATOM 10063 O O . CYS A 1 16 ? -5.059 -1.756 -4.093 1.00 0.00 16 CYS A O 19
ATOM 10070 N N . ARG A 1 17 ? -6.945 -2.730 -4.794 1.00 0.00 17 ARG A N 19
ATOM 10071 C CA . ARG A 1 17 ? -6.588 -2.687 -6.213 1.00 0.00 17 ARG A CA 19
ATOM 10072 C C . ARG A 1 17 ? -6.597 -1.242 -6.732 1.00 0.00 17 ARG A C 19
ATOM 10073 O O . ARG A 1 17 ? -6.075 -0.937 -7.812 1.00 0.00 17 ARG A O 19
ATOM 10094 N N . TYR A 1 18 ? -7.210 -0.382 -5.973 1.00 0.00 18 TYR A N 19
ATOM 10095 C CA . TYR A 1 18 ? -7.277 1.019 -6.256 1.00 0.00 18 TYR A CA 19
ATOM 10096 C C . TYR A 1 18 ? -7.224 1.772 -4.957 1.00 0.00 18 TYR A C 19
ATOM 10097 O O . TYR A 1 18 ? -7.706 1.287 -3.938 1.00 0.00 18 TYR A O 19
ATOM 10115 N N . GLY A 1 19 ? -6.611 2.924 -4.981 1.00 0.00 19 GLY A N 19
ATOM 10116 C CA . GLY A 1 19 ? -6.500 3.734 -3.794 1.00 0.00 19 GLY A CA 19
ATOM 10117 C C . GLY A 1 19 ? -5.223 3.464 -3.055 1.00 0.00 19 GLY A C 19
ATOM 10118 O O . GLY A 1 19 ? -4.683 4.337 -2.390 1.00 0.00 19 GLY A O 19
ATOM 10122 N N . GLU A 1 20 ? -4.723 2.271 -3.189 1.00 0.00 20 GLU A N 19
ATOM 10123 C CA . GLU A 1 20 ? -3.517 1.858 -2.530 1.00 0.00 20 GLU A CA 19
ATOM 10124 C C . GLU A 1 20 ? -2.613 1.230 -3.550 1.00 0.00 20 GLU A C 19
ATOM 10125 O O . GLU A 1 20 ? -3.083 0.714 -4.563 1.00 0.00 20 GLU A O 19
ATOM 10137 N N . ARG A 1 21 ? -1.348 1.348 -3.326 1.00 0.00 21 ARG A N 19
ATOM 10138 C CA . ARG A 1 21 ? -0.329 0.733 -4.147 1.00 0.00 21 ARG A CA 19
ATOM 10139 C C . ARG A 1 21 ? 0.880 0.495 -3.328 1.00 0.00 21 ARG A C 19
ATOM 10140 O O . ARG A 1 21 ? 1.026 1.084 -2.257 1.00 0.00 21 ARG A O 19
ATOM 10161 N N . CYS A 1 22 ? 1.744 -0.324 -3.809 1.00 0.00 22 CYS A N 19
ATOM 10162 C CA . CYS A 1 22 ? 2.979 -0.566 -3.094 1.00 0.00 22 CYS A CA 19
ATOM 10163 C C . CYS A 1 22 ? 3.998 0.474 -3.385 1.00 0.00 22 CYS A C 19
ATOM 10164 O O . CYS A 1 22 ? 4.375 0.691 -4.541 1.00 0.00 22 CYS A O 19
ATOM 10171 N N . ILE A 1 23 ? 4.417 1.145 -2.368 1.00 0.00 23 ILE A N 19
ATOM 10172 C CA . ILE A 1 23 ? 5.504 2.078 -2.499 1.00 0.00 23 ILE A CA 19
ATOM 10173 C C . ILE A 1 23 ? 6.455 1.772 -1.355 1.00 0.00 23 ILE A C 19
ATOM 10174 O O . ILE A 1 23 ? 6.099 1.048 -0.425 1.00 0.00 23 ILE A O 19
ATOM 10190 N N . SER A 1 24 ? 7.616 2.278 -1.415 1.00 0.00 24 SER A N 19
ATOM 10191 C CA . SER A 1 24 ? 8.593 2.011 -0.420 1.00 0.00 24 SER A CA 19
ATOM 10192 C C . SER A 1 24 ? 8.340 2.883 0.788 1.00 0.00 24 SER A C 19
ATOM 10193 O O . SER A 1 24 ? 7.859 4.024 0.669 1.00 0.00 24 SER A O 19
ATOM 10201 N N . THR A 1 25 ? 8.582 2.337 1.930 1.00 0.00 25 THR A N 19
ATOM 10202 C CA . THR A 1 25 ? 8.482 3.043 3.153 1.00 0.00 25 THR A CA 19
ATOM 10203 C C . THR A 1 25 ? 9.564 2.515 4.088 1.00 0.00 25 THR A C 19
ATOM 10204 O O . THR A 1 25 ? 9.326 1.737 5.005 1.00 0.00 25 THR A O 19
ATOM 10215 N N . GLY A 1 26 ? 10.767 2.831 3.728 1.00 0.00 26 GLY A N 19
ATOM 10216 C CA . GLY A 1 26 ? 11.898 2.460 4.493 1.00 0.00 26 GLY A CA 19
ATOM 10217 C C . GLY A 1 26 ? 12.525 1.181 4.001 1.00 0.00 26 GLY A C 19
ATOM 10218 O O . GLY A 1 26 ? 13.049 1.123 2.887 1.00 0.00 26 GLY A O 19
ATOM 10222 N N . VAL A 1 27 ? 12.411 0.151 4.797 1.00 0.00 27 VAL A N 19
ATOM 10223 C CA . VAL A 1 27 ? 13.050 -1.130 4.532 1.00 0.00 27 VAL A CA 19
ATOM 10224 C C . VAL A 1 27 ? 12.119 -2.044 3.723 1.00 0.00 27 VAL A C 19
ATOM 10225 O O . VAL A 1 27 ? 12.568 -2.966 3.032 1.00 0.00 27 VAL A O 19
ATOM 10238 N N . ASN A 1 28 ? 10.844 -1.774 3.790 1.00 0.00 28 ASN A N 19
ATOM 10239 C CA . ASN A 1 28 ? 9.853 -2.606 3.122 1.00 0.00 28 ASN A CA 19
ATOM 10240 C C . ASN A 1 28 ? 8.961 -1.791 2.225 1.00 0.00 28 ASN A C 19
ATOM 10241 O O . ASN A 1 28 ? 9.009 -0.539 2.232 1.00 0.00 28 ASN A O 19
ATOM 10252 N N . TYR A 1 29 ? 8.155 -2.487 1.459 1.00 0.00 29 TYR A N 19
ATOM 10253 C CA . TYR A 1 29 ? 7.160 -1.891 0.645 1.00 0.00 29 TYR A CA 19
ATOM 10254 C C . TYR A 1 29 ? 5.892 -1.887 1.437 1.00 0.00 29 TYR A C 19
ATOM 10255 O O . TYR A 1 29 ? 5.512 -2.909 2.023 1.00 0.00 29 TYR A O 19
ATOM 10273 N N . TYR A 1 30 ? 5.264 -0.778 1.487 1.00 0.00 30 TYR A N 19
ATOM 10274 C CA . TYR A 1 30 ? 4.036 -0.647 2.190 1.00 0.00 30 TYR A CA 19
ATOM 10275 C C . TYR A 1 30 ? 3.020 -0.152 1.237 1.00 0.00 30 TYR A C 19
ATOM 10276 O O . TYR A 1 30 ? 3.356 0.425 0.184 1.00 0.00 30 TYR A O 19
ATOM 10294 N N . CYS A 1 31 ? 1.812 -0.345 1.573 1.00 0.00 31 CYS A N 19
ATOM 10295 C CA . CYS A 1 31 ? 0.762 0.151 0.758 1.00 0.00 31 CYS A CA 19
ATOM 10296 C C . CYS A 1 31 ? 0.578 1.610 1.094 1.00 0.00 31 CYS A C 19
ATOM 10297 O O . CYS A 1 31 ? 0.368 1.990 2.264 1.00 0.00 31 CYS A O 19
ATOM 10304 N N . ARG A 1 32 ? 0.713 2.410 0.106 1.00 0.00 32 ARG A N 19
ATOM 10305 C CA . ARG A 1 32 ? 0.584 3.823 0.217 1.00 0.00 32 ARG A CA 19
ATOM 10306 C C . ARG A 1 32 ? -0.490 4.249 -0.746 1.00 0.00 32 ARG A C 19
ATOM 10307 O O . ARG A 1 32 ? -0.780 3.506 -1.685 1.00 0.00 32 ARG A O 19
ATOM 10328 N N . PRO A 1 33 ? -1.134 5.393 -0.527 1.00 0.00 33 PRO A N 19
ATOM 10329 C CA . PRO A 1 33 ? -2.220 5.849 -1.381 1.00 0.00 33 PRO A CA 19
ATOM 10330 C C . PRO A 1 33 ? -1.813 6.054 -2.846 1.00 0.00 33 PRO A C 19
ATOM 10331 O O . PRO A 1 33 ? -0.767 6.620 -3.152 1.00 0.00 33 PRO A O 19
ATOM 10342 N N . ASP A 1 34 ? -2.667 5.576 -3.731 1.00 0.00 34 ASP A N 19
ATOM 10343 C CA . ASP A 1 34 ? -2.490 5.703 -5.193 1.00 0.00 34 ASP A CA 19
ATOM 10344 C C . ASP A 1 34 ? -3.104 7.006 -5.657 1.00 0.00 34 ASP A C 19
ATOM 10345 O O . ASP A 1 34 ? -2.969 7.441 -6.792 1.00 0.00 34 ASP A O 19
ATOM 10354 N N . VAL A 1 35 ? -3.708 7.613 -4.730 1.00 0.00 35 VAL A N 19
ATOM 10355 C CA . VAL A 1 35 ? -4.399 8.843 -4.849 1.00 0.00 35 VAL A CA 19
ATOM 10356 C C . VAL A 1 35 ? -4.673 9.299 -3.442 1.00 0.00 35 VAL A C 19
ATOM 10357 O O . VAL A 1 35 ? -5.003 8.477 -2.581 1.00 0.00 35 VAL A O 19
ATOM 10370 N N . GLY A 1 36 ? -4.444 10.543 -3.192 1.00 0.00 36 GLY A N 19
ATOM 10371 C CA . GLY A 1 36 ? -4.641 11.105 -1.875 1.00 0.00 36 GLY A CA 19
ATOM 10372 C C . GLY A 1 36 ? -6.096 11.071 -1.450 1.00 0.00 36 GLY A C 19
ATOM 10373 O O . GLY A 1 36 ? -6.945 11.694 -2.110 1.00 0.00 36 GLY A O 19
ATOM 10377 N N . PRO A 1 37 ? -6.425 10.341 -0.378 1.00 0.00 37 PRO A N 19
ATOM 10378 C CA . PRO A 1 37 ? -7.783 10.254 0.123 1.00 0.00 37 PRO A CA 19
ATOM 10379 C C . PRO A 1 37 ? -8.152 11.476 0.966 1.00 0.00 37 PRO A C 19
ATOM 10380 O O . PRO A 1 37 ? -8.013 11.478 2.200 1.00 0.00 37 PRO A O 19
ATOM 10394 N N . GLY A 1 1 ? -12.761 2.711 2.584 1.00 0.00 1 GLY A N 20
ATOM 10395 C CA . GLY A 1 1 ? -12.956 1.411 1.952 1.00 0.00 1 GLY A CA 20
ATOM 10396 C C . GLY A 1 1 ? -12.025 0.377 2.519 1.00 0.00 1 GLY A C 20
ATOM 10397 O O . GLY A 1 1 ? -12.456 -0.542 3.230 1.00 0.00 1 GLY A O 20
ATOM 10403 N N . CYS A 1 2 ? -10.764 0.519 2.232 1.00 0.00 2 CYS A N 20
ATOM 10404 C CA . CYS A 1 2 ? -9.757 -0.406 2.695 1.00 0.00 2 CYS A CA 20
ATOM 10405 C C . CYS A 1 2 ? -8.874 0.217 3.749 1.00 0.00 2 CYS A C 20
ATOM 10406 O O . CYS A 1 2 ? -8.939 1.427 3.993 1.00 0.00 2 CYS A O 20
ATOM 10413 N N . ASN A 1 3 ? -8.080 -0.608 4.386 1.00 0.00 3 ASN A N 20
ATOM 10414 C CA . ASN A 1 3 ? -7.097 -0.160 5.345 1.00 0.00 3 ASN A CA 20
ATOM 10415 C C . ASN A 1 3 ? -6.070 -1.240 5.544 1.00 0.00 3 ASN A C 20
ATOM 10416 O O . ASN A 1 3 ? -6.226 -2.123 6.390 1.00 0.00 3 ASN A O 20
ATOM 10427 N N . ARG A 1 4 ? -5.098 -1.240 4.697 1.00 0.00 4 ARG A N 20
ATOM 10428 C CA . ARG A 1 4 ? -3.964 -2.118 4.809 1.00 0.00 4 ARG A CA 20
ATOM 10429 C C . ARG A 1 4 ? -2.735 -1.251 4.841 1.00 0.00 4 ARG A C 20
ATOM 10430 O O . ARG A 1 4 ? -1.613 -1.695 4.609 1.00 0.00 4 ARG A O 20
ATOM 10451 N N . LEU A 1 5 ? -2.977 0.005 5.155 1.00 0.00 5 LEU A N 20
ATOM 10452 C CA . LEU A 1 5 ? -1.953 1.005 5.291 1.00 0.00 5 LEU A CA 20
ATOM 10453 C C . LEU A 1 5 ? -0.978 0.572 6.365 1.00 0.00 5 LEU A C 20
ATOM 10454 O O . LEU A 1 5 ? -1.393 0.028 7.381 1.00 0.00 5 LEU A O 20
ATOM 10470 N N . ASN A 1 6 ? 0.308 0.759 6.109 1.00 0.00 6 ASN A N 20
ATOM 10471 C CA . ASN A 1 6 ? 1.393 0.411 7.050 1.00 0.00 6 ASN A CA 20
ATOM 10472 C C . ASN A 1 6 ? 1.649 -1.082 7.126 1.00 0.00 6 ASN A C 20
ATOM 10473 O O . ASN A 1 6 ? 2.535 -1.528 7.864 1.00 0.00 6 ASN A O 20
ATOM 10484 N N . LYS A 1 7 ? 0.886 -1.859 6.394 1.00 0.00 7 LYS A N 20
ATOM 10485 C CA . LYS A 1 7 ? 1.164 -3.262 6.299 1.00 0.00 7 LYS A CA 20
ATOM 10486 C C . LYS A 1 7 ? 2.199 -3.414 5.233 1.00 0.00 7 LYS A C 20
ATOM 10487 O O . LYS A 1 7 ? 2.269 -2.587 4.311 1.00 0.00 7 LYS A O 20
ATOM 10506 N N . LYS A 1 8 ? 2.995 -4.410 5.350 1.00 0.00 8 LYS A N 20
ATOM 10507 C CA . LYS A 1 8 ? 4.048 -4.619 4.447 1.00 0.00 8 LYS A CA 20
ATOM 10508 C C . LYS A 1 8 ? 3.568 -5.440 3.280 1.00 0.00 8 LYS A C 20
ATOM 10509 O O . LYS A 1 8 ? 2.944 -6.508 3.449 1.00 0.00 8 LYS A O 20
ATOM 10528 N N . CYS A 1 9 ? 3.803 -4.925 2.133 1.00 0.00 9 CYS A N 20
ATOM 10529 C CA . CYS A 1 9 ? 3.419 -5.558 0.916 1.00 0.00 9 CYS A CA 20
ATOM 10530 C C . CYS A 1 9 ? 4.623 -5.828 0.080 1.00 0.00 9 CYS A C 20
ATOM 10531 O O . CYS A 1 9 ? 5.706 -5.297 0.331 1.00 0.00 9 CYS A O 20
ATOM 10538 N N . ASN A 1 10 ? 4.463 -6.677 -0.880 1.00 0.00 10 ASN A N 20
ATOM 10539 C CA . ASN A 1 10 ? 5.500 -6.924 -1.824 1.00 0.00 10 ASN A CA 20
ATOM 10540 C C . ASN A 1 10 ? 5.119 -6.181 -3.094 1.00 0.00 10 ASN A C 20
ATOM 10541 O O . ASN A 1 10 ? 5.947 -5.917 -3.957 1.00 0.00 10 ASN A O 20
ATOM 10552 N N . SER A 1 11 ? 3.845 -5.788 -3.159 1.00 0.00 11 SER A N 20
ATOM 10553 C CA . SER A 1 11 ? 3.290 -5.107 -4.289 1.00 0.00 11 SER A CA 20
ATOM 10554 C C . SER A 1 11 ? 1.917 -4.648 -4.009 1.00 0.00 11 SER A C 20
ATOM 10555 O O . SER A 1 11 ? 1.308 -5.059 -3.023 1.00 0.00 11 SER A O 20
ATOM 10563 N N . ASP A 1 12 ? 1.444 -3.807 -4.895 1.00 0.00 12 ASP A N 20
ATOM 10564 C CA . ASP A 1 12 ? 0.061 -3.305 -4.951 1.00 0.00 12 ASP A CA 20
ATOM 10565 C C . ASP A 1 12 ? -0.907 -4.462 -4.799 1.00 0.00 12 ASP A C 20
ATOM 10566 O O . ASP A 1 12 ? -1.909 -4.380 -4.080 1.00 0.00 12 ASP A O 20
ATOM 10575 N N . ALA A 1 13 ? -0.516 -5.583 -5.389 1.00 0.00 13 ALA A N 20
ATOM 10576 C CA . ALA A 1 13 ? -1.340 -6.783 -5.423 1.00 0.00 13 ALA A CA 20
ATOM 10577 C C . ALA A 1 13 ? -1.477 -7.454 -4.047 1.00 0.00 13 ALA A C 20
ATOM 10578 O O . ALA A 1 13 ? -2.271 -8.377 -3.878 1.00 0.00 13 ALA A O 20
ATOM 10585 N N . ASP A 1 14 ? -0.708 -7.005 -3.080 1.00 0.00 14 ASP A N 20
ATOM 10586 C CA . ASP A 1 14 ? -0.765 -7.521 -1.737 1.00 0.00 14 ASP A CA 20
ATOM 10587 C C . ASP A 1 14 ? -1.843 -6.806 -0.950 1.00 0.00 14 ASP A C 20
ATOM 10588 O O . ASP A 1 14 ? -2.309 -7.286 0.096 1.00 0.00 14 ASP A O 20
ATOM 10597 N N . CYS A 1 15 ? -2.248 -5.676 -1.449 1.00 0.00 15 CYS A N 20
ATOM 10598 C CA . CYS A 1 15 ? -3.263 -4.889 -0.817 1.00 0.00 15 CYS A CA 20
ATOM 10599 C C . CYS A 1 15 ? -4.513 -4.878 -1.681 1.00 0.00 15 CYS A C 20
ATOM 10600 O O . CYS A 1 15 ? -4.666 -5.749 -2.546 1.00 0.00 15 CYS A O 20
ATOM 10607 N N . CYS A 1 16 ? -5.424 -3.959 -1.431 1.00 0.00 16 CYS A N 20
ATOM 10608 C CA . CYS A 1 16 ? -6.670 -3.899 -2.175 1.00 0.00 16 CYS A CA 20
ATOM 10609 C C . CYS A 1 16 ? -6.486 -3.634 -3.644 1.00 0.00 16 CYS A C 20
ATOM 10610 O O . CYS A 1 16 ? -5.422 -3.197 -4.097 1.00 0.00 16 CYS A O 20
ATOM 10617 N N . ARG A 1 17 ? -7.544 -3.924 -4.369 1.00 0.00 17 ARG A N 20
ATOM 10618 C CA . ARG A 1 17 ? -7.657 -3.740 -5.800 1.00 0.00 17 ARG A CA 20
ATOM 10619 C C . ARG A 1 17 ? -7.317 -2.310 -6.169 1.00 0.00 17 ARG A C 20
ATOM 10620 O O . ARG A 1 17 ? -6.665 -2.046 -7.172 1.00 0.00 17 ARG A O 20
ATOM 10641 N N . TYR A 1 18 ? -7.746 -1.410 -5.332 1.00 0.00 18 TYR A N 20
ATOM 10642 C CA . TYR A 1 18 ? -7.491 -0.013 -5.513 1.00 0.00 18 TYR A CA 20
ATOM 10643 C C . TYR A 1 18 ? -7.683 0.667 -4.176 1.00 0.00 18 TYR A C 20
ATOM 10644 O O . TYR A 1 18 ? -8.407 0.145 -3.320 1.00 0.00 18 TYR A O 20
ATOM 10662 N N . GLY A 1 19 ? -7.025 1.783 -3.971 1.00 0.00 19 GLY A N 20
ATOM 10663 C CA . GLY A 1 19 ? -7.188 2.526 -2.740 1.00 0.00 19 GLY A CA 20
ATOM 10664 C C . GLY A 1 19 ? -5.952 2.475 -1.896 1.00 0.00 19 GLY A C 20
ATOM 10665 O O . GLY A 1 19 ? -5.614 3.439 -1.205 1.00 0.00 19 GLY A O 20
ATOM 10669 N N . GLU A 1 20 ? -5.273 1.369 -1.971 1.00 0.00 20 GLU A N 20
ATOM 10670 C CA . GLU A 1 20 ? -4.048 1.149 -1.246 1.00 0.00 20 GLU A CA 20
ATOM 10671 C C . GLU A 1 20 ? -2.972 0.973 -2.284 1.00 0.00 20 GLU A C 20
ATOM 10672 O O . GLU A 1 20 ? -3.198 0.300 -3.278 1.00 0.00 20 GLU A O 20
ATOM 10684 N N . ARG A 1 21 ? -1.855 1.570 -2.080 1.00 0.00 21 ARG A N 20
ATOM 10685 C CA . ARG A 1 21 ? -0.725 1.406 -2.974 1.00 0.00 21 ARG A CA 20
ATOM 10686 C C . ARG A 1 21 ? 0.500 1.130 -2.191 1.00 0.00 21 ARG A C 20
ATOM 10687 O O . ARG A 1 21 ? 0.577 1.468 -1.020 1.00 0.00 21 ARG A O 20
ATOM 10708 N N . CYS A 1 22 ? 1.454 0.568 -2.825 1.00 0.00 22 CYS A N 20
ATOM 10709 C CA . CYS A 1 22 ? 2.684 0.218 -2.161 1.00 0.00 22 CYS A CA 20
ATOM 10710 C C . CYS A 1 22 ? 3.779 1.176 -2.447 1.00 0.00 22 CYS A C 20
ATOM 10711 O O . CYS A 1 22 ? 4.239 1.290 -3.577 1.00 0.00 22 CYS A O 20
ATOM 10718 N N . ILE A 1 23 ? 4.197 1.873 -1.435 1.00 0.00 23 ILE A N 20
ATOM 10719 C CA . ILE A 1 23 ? 5.308 2.797 -1.568 1.00 0.00 23 ILE A CA 20
ATOM 10720 C C . ILE A 1 23 ? 6.384 2.282 -0.645 1.00 0.00 23 ILE A C 20
ATOM 10721 O O . ILE A 1 23 ? 6.109 1.481 0.241 1.00 0.00 23 ILE A O 20
ATOM 10737 N N . SER A 1 24 ? 7.556 2.729 -0.827 1.00 0.00 24 SER A N 20
ATOM 10738 C CA . SER A 1 24 ? 8.645 2.287 -0.034 1.00 0.00 24 SER A CA 20
ATOM 10739 C C . SER A 1 24 ? 8.777 3.201 1.143 1.00 0.00 24 SER A C 20
ATOM 10740 O O . SER A 1 24 ? 8.631 4.421 1.017 1.00 0.00 24 SER A O 20
ATOM 10748 N N . THR A 1 25 ? 8.989 2.636 2.277 1.00 0.00 25 THR A N 20
ATOM 10749 C CA . THR A 1 25 ? 9.213 3.411 3.463 1.00 0.00 25 THR A CA 20
ATOM 10750 C C . THR A 1 25 ? 10.699 3.270 3.846 1.00 0.00 25 THR A C 20
ATOM 10751 O O . THR A 1 25 ? 11.157 3.692 4.907 1.00 0.00 25 THR A O 20
ATOM 10762 N N . GLY A 1 26 ? 11.456 2.706 2.935 1.00 0.00 26 GLY A N 20
ATOM 10763 C CA . GLY A 1 26 ? 12.846 2.525 3.149 1.00 0.00 26 GLY A CA 20
ATOM 10764 C C . GLY A 1 26 ? 13.313 1.202 2.640 1.00 0.00 26 GLY A C 20
ATOM 10765 O O . GLY A 1 26 ? 13.566 1.038 1.448 1.00 0.00 26 GLY A O 20
ATOM 10769 N N . VAL A 1 27 ? 13.357 0.246 3.524 1.00 0.00 27 VAL A N 20
ATOM 10770 C CA . VAL A 1 27 ? 13.850 -1.077 3.211 1.00 0.00 27 VAL A CA 20
ATOM 10771 C C . VAL A 1 27 ? 12.775 -1.882 2.487 1.00 0.00 27 VAL A C 20
ATOM 10772 O O . VAL A 1 27 ? 13.068 -2.640 1.557 1.00 0.00 27 VAL A O 20
ATOM 10785 N N . ASN A 1 28 ? 11.532 -1.695 2.881 1.00 0.00 28 ASN A N 20
ATOM 10786 C CA . ASN A 1 28 ? 10.444 -2.454 2.289 1.00 0.00 28 ASN A CA 20
ATOM 10787 C C . ASN A 1 28 ? 9.349 -1.543 1.780 1.00 0.00 28 ASN A C 20
ATOM 10788 O O . ASN A 1 28 ? 9.393 -0.305 1.983 1.00 0.00 28 ASN A O 20
ATOM 10799 N N . TYR A 1 29 ? 8.384 -2.143 1.122 1.00 0.00 29 TYR A N 20
ATOM 10800 C CA . TYR A 1 29 ? 7.232 -1.465 0.635 1.00 0.00 29 TYR A CA 20
ATOM 10801 C C . TYR A 1 29 ? 6.087 -1.705 1.574 1.00 0.00 29 TYR A C 20
ATOM 10802 O O . TYR A 1 29 ? 5.868 -2.834 2.041 1.00 0.00 29 TYR A O 20
ATOM 10820 N N . TYR A 1 30 ? 5.383 -0.668 1.870 1.00 0.00 30 TYR A N 20
ATOM 10821 C CA . TYR A 1 30 ? 4.247 -0.741 2.729 1.00 0.00 30 TYR A CA 20
ATOM 10822 C C . TYR A 1 30 ? 3.127 -0.030 2.056 1.00 0.00 30 TYR A C 20
ATOM 10823 O O . TYR A 1 30 ? 3.352 0.843 1.189 1.00 0.00 30 TYR A O 20
ATOM 10841 N N . CYS A 1 31 ? 1.952 -0.360 2.429 1.00 0.00 31 CYS A N 20
ATOM 10842 C CA . CYS A 1 31 ? 0.805 0.244 1.802 1.00 0.00 31 CYS A CA 20
ATOM 10843 C C . CYS A 1 31 ? 0.493 1.645 2.333 1.00 0.00 31 CYS A C 20
ATOM 10844 O O . CYS A 1 31 ? 0.565 1.937 3.552 1.00 0.00 31 CYS A O 20
ATOM 10851 N N . ARG A 1 32 ? 0.227 2.513 1.401 1.00 0.00 32 ARG A N 20
ATOM 10852 C CA . ARG A 1 32 ? -0.073 3.907 1.611 1.00 0.00 32 ARG A CA 20
ATOM 10853 C C . ARG A 1 32 ? -1.373 4.203 0.870 1.00 0.00 32 ARG A C 20
ATOM 10854 O O . ARG A 1 32 ? -1.736 3.437 -0.025 1.00 0.00 32 ARG A O 20
ATOM 10875 N N . PRO A 1 33 ? -2.102 5.273 1.227 1.00 0.00 33 PRO A N 20
ATOM 10876 C CA . PRO A 1 33 ? -3.373 5.599 0.573 1.00 0.00 33 PRO A CA 20
ATOM 10877 C C . PRO A 1 33 ? -3.164 6.066 -0.866 1.00 0.00 33 PRO A C 20
ATOM 10878 O O . PRO A 1 33 ? -2.336 6.953 -1.129 1.00 0.00 33 PRO A O 20
ATOM 10889 N N . ASP A 1 34 ? -3.895 5.474 -1.782 1.00 0.00 34 ASP A N 20
ATOM 10890 C CA . ASP A 1 34 ? -3.819 5.818 -3.167 1.00 0.00 34 ASP A CA 20
ATOM 10891 C C . ASP A 1 34 ? -4.677 7.006 -3.398 1.00 0.00 34 ASP A C 20
ATOM 10892 O O . ASP A 1 34 ? -5.913 6.933 -3.364 1.00 0.00 34 ASP A O 20
ATOM 10901 N N . VAL A 1 35 ? -4.033 8.081 -3.530 1.00 0.00 35 VAL A N 20
ATOM 10902 C CA . VAL A 1 35 ? -4.668 9.345 -3.825 1.00 0.00 35 VAL A CA 20
ATOM 10903 C C . VAL A 1 35 ? -4.271 9.732 -5.263 1.00 0.00 35 VAL A C 20
ATOM 10904 O O . VAL A 1 35 ? -4.149 10.910 -5.630 1.00 0.00 35 VAL A O 20
ATOM 10917 N N . GLY A 1 36 ? -4.097 8.725 -6.081 1.00 0.00 36 GLY A N 20
ATOM 10918 C CA . GLY A 1 36 ? -3.704 8.940 -7.448 1.00 0.00 36 GLY A CA 20
ATOM 10919 C C . GLY A 1 36 ? -4.897 9.191 -8.356 1.00 0.00 36 GLY A C 20
ATOM 10920 O O . GLY A 1 36 ? -6.008 9.466 -7.868 1.00 0.00 36 GLY A O 20
ATOM 10924 N N . PRO A 1 37 ? -4.709 9.104 -9.679 1.00 0.00 37 PRO A N 20
ATOM 10925 C CA . PRO A 1 37 ? -5.771 9.345 -10.650 1.00 0.00 37 PRO A CA 20
ATOM 10926 C C . PRO A 1 37 ? -6.907 8.326 -10.530 1.00 0.00 37 PRO A C 20
ATOM 10927 O O . PRO A 1 37 ? -8.021 8.666 -10.120 1.00 0.00 37 PRO A O 20
#

Nearest PDB structures (foldseek):
  8f2f-assembly1_A  TM=9.115E-01  e=2.760E-06  Mesobuthus eupeus
  8g4y-assembly1_B  TM=8.346E-01  e=2.158E-03  synthetic construct
  8f2f-assembly1_A  TM=8.690E-01  e=6.428E-06  Mesobuthus eupeus
  8g4y-assembly1_B  TM=8.493E-01  e=5.160E-04  synthetic construct
  3brh-assembly1_A  TM=3.109E-01  e=8.674E+00  Homo sapiens